Protein AF-A0A957SHZ7-F1 (afdb_monomer_lite)

pLDDT: mean 79.09, std 16.96, range [27.5, 98.75]

Foldseek 3Di:
DPQDPPPDDLFKDWDFAPPVDPRGHGQFIEGQAQAAAPAEDDGGDHQDDFDFDAPDPDDDDPDRDDPVDPPDAGFGFRCLLCQLQGGWADWDQEPQNQWIWIQGRPQQKIKIFGCVPVVPAGRYYHGHSDRIYIYHQDCPQDDDQCADKRWHAWDDDPQKIKIKIWSQCQRHALQRTKIFIFIDHPVVRDDTHTQDIFRQRCVQAWAFQQFQDLVQADAPQDDSGTAGHDHSGLVNRVTFWDQDQQAIGEYRHFRWDQRYWEAFPQRKIKTKIAGSVLSSFAGQHDGSDCPVHPRTTYHYQIQIDMWIWDQDPVGTHTEPDDVNPAALCPDPVPDDDDSGDASQHGGRRRHGQLPDLFAPDADPVGHTRGHSFFRTAWYDDPPPQKIKTKGANNDPDAQWIWIFIARNPRSDSVVPDDDTDTPDDPPPVRTNRNGRPDHHDDDDDDFAWAKEWFFEWAPAPLQQWADPPTFTDWQWKKWKQFPVGIDIDTADDRRTDMDTDDAQGKIKIWTDDDPQKAWRDHPQVSCPPPPNRDLDQARDATGAVFDQDVNITMDIDGHHGGHPYGNRHYTYIYGDDPDDDPPDPPDPPPFDFDKDWDKDWPDDDDDDQPDDTDIDIDIDRPDPDDDDFDFDDDDDDPVRDDDDADADPVGGDPDDDDDDDDGD

Secondary structure (DSSP, 8-state):
---S-TT--TTEEEEEE-SSSTT-EEEEEEE-TT---SEESS-S------------TT---S-TT--SSTTS----HHHHHHTTTSSEEEEEE-TTSSEEEEEETTTTEEEEEE-S-GGGS-SSSBPPGGGEEEEE---TTSPPPSS-EEEEEEEEETTEEEEEEEE--TTS-GGG-EEEEEEEETTTTEEEEEEEEEE--TTTEE---SBSSTTTEE-SSS-SSS--PPPSSHHHH----BS-TTT-EEE----EEEEEEEE-TTS-EEEEEEETHHHH--TTEEPSSSTT-TT-EEEE----EEEEEEEETTEEEETTSTT---------TT----TT--TT-EETTS--SS---S-S-B-TTSSBSB-S-EEEEEEEETTTTEEEEEEES-SSSSS-EEEEEEETTT-----SSS---EEE-TTSSTTSSSSS-S------PPPPPEEEEEEEEE-SSSSSS--TTPPB-TT-EEEEEETTEEEEEE-BTTTEEEEEE-TT-EEEEEE---TT-EE----TTGGGGTT-----TTT-SSS---EEETTEEEEEEE--STT--B----EEEEPPPTT---------------EEEEEEE-SPSPPPTT----EEEEEEE-SSS--S---------TTT------EETTEE------SS----

Structure (mmCIF, N/CA/C/O backbone):
data_AF-A0A957SHZ7-F1
#
_entry.id   AF-A0A957SHZ7-F1
#
loop_
_atom_site.group_PDB
_atom_site.id
_atom_site.type_symbol
_atom_site.label_atom_id
_atom_site.label_alt_id
_atom_site.label_comp_id
_atom_site.label_asym_id
_atom_site.label_entity_id
_atom_site.label_seq_id
_atom_site.pdbx_PDB_ins_code
_atom_site.Cartn_x
_atom_site.Cartn_y
_atom_site.Cartn_z
_atom_site.occupancy
_atom_site.B_iso_or_equiv
_atom_site.auth_seq_id
_atom_site.auth_comp_id
_atom_site.auth_asym_id
_atom_site.auth_atom_id
_atom_site.pdbx_PDB_model_num
ATOM 1 N N . VAL A 1 1 ? 2.928 24.098 -7.055 1.00 28.77 1 VAL A N 1
ATOM 2 C CA . VAL A 1 1 ? 2.769 23.156 -5.927 1.00 28.77 1 VAL A CA 1
ATOM 3 C C . VAL A 1 1 ? 4.167 22.842 -5.417 1.00 28.77 1 VAL A C 1
ATOM 5 O O . VAL A 1 1 ? 4.934 22.209 -6.124 1.00 28.77 1 VAL A O 1
ATOM 8 N N . GLY A 1 2 ? 4.574 23.460 -4.306 1.00 27.50 2 GLY A N 1
ATOM 9 C CA . GLY A 1 2 ? 5.943 23.405 -3.763 1.00 27.50 2 GLY A CA 1
ATOM 10 C C . GLY A 1 2 ? 6.029 22.608 -2.462 1.00 27.50 2 GLY A C 1
ATOM 11 O O . GLY A 1 2 ? 6.800 22.972 -1.586 1.00 27.50 2 GLY A O 1
ATOM 12 N N . ALA A 1 3 ? 5.198 21.577 -2.326 1.00 29.92 3 ALA A N 1
ATOM 13 C CA . ALA A 1 3 ? 5.022 20.790 -1.106 1.00 29.92 3 ALA A CA 1
ATOM 14 C C . ALA A 1 3 ? 5.880 19.516 -1.077 1.00 29.92 3 ALA A C 1
ATOM 16 O O . ALA A 1 3 ? 5.491 18.505 -0.507 1.00 29.92 3 ALA A O 1
ATOM 17 N N . GLY A 1 4 ? 7.051 19.550 -1.713 1.00 35.06 4 GLY A N 1
ATOM 18 C CA . GLY A 1 4 ? 8.060 18.523 -1.485 1.00 35.06 4 GLY A CA 1
ATOM 19 C C . GLY A 1 4 ? 8.776 18.843 -0.181 1.00 35.06 4 GLY A C 1
ATOM 20 O O . GLY A 1 4 ? 9.297 19.950 -0.028 1.00 35.06 4 GLY A O 1
ATOM 21 N N . VAL A 1 5 ? 8.797 17.906 0.762 1.00 38.06 5 VAL A N 1
ATOM 22 C CA . VAL A 1 5 ? 9.560 18.057 2.002 1.00 38.06 5 VAL A CA 1
ATOM 23 C C . VAL A 1 5 ? 11.043 18.210 1.629 1.00 38.06 5 VAL A C 1
ATOM 25 O O . VAL A 1 5 ? 11.691 17.269 1.182 1.00 38.06 5 VAL A O 1
ATOM 28 N N . GLN A 1 6 ? 11.586 19.426 1.729 1.00 38.31 6 GLN A N 1
ATOM 29 C CA . GLN A 1 6 ? 12.999 19.691 1.448 1.00 38.31 6 GLN A CA 1
ATOM 30 C C . GLN A 1 6 ? 13.827 19.507 2.725 1.00 38.31 6 GLN A C 1
ATOM 32 O O . GLN A 1 6 ? 13.458 20.019 3.780 1.00 38.31 6 GLN A O 1
ATOM 37 N N . ASN A 1 7 ? 14.996 18.866 2.612 1.00 42.69 7 ASN A N 1
ATOM 38 C CA . ASN A 1 7 ? 15.957 18.621 3.706 1.00 42.69 7 ASN A CA 1
ATOM 39 C C . ASN A 1 7 ? 15.531 17.589 4.766 1.00 42.69 7 ASN A C 1
ATOM 41 O O . ASN A 1 7 ? 15.992 17.664 5.907 1.00 42.69 7 ASN A O 1
ATOM 45 N N . VAL A 1 8 ? 14.692 16.621 4.402 1.00 45.62 8 VAL A N 1
ATOM 46 C CA . VAL A 1 8 ? 14.396 15.466 5.256 1.00 45.62 8 VAL A CA 1
ATOM 47 C C . VAL A 1 8 ? 15.308 14.277 4.934 1.00 45.62 8 VAL A C 1
ATOM 49 O O . VAL A 1 8 ? 15.644 14.068 3.767 1.00 45.62 8 VAL A O 1
ATOM 52 N N . PRO A 1 9 ? 15.745 13.519 5.955 1.00 52.62 9 PRO A N 1
ATOM 53 C CA . PRO A 1 9 ? 16.415 12.237 5.766 1.00 52.62 9 PRO A CA 1
ATOM 54 C C . PRO A 1 9 ? 15.600 11.277 4.873 1.00 52.62 9 PRO A C 1
ATOM 56 O O . PRO A 1 9 ? 14.376 11.268 4.916 1.00 52.62 9 PRO A O 1
ATOM 59 N N . ALA A 1 10 ? 16.268 10.470 4.045 1.00 53.28 10 ALA A N 1
ATOM 60 C CA . ALA A 1 10 ? 15.619 9.556 3.090 1.00 53.28 10 ALA A CA 1
ATOM 61 C C . ALA A 1 10 ? 14.976 8.309 3.744 1.00 53.28 10 ALA A C 1
ATOM 63 O O . ALA A 1 10 ? 14.508 7.413 3.052 1.00 53.28 10 ALA A O 1
ATOM 64 N N . ASP A 1 11 ? 14.997 8.238 5.071 1.00 70.25 11 ASP A N 1
ATOM 65 C CA . ASP A 1 11 ? 14.616 7.104 5.913 1.00 70.25 11 ASP A CA 1
ATOM 66 C C . ASP A 1 11 ? 13.483 7.436 6.898 1.00 70.25 11 ASP A C 1
ATOM 68 O O . ASP A 1 11 ? 13.304 6.744 7.908 1.00 70.25 11 ASP A O 1
ATOM 72 N N . GLY A 1 12 ? 12.754 8.525 6.644 1.00 76.62 12 GLY A N 1
ATOM 73 C CA . GLY A 1 12 ? 11.675 8.983 7.507 1.00 76.62 12 GLY A CA 1
ATOM 74 C C . GLY A 1 12 ? 10.274 8.753 6.958 1.00 76.62 12 GLY A C 1
ATOM 75 O O . GLY A 1 12 ? 10.031 8.866 5.759 1.00 76.62 12 GLY A O 1
ATOM 76 N N . ILE A 1 13 ? 9.355 8.483 7.880 1.00 83.50 13 ILE A N 1
ATOM 77 C CA . ILE A 1 13 ? 7.910 8.555 7.678 1.00 83.50 13 ILE A CA 1
ATOM 78 C C . ILE A 1 13 ? 7.467 9.937 8.142 1.00 83.50 13 ILE A C 1
ATOM 80 O O . ILE A 1 13 ? 7.762 10.352 9.267 1.00 83.50 13 ILE A O 1
ATOM 84 N N . TYR A 1 14 ? 6.777 10.661 7.267 1.00 79.81 14 TYR A N 1
ATOM 85 C CA . TYR A 1 14 ? 6.379 12.045 7.492 1.00 79.81 14 TYR A CA 1
ATOM 86 C C . TYR A 1 14 ? 4.868 12.182 7.398 1.00 79.81 14 TYR A C 1
ATOM 88 O O . TYR A 1 14 ? 4.242 11.656 6.486 1.00 79.81 14 TYR A O 1
ATOM 96 N N . MET A 1 15 ? 4.301 12.932 8.331 1.00 78.88 15 MET A N 1
ATOM 97 C CA . MET A 1 15 ? 2.884 13.241 8.394 1.00 78.88 15 MET A CA 1
ATOM 98 C C . MET A 1 15 ? 2.673 14.683 7.935 1.00 78.88 15 MET A C 1
ATOM 100 O O . MET A 1 15 ? 3.320 15.621 8.423 1.00 78.88 15 MET A O 1
ATOM 104 N N . ILE A 1 16 ? 1.760 14.855 6.985 1.00 73.75 16 ILE A N 1
ATOM 105 C CA . ILE A 1 16 ? 1.388 16.148 6.417 1.00 73.75 16 ILE A CA 1
ATOM 106 C C . ILE A 1 16 ? -0.128 16.264 6.522 1.00 73.75 16 ILE A C 1
ATOM 108 O O . ILE A 1 16 ? -0.851 15.438 5.974 1.00 73.75 16 ILE A O 1
ATOM 112 N N . ASP A 1 17 ? -0.595 17.285 7.231 1.00 71.19 17 ASP A N 1
ATOM 113 C CA . ASP A 1 17 ? -2.016 17.590 7.359 1.00 71.19 17 ASP A CA 1
ATOM 114 C C . ASP A 1 17 ? -2.466 18.467 6.188 1.00 71.19 17 ASP A C 1
ATOM 116 O O . ASP A 1 17 ? -1.894 19.529 5.929 1.00 71.19 17 ASP A O 1
ATOM 120 N N . TYR A 1 18 ? -3.488 18.017 5.469 1.00 63.66 18 TYR A N 1
ATOM 121 C CA . TYR A 1 18 ? -4.089 18.744 4.361 1.00 63.66 18 TYR A CA 1
ATOM 122 C C . TYR A 1 18 ? -5.427 19.343 4.808 1.00 63.66 18 TYR A C 1
ATOM 124 O O . TYR A 1 18 ? -6.498 18.826 4.505 1.00 63.66 18 TYR A O 1
ATOM 132 N N . ASP A 1 19 ? -5.371 20.508 5.453 1.00 59.94 19 ASP A N 1
ATOM 133 C CA . ASP A 1 19 ? -6.532 21.299 5.897 1.00 59.94 19 ASP A CA 1
ATOM 134 C C . ASP A 1 19 ? -7.320 21.983 4.749 1.00 59.94 19 ASP A C 1
ATOM 136 O O . ASP A 1 19 ? -8.063 22.946 4.956 1.00 59.94 19 ASP A O 1
ATOM 140 N N . GLY A 1 20 ? -7.144 21.516 3.509 1.00 55.66 20 GLY A N 1
ATOM 141 C CA . GLY A 1 20 ? -7.674 22.141 2.296 1.00 55.66 20 GLY A CA 1
ATOM 142 C C . GLY A 1 20 ? -6.824 23.294 1.745 1.00 55.66 20 GLY A C 1
ATOM 143 O O . GLY A 1 20 ? -7.181 23.867 0.711 1.00 55.66 20 GLY A O 1
ATOM 144 N N . SER A 1 21 ? -5.693 23.640 2.372 1.00 49.03 21 SER A N 1
ATOM 145 C CA . SER A 1 21 ? -4.711 24.558 1.787 1.00 49.03 21 SER A CA 1
ATOM 146 C C . SER A 1 21 ? -3.767 23.850 0.802 1.00 49.03 21 SER A C 1
ATOM 148 O O . SER A 1 21 ? -3.365 22.698 0.976 1.00 49.03 21 SER A O 1
ATOM 150 N N . VAL A 1 22 ? -3.400 24.545 -0.282 1.00 51.91 22 VAL A N 1
ATOM 151 C CA . VAL A 1 22 ? -2.452 24.019 -1.276 1.00 51.91 22 VAL A CA 1
ATOM 152 C C . VAL A 1 22 ? -1.077 23.860 -0.628 1.00 51.91 22 VAL A C 1
ATOM 154 O O . VAL A 1 22 ? -0.359 24.841 -0.438 1.00 51.91 22 VAL A O 1
ATOM 157 N N . GLY A 1 23 ? -0.702 22.610 -0.366 1.00 55.12 23 GLY A N 1
ATOM 158 C CA . GLY A 1 23 ? 0.637 22.198 0.042 1.00 55.12 23 GLY A CA 1
ATOM 159 C C . GLY A 1 23 ? 0.755 21.560 1.425 1.00 55.12 23 GLY A C 1
ATOM 160 O O . GLY A 1 23 ? 1.840 21.077 1.734 1.00 55.12 23 GLY A O 1
ATOM 161 N N . GLY A 1 24 ? -0.332 21.521 2.201 1.00 64.56 24 GLY A N 1
ATOM 162 C CA . GLY A 1 24 ? -0.375 20.878 3.515 1.00 64.56 24 GLY A CA 1
ATOM 163 C C . GLY A 1 24 ? 0.560 21.504 4.562 1.00 64.56 24 GLY A C 1
ATOM 164 O O . GLY A 1 24 ? 1.474 22.277 4.262 1.00 64.56 24 GLY A O 1
ATOM 165 N N . ALA A 1 25 ? 0.330 21.180 5.829 1.00 70.69 25 ALA A N 1
ATOM 166 C CA . ALA A 1 25 ? 1.197 21.533 6.942 1.00 70.69 25 ALA A CA 1
ATOM 167 C C . ALA A 1 25 ? 1.957 20.288 7.404 1.00 70.69 25 ALA A C 1
ATOM 169 O O . ALA A 1 25 ? 1.357 19.278 7.754 1.00 70.69 25 ALA A O 1
ATOM 170 N N . TYR A 1 26 ? 3.290 20.353 7.437 1.00 75.44 26 TYR A N 1
ATOM 171 C CA . TYR A 1 26 ? 4.080 19.316 8.098 1.00 75.44 26 TYR A CA 1
ATOM 172 C C . TYR A 1 26 ? 3.722 19.281 9.588 1.00 75.44 26 TYR A C 1
ATOM 174 O O . TYR A 1 26 ? 3.962 20.261 10.299 1.00 75.44 26 TYR A O 1
ATOM 182 N N . VAL A 1 27 ? 3.162 18.163 10.052 1.00 74.62 27 VAL A N 1
ATOM 183 C CA . VAL A 1 27 ? 2.731 17.995 11.451 1.00 74.62 27 VAL A CA 1
ATOM 184 C C . VAL A 1 27 ? 3.721 17.179 12.279 1.00 74.62 27 VAL A C 1
ATOM 186 O O . VAL A 1 27 ? 3.744 17.295 13.503 1.00 74.62 27 VAL A O 1
ATOM 189 N N . GLY A 1 28 ? 4.597 16.413 11.630 1.00 79.56 28 GLY A N 1
ATOM 190 C CA . GLY A 1 28 ? 5.641 15.650 12.300 1.00 79.56 28 GLY A CA 1
ATOM 191 C C . GLY A 1 28 ? 6.152 14.494 11.455 1.00 79.56 28 GLY A C 1
ATOM 192 O O . GLY A 1 28 ? 5.719 14.283 10.327 1.00 79.56 28 GLY A O 1
ATOM 193 N N . GLY A 1 29 ? 7.093 13.742 12.006 1.00 84.69 29 GLY A N 1
ATOM 194 C CA . GLY A 1 29 ? 7.634 12.556 11.364 1.00 84.69 29 GLY A CA 1
ATOM 195 C C . GLY A 1 29 ? 8.795 11.968 12.141 1.00 84.69 29 GLY A C 1
ATOM 196 O O . GLY A 1 29 ? 9.381 12.616 13.012 1.00 84.69 29 GLY A O 1
ATOM 197 N N . PHE A 1 30 ? 9.140 10.735 11.812 1.00 87.38 30 PHE A N 1
ATOM 198 C CA . PHE A 1 30 ? 10.167 9.977 12.508 1.00 87.38 30 PHE A CA 1
ATOM 199 C C . PHE A 1 30 ? 10.969 9.116 11.542 1.00 87.38 30 PHE A C 1
ATOM 201 O O . PHE A 1 30 ? 10.505 8.784 10.457 1.00 87.38 30 PHE A O 1
ATOM 208 N N . THR A 1 31 ? 12.193 8.770 11.931 1.00 89.50 31 THR A N 1
ATOM 209 C CA . THR A 1 31 ? 13.098 7.939 11.131 1.00 89.50 31 THR A CA 1
ATOM 210 C C . THR A 1 31 ? 13.188 6.521 11.672 1.00 89.50 31 THR A C 1
ATOM 212 O O . THR A 1 31 ? 13.091 6.302 12.884 1.00 89.50 31 THR A O 1
ATOM 215 N N . LEU A 1 32 ? 13.413 5.565 10.770 1.00 91.69 32 LEU A N 1
ATOM 216 C CA . LEU A 1 32 ? 13.521 4.144 11.115 1.00 91.69 32 LEU A CA 1
ATOM 217 C C . LEU A 1 32 ? 14.945 3.594 10.990 1.00 91.69 32 LEU A C 1
ATOM 219 O O . LEU A 1 32 ? 15.292 2.642 11.688 1.00 91.69 32 LEU A O 1
ATOM 223 N N . ASN A 1 33 ? 15.793 4.175 10.138 1.00 91.25 33 ASN A N 1
ATOM 224 C CA . ASN A 1 33 ? 17.123 3.627 9.882 1.00 91.25 33 ASN A CA 1
ATOM 225 C C . ASN A 1 33 ? 18.003 3.639 11.143 1.00 91.25 33 ASN A C 1
ATOM 227 O O . ASN A 1 33 ? 18.093 4.627 11.873 1.00 91.25 33 ASN A O 1
ATOM 231 N N . GLY A 1 34 ? 18.671 2.518 11.402 1.00 92.25 34 GLY A N 1
ATOM 232 C CA . GLY A 1 34 ? 19.497 2.289 12.584 1.00 92.25 34 GLY A CA 1
ATOM 233 C C . GLY A 1 34 ? 18.718 2.021 13.876 1.00 92.25 34 GLY A C 1
ATOM 234 O O . GLY A 1 34 ? 19.339 1.657 14.879 1.00 92.25 34 GLY A O 1
ATOM 235 N N . VAL A 1 35 ? 17.387 2.154 13.886 1.00 93.69 35 VAL A N 1
ATOM 236 C CA . VAL A 1 35 ? 16.573 1.779 15.048 1.00 93.69 35 VAL A CA 1
ATOM 237 C C . VAL A 1 35 ? 16.596 0.262 15.186 1.00 93.69 35 VAL A C 1
ATOM 239 O O . VAL A 1 35 ? 16.450 -0.463 14.205 1.00 93.69 35 VAL A O 1
ATOM 242 N N . THR A 1 36 ? 16.823 -0.226 16.406 1.00 95.75 36 THR A N 1
ATOM 243 C CA . THR A 1 36 ? 16.753 -1.658 16.724 1.00 95.75 36 THR A CA 1
ATOM 244 C C . THR A 1 36 ? 15.357 -1.978 17.254 1.00 95.75 36 THR A C 1
ATOM 246 O O . THR A 1 36 ? 15.033 -1.503 18.343 1.00 95.75 36 THR A O 1
ATOM 249 N N . PRO A 1 37 ? 14.542 -2.743 16.512 1.00 95.25 37 PRO A N 1
ATOM 250 C CA . PRO A 1 37 ? 13.211 -3.163 16.942 1.00 95.25 37 PRO A CA 1
ATOM 251 C C . PRO A 1 37 ? 13.267 -4.037 18.199 1.00 95.25 37 PRO A C 1
ATOM 253 O O . PRO A 1 37 ? 14.245 -4.756 18.418 1.00 95.25 37 PRO A O 1
ATOM 256 N N . ALA A 1 38 ? 12.229 -3.977 19.031 1.00 92.88 38 ALA A N 1
ATOM 257 C CA . ALA A 1 38 ? 12.133 -4.794 20.241 1.00 92.88 38 ALA A CA 1
ATOM 258 C C . ALA A 1 38 ? 11.698 -6.235 19.946 1.00 92.88 38 ALA A C 1
ATOM 260 O O . ALA A 1 38 ? 12.007 -7.139 20.724 1.00 92.88 38 ALA A O 1
ATOM 261 N N . ALA A 1 39 ? 11.009 -6.446 18.824 1.00 90.62 39 ALA A N 1
ATOM 262 C CA . ALA A 1 39 ? 10.551 -7.749 18.363 1.00 90.62 39 ALA A CA 1
ATOM 263 C C . ALA A 1 39 ? 10.893 -7.984 16.881 1.00 90.62 39 ALA A C 1
ATOM 265 O O . ALA A 1 39 ? 11.311 -7.081 16.156 1.00 90.62 39 ALA A O 1
ATOM 266 N N . GLY A 1 40 ? 10.720 -9.226 16.432 1.00 85.94 40 GLY A N 1
ATOM 267 C CA . GLY A 1 40 ? 11.071 -9.663 15.083 1.00 85.94 40 GLY A CA 1
ATOM 268 C C . GLY A 1 40 ? 12.324 -10.536 15.033 1.00 85.94 40 GLY A C 1
ATOM 269 O O . GLY A 1 40 ? 12.948 -10.845 16.049 1.00 85.94 40 GLY A O 1
ATOM 270 N N . ASN A 1 41 ? 12.660 -10.993 13.829 1.00 83.44 41 ASN A N 1
ATOM 271 C CA . ASN A 1 41 ? 13.789 -11.896 13.579 1.00 83.44 41 ASN A CA 1
ATOM 272 C C . ASN A 1 41 ? 14.961 -11.209 12.865 1.00 83.44 41 ASN A C 1
ATOM 274 O O . ASN A 1 41 ? 15.976 -11.852 12.587 1.00 83.44 41 ASN A O 1
ATOM 278 N N . LEU A 1 42 ? 14.836 -9.909 12.599 1.00 86.31 42 LEU A N 1
ATOM 279 C CA . LEU A 1 42 ? 15.873 -9.078 12.013 1.00 86.31 42 LEU A CA 1
ATOM 280 C C . LEU A 1 42 ? 16.348 -8.031 13.024 1.00 86.31 42 LEU A C 1
ATOM 282 O O . LEU A 1 42 ? 15.591 -7.567 13.870 1.00 86.31 42 LEU A O 1
ATOM 286 N N . GLY A 1 43 ? 17.639 -7.693 12.960 1.00 92.75 43 GLY A N 1
ATOM 287 C CA . GLY A 1 43 ? 18.249 -6.689 13.831 1.00 92.75 43 GLY A CA 1
ATOM 288 C C . GLY A 1 43 ? 17.842 -5.261 13.458 1.00 92.75 43 GLY A C 1
ATOM 289 O O . GLY A 1 43 ? 16.726 -5.005 13.009 1.00 92.75 43 GLY A O 1
ATOM 290 N N . ALA A 1 44 ? 18.780 -4.325 13.625 1.00 95.56 44 ALA A N 1
ATOM 291 C CA . ALA A 1 44 ? 18.556 -2.928 13.275 1.00 95.56 44 ALA A CA 1
ATOM 292 C C . ALA A 1 44 ? 18.041 -2.766 11.836 1.00 95.56 44 ALA A C 1
ATOM 294 O O . ALA A 1 44 ? 18.510 -3.435 10.906 1.00 95.56 44 ALA A O 1
ATOM 295 N N . ILE A 1 45 ? 17.077 -1.862 11.683 1.00 95.88 45 ILE A N 1
ATOM 296 C CA . ILE A 1 45 ? 16.527 -1.489 10.386 1.00 95.88 45 ILE A CA 1
ATOM 297 C C . ILE A 1 45 ? 17.630 -0.799 9.585 1.00 95.88 45 ILE A C 1
ATOM 299 O O . ILE A 1 45 ? 18.277 0.127 10.067 1.00 95.88 45 ILE A O 1
ATOM 303 N N . ASP A 1 46 ? 17.843 -1.269 8.365 1.00 93.38 46 ASP A N 1
ATOM 304 C CA . ASP A 1 46 ? 18.736 -0.687 7.374 1.00 93.38 46 ASP A CA 1
ATOM 305 C C . ASP A 1 46 ? 17.933 -0.430 6.104 1.00 93.38 46 ASP A C 1
ATOM 307 O O . ASP A 1 46 ? 17.612 -1.356 5.354 1.00 93.38 46 ASP A O 1
ATOM 311 N N . THR A 1 47 ? 17.611 0.835 5.865 1.00 91.12 47 THR A N 1
ATOM 312 C CA . THR A 1 47 ? 16.890 1.269 4.663 1.00 91.12 47 THR A CA 1
ATOM 313 C C . THR A 1 47 ? 17.812 1.377 3.450 1.00 91.12 47 THR A C 1
ATOM 315 O O . THR A 1 47 ? 17.354 1.716 2.364 1.00 91.12 47 THR A O 1
ATOM 318 N N . GLY A 1 48 ? 19.107 1.101 3.600 1.00 87.81 48 GLY A N 1
ATOM 319 C CA . GLY A 1 48 ? 20.114 1.276 2.566 1.00 87.81 48 GLY A CA 1
ATOM 320 C C . GLY A 1 48 ? 20.607 2.719 2.454 1.00 87.81 48 GLY A C 1
ATOM 321 O O . GLY A 1 48 ? 20.042 3.664 3.005 1.00 87.81 48 GLY A O 1
ATOM 322 N N . VAL A 1 49 ? 21.713 2.888 1.726 1.00 81.56 49 VAL A N 1
ATOM 323 C CA . VAL A 1 49 ? 22.385 4.181 1.538 1.00 81.56 49 VAL A CA 1
ATOM 324 C C . VAL A 1 49 ? 22.711 4.383 0.065 1.00 81.56 49 VAL A C 1
ATOM 326 O O . VAL A 1 49 ? 23.336 3.522 -0.561 1.00 81.56 49 VAL A O 1
ATOM 329 N N . VAL A 1 50 ? 22.353 5.551 -0.468 1.00 75.69 50 VAL A N 1
ATOM 330 C CA . VAL A 1 50 ? 22.855 6.049 -1.756 1.00 75.69 50 VAL A CA 1
ATOM 331 C C . VAL A 1 50 ? 24.163 6.802 -1.532 1.00 75.69 50 VAL A C 1
ATOM 333 O O . VAL A 1 50 ? 24.246 7.709 -0.702 1.00 75.69 50 VAL A O 1
ATOM 336 N N . GLN A 1 51 ? 25.191 6.442 -2.288 1.00 71.00 51 GLN A N 1
ATOM 337 C CA . GLN A 1 51 ? 26.442 7.173 -2.391 1.00 71.00 51 GLN A CA 1
ATOM 338 C C . GLN A 1 51 ? 26.374 8.094 -3.607 1.00 71.00 51 GLN A C 1
ATOM 340 O O . GLN A 1 51 ? 26.546 7.649 -4.735 1.00 71.00 51 GLN A O 1
ATOM 345 N N . ARG A 1 52 ? 26.165 9.396 -3.386 1.00 61.00 52 ARG A N 1
ATOM 346 C CA . ARG A 1 52 ? 26.250 10.370 -4.481 1.00 61.00 52 ARG A CA 1
ATOM 347 C C . ARG A 1 52 ? 27.698 10.524 -4.936 1.00 61.00 52 ARG A C 1
ATOM 349 O O . ARG A 1 52 ? 28.505 11.161 -4.254 1.00 61.00 52 ARG A O 1
ATOM 356 N N . GLU A 1 53 ? 28.027 9.977 -6.098 1.00 52.75 53 GLU A N 1
ATOM 357 C CA . GLU A 1 53 ? 29.312 10.221 -6.748 1.00 52.75 53 GLU A CA 1
ATOM 358 C C . GLU A 1 53 ? 29.276 11.573 -7.471 1.00 52.75 53 GLU A C 1
ATOM 360 O O . GLU A 1 53 ? 28.727 11.703 -8.560 1.00 52.75 53 GLU A O 1
ATOM 365 N N . THR A 1 54 ? 29.875 12.619 -6.892 1.00 47.84 54 THR A N 1
ATOM 366 C CA . THR A 1 54 ? 30.046 13.881 -7.626 1.00 47.84 54 THR A CA 1
ATOM 367 C C . THR A 1 54 ? 31.151 13.702 -8.666 1.00 47.84 54 THR A C 1
ATOM 369 O O . THR A 1 54 ? 32.333 13.882 -8.369 1.00 47.84 54 THR A O 1
ATOM 372 N N . ILE A 1 55 ? 30.795 13.377 -9.911 1.00 50.31 55 ILE A N 1
ATOM 373 C CA . ILE A 1 55 ? 31.733 13.500 -11.034 1.00 50.31 55 ILE A CA 1
ATOM 374 C C . ILE A 1 55 ? 31.763 14.971 -11.458 1.00 50.31 55 ILE A C 1
ATOM 376 O O . ILE A 1 55 ? 31.271 15.358 -12.510 1.00 50.31 55 ILE A O 1
ATOM 380 N N . ASN A 1 56 ? 32.341 15.819 -10.607 1.00 47.25 56 ASN A N 1
ATOM 381 C CA . ASN A 1 56 ? 32.788 17.135 -11.029 1.00 47.25 56 ASN A CA 1
ATOM 382 C C . ASN A 1 56 ? 34.199 17.358 -10.486 1.00 47.25 56 ASN A C 1
ATOM 384 O O . ASN A 1 56 ? 34.433 17.364 -9.279 1.00 47.25 56 ASN A O 1
ATOM 388 N N . THR A 1 57 ? 35.167 17.525 -11.384 1.00 43.34 57 THR A N 1
ATOM 389 C CA . THR A 1 57 ? 36.604 17.674 -11.098 1.00 43.34 57 THR A CA 1
ATOM 390 C C . THR A 1 57 ? 36.976 18.951 -10.321 1.00 43.34 57 THR A C 1
ATOM 392 O O . THR A 1 57 ? 38.120 19.395 -10.391 1.00 43.34 57 THR A O 1
ATOM 395 N N . ALA A 1 58 ? 36.054 19.578 -9.584 1.00 40.91 58 ALA A N 1
ATOM 396 C CA . ALA A 1 58 ? 36.310 20.851 -8.917 1.00 40.91 58 ALA A CA 1
ATOM 397 C C . ALA A 1 58 ? 35.392 21.179 -7.719 1.00 40.91 58 ALA A C 1
ATOM 399 O O . ALA A 1 58 ? 34.961 22.319 -7.613 1.00 40.91 58 ALA A O 1
ATOM 400 N N . VAL A 1 59 ? 35.127 20.268 -6.771 1.00 38.75 59 VAL A N 1
ATOM 401 C CA . VAL A 1 59 ? 34.636 20.697 -5.439 1.00 38.75 59 VAL A CA 1
ATOM 402 C C . VAL A 1 59 ? 35.290 19.897 -4.311 1.00 38.75 59 VAL A C 1
ATOM 404 O O . VAL A 1 59 ? 34.856 18.820 -3.923 1.00 38.75 59 VAL A O 1
ATOM 407 N N . THR A 1 60 ? 36.351 20.464 -3.736 1.00 39.97 60 THR A N 1
ATOM 408 C CA . THR A 1 60 ? 36.880 20.084 -2.421 1.00 39.97 60 THR A CA 1
ATOM 409 C C . THR A 1 60 ? 36.106 20.835 -1.334 1.00 39.97 60 THR A C 1
ATOM 411 O O . THR A 1 60 ? 36.545 21.899 -0.899 1.00 39.97 60 THR A O 1
ATOM 414 N N . ALA A 1 61 ? 34.955 20.328 -0.887 1.00 33.53 61 ALA A N 1
ATOM 415 C CA . ALA A 1 61 ? 34.326 20.812 0.344 1.00 33.53 61 ALA A CA 1
ATOM 416 C C . ALA A 1 61 ? 33.437 19.747 1.000 1.00 33.53 61 ALA A C 1
ATOM 418 O O . ALA A 1 61 ? 32.669 19.046 0.352 1.00 33.53 61 ALA A O 1
ATOM 419 N N . ALA A 1 62 ? 33.550 19.655 2.323 1.00 35.31 62 ALA A N 1
ATOM 420 C CA . ALA A 1 62 ? 32.885 18.682 3.174 1.00 35.31 62 ALA A CA 1
ATOM 421 C C . ALA A 1 62 ? 31.391 19.002 3.384 1.00 35.31 62 ALA A C 1
ATOM 423 O O . ALA A 1 62 ? 31.043 19.450 4.470 1.00 35.31 62 ALA A O 1
ATOM 424 N N . ARG A 1 63 ? 30.535 18.793 2.366 1.00 38.47 63 ARG A N 1
ATOM 425 C CA . ARG A 1 63 ? 29.072 18.535 2.459 1.00 38.47 63 ARG A CA 1
ATOM 426 C C . ARG A 1 63 ? 28.575 17.881 1.144 1.00 38.47 63 ARG A C 1
ATOM 428 O O . ARG A 1 63 ? 28.455 18.596 0.157 1.00 38.47 63 ARG A O 1
ATOM 435 N N . PRO A 1 64 ? 28.262 16.573 1.096 1.00 39.84 64 PRO A N 1
ATOM 436 C CA . PRO A 1 64 ? 28.042 15.833 -0.160 1.00 39.84 64 PRO A CA 1
ATOM 437 C C . PRO A 1 64 ? 26.634 15.966 -0.792 1.00 39.84 64 PRO A C 1
ATOM 439 O O . PRO A 1 64 ? 26.225 15.093 -1.548 1.00 39.84 64 PRO A O 1
ATOM 442 N N . PHE A 1 65 ? 25.876 17.037 -0.510 1.00 48.50 65 PHE A N 1
ATOM 443 C CA . PHE A 1 65 ? 24.444 17.115 -0.874 1.00 48.50 65 PHE A CA 1
ATOM 444 C C . PHE A 1 65 ? 23.976 18.433 -1.506 1.00 48.50 65 PHE A C 1
ATOM 446 O O . PHE A 1 65 ? 22.794 18.571 -1.802 1.00 48.50 65 PHE A O 1
ATOM 453 N N . ALA A 1 66 ? 24.853 19.418 -1.699 1.00 46.25 66 ALA A N 1
ATOM 454 C CA . ALA A 1 66 ? 24.447 20.718 -2.224 1.00 46.25 66 ALA A CA 1
ATOM 455 C C . ALA A 1 66 ? 24.962 20.892 -3.652 1.00 46.25 66 ALA A C 1
ATOM 457 O O . ALA A 1 66 ? 26.139 21.195 -3.843 1.00 46.25 66 ALA A O 1
ATOM 458 N N . LEU A 1 67 ? 24.068 20.763 -4.637 1.00 52.06 67 LEU A N 1
ATOM 459 C CA . LEU A 1 67 ? 24.222 21.562 -5.851 1.00 52.06 67 LEU A CA 1
ATOM 460 C C . LEU A 1 67 ? 24.310 23.021 -5.393 1.00 52.06 67 LEU A C 1
ATOM 462 O O . LEU A 1 67 ? 23.496 23.472 -4.582 1.00 52.06 67 LEU A O 1
ATOM 466 N N . SER A 1 68 ? 25.331 23.749 -5.835 1.00 51.75 68 SER A N 1
ATOM 467 C CA . SER A 1 68 ? 25.533 25.138 -5.420 1.00 51.75 68 SER A CA 1
ATOM 468 C C . SER A 1 68 ? 24.407 26.041 -5.939 1.00 51.75 68 SER A C 1
ATOM 470 O O . SER A 1 68 ? 24.105 27.075 -5.339 1.00 51.75 68 SER A O 1
ATOM 472 N N . THR A 1 69 ? 23.744 25.609 -7.018 1.00 54.69 69 THR A N 1
ATOM 473 C CA . THR A 1 69 ? 22.543 26.208 -7.604 1.00 54.69 69 THR A CA 1
ATOM 474 C C . THR A 1 69 ? 21.671 25.123 -8.248 1.00 54.69 69 THR A C 1
ATOM 476 O O . THR A 1 69 ? 22.173 24.070 -8.626 1.00 54.69 69 THR A O 1
ATOM 479 N N . THR A 1 70 ? 20.378 25.388 -8.456 1.00 57.81 70 THR A N 1
ATOM 480 C CA . THR A 1 70 ? 19.454 24.477 -9.169 1.00 57.81 70 THR A CA 1
ATOM 481 C C . THR A 1 70 ? 19.767 24.309 -10.663 1.00 57.81 70 THR A C 1
ATOM 483 O O . THR A 1 70 ? 19.063 23.581 -11.348 1.00 57.81 70 THR A O 1
ATOM 486 N N . SER A 1 71 ? 20.778 25.012 -11.183 1.00 59.53 71 SER A N 1
ATOM 487 C CA . SER A 1 71 ? 21.226 24.956 -12.581 1.00 59.53 71 SER A CA 1
ATOM 488 C C . SER A 1 71 ? 22.501 24.133 -12.787 1.00 59.53 71 SER A C 1
ATOM 490 O O . SER A 1 71 ? 23.062 24.164 -13.878 1.00 59.53 71 SER A O 1
ATOM 492 N N . GLU A 1 72 ? 23.013 23.474 -11.744 1.00 65.44 72 GLU A N 1
ATOM 493 C CA . GLU A 1 72 ? 24.166 22.583 -11.872 1.00 65.44 72 GLU A CA 1
ATOM 494 C C . GLU A 1 72 ? 23.743 21.173 -12.275 1.00 65.44 72 GLU A C 1
ATOM 496 O O . GLU A 1 72 ? 22.828 20.593 -11.691 1.00 65.44 72 GLU A O 1
ATOM 501 N N . ASP A 1 73 ? 24.476 20.613 -13.233 1.00 71.69 73 ASP A N 1
ATOM 502 C CA . ASP A 1 73 ? 24.319 19.231 -13.661 1.00 71.69 73 ASP A CA 1
ATOM 503 C C . ASP A 1 73 ? 24.748 18.269 -12.542 1.00 71.69 73 ASP A C 1
ATOM 505 O O . ASP A 1 73 ? 25.788 18.452 -11.899 1.00 71.69 73 ASP A O 1
ATOM 509 N N . SER A 1 74 ? 23.966 17.208 -12.347 1.00 71.44 74 SER A N 1
ATOM 510 C CA . SER A 1 74 ? 24.267 16.112 -11.427 1.00 71.44 74 SER A CA 1
ATOM 511 C C . SER A 1 74 ? 24.156 14.784 -12.159 1.00 71.44 74 SER A C 1
ATOM 513 O O . SER A 1 74 ? 23.197 14.560 -12.890 1.00 71.44 74 SER A O 1
ATOM 515 N N . PHE A 1 75 ? 25.102 13.891 -11.888 1.00 75.69 75 PHE A N 1
ATOM 516 C CA . PHE A 1 75 ? 25.102 12.503 -12.342 1.00 75.69 75 PHE A CA 1
ATOM 517 C C . PHE A 1 75 ? 25.081 11.618 -11.100 1.00 75.69 75 PHE A C 1
ATOM 519 O O . PHE A 1 75 ? 25.808 11.903 -10.149 1.00 75.69 75 PHE A O 1
ATOM 526 N N . ASP A 1 76 ? 24.237 10.589 -11.076 1.00 75.56 76 ASP A N 1
ATOM 527 C CA . ASP A 1 76 ? 24.087 9.724 -9.905 1.00 75.56 76 ASP A CA 1
ATOM 528 C C . ASP A 1 76 ? 23.856 8.265 -10.322 1.00 75.56 76 ASP A C 1
ATOM 530 O O . ASP A 1 76 ? 22.735 7.753 -10.368 1.00 75.56 76 ASP A O 1
ATOM 534 N N . VAL A 1 77 ? 24.959 7.599 -10.674 1.00 82.12 77 VAL A N 1
ATOM 535 C CA . VAL A 1 77 ? 24.964 6.200 -11.128 1.00 82.12 77 VAL A CA 1
ATOM 536 C C . VAL A 1 77 ? 24.502 5.255 -10.016 1.00 82.12 77 VAL A C 1
ATOM 538 O O . VAL A 1 77 ? 23.807 4.272 -10.285 1.00 82.12 77 VAL A O 1
ATOM 541 N N . ASP A 1 78 ? 24.871 5.546 -8.766 1.00 79.12 78 ASP A N 1
ATOM 542 C CA . ASP A 1 78 ? 24.495 4.716 -7.623 1.00 79.12 78 ASP A CA 1
ATOM 543 C C . ASP A 1 78 ? 23.001 4.849 -7.311 1.00 79.12 78 ASP A C 1
ATOM 545 O O . ASP A 1 78 ? 22.333 3.824 -7.158 1.00 79.12 78 ASP A O 1
ATOM 549 N N . ALA A 1 79 ? 22.454 6.075 -7.299 1.00 82.31 79 ALA A N 1
ATOM 550 C CA . ALA A 1 79 ? 21.015 6.292 -7.146 1.00 82.31 79 ALA A CA 1
ATOM 551 C C . ALA A 1 79 ? 20.230 5.572 -8.242 1.00 82.31 79 ALA A C 1
ATOM 553 O O . ALA A 1 79 ? 19.336 4.792 -7.926 1.00 82.31 79 ALA A O 1
ATOM 554 N N . PHE A 1 80 ? 20.618 5.751 -9.509 1.00 86.50 80 PHE A N 1
ATOM 555 C CA . PHE A 1 80 ? 19.960 5.104 -10.644 1.00 86.50 80 PHE A CA 1
ATOM 556 C C . PHE A 1 80 ? 19.864 3.583 -10.469 1.00 86.50 80 PHE A C 1
ATOM 558 O O . PHE A 1 80 ? 18.804 2.987 -10.666 1.00 86.50 80 PHE A O 1
ATOM 565 N N . ASN A 1 81 ? 20.965 2.932 -10.081 1.00 88.38 81 ASN A N 1
ATOM 566 C CA . ASN A 1 81 ? 20.981 1.485 -9.877 1.00 88.38 81 ASN A CA 1
ATOM 567 C C . ASN A 1 81 ? 20.103 1.060 -8.687 1.00 88.38 81 ASN A C 1
ATOM 569 O O . ASN A 1 81 ? 19.470 0.002 -8.735 1.00 88.38 81 ASN A O 1
ATOM 573 N N . LYS A 1 82 ? 20.078 1.865 -7.621 1.00 90.00 82 LYS A N 1
ATOM 574 C CA . LYS A 1 82 ? 19.402 1.560 -6.353 1.00 90.00 82 LYS A CA 1
ATOM 575 C C . LYS A 1 82 ? 17.930 1.958 -6.303 1.00 90.00 82 LYS A C 1
ATOM 577 O O . LYS A 1 82 ? 17.241 1.497 -5.396 1.00 90.00 82 LYS A O 1
ATOM 582 N N . THR A 1 83 ? 17.428 2.728 -7.266 1.00 91.38 83 THR A N 1
ATOM 583 C CA . THR A 1 83 ? 15.995 3.016 -7.407 1.00 91.38 83 THR A CA 1
ATOM 584 C C . THR A 1 83 ? 15.185 1.720 -7.354 1.00 91.38 83 THR A C 1
ATOM 586 O O . THR A 1 83 ? 15.452 0.792 -8.121 1.00 91.38 83 THR A O 1
ATOM 589 N N . GLY A 1 84 ? 14.242 1.631 -6.416 1.00 92.31 84 GLY A N 1
ATOM 590 C CA . GLY A 1 84 ? 13.419 0.445 -6.156 1.00 92.31 84 GLY A CA 1
ATOM 591 C C . GLY A 1 84 ? 14.131 -0.773 -5.557 1.00 92.31 84 GLY A C 1
ATOM 592 O O . GLY A 1 84 ? 13.572 -1.865 -5.543 1.00 92.31 84 GLY A O 1
ATOM 593 N N . LYS A 1 85 ? 15.366 -0.613 -5.066 1.00 94.75 85 LYS A N 1
ATOM 594 C CA . LYS A 1 85 ? 16.118 -1.656 -4.340 1.00 94.75 85 LYS A CA 1
ATOM 595 C C . LYS A 1 85 ? 16.362 -1.317 -2.874 1.00 94.75 85 LYS A C 1
ATOM 597 O O . LYS A 1 85 ? 16.708 -2.210 -2.112 1.00 94.75 85 LYS A O 1
ATOM 602 N N . ILE A 1 86 ? 16.242 -0.049 -2.495 1.00 92.81 86 ILE A N 1
ATOM 603 C CA . ILE A 1 86 ? 16.464 0.449 -1.135 1.00 92.81 86 ILE A CA 1
ATOM 604 C C . ILE A 1 86 ? 15.398 1.490 -0.787 1.00 92.81 86 ILE A C 1
ATOM 606 O O . ILE A 1 86 ? 14.716 1.984 -1.682 1.00 92.81 86 ILE A O 1
ATOM 610 N N . GLY A 1 87 ? 15.309 1.865 0.485 1.00 91.44 87 GLY A N 1
ATOM 611 C CA . GLY A 1 87 ? 14.256 2.723 1.015 1.00 91.44 87 GLY A CA 1
ATOM 612 C C . GLY A 1 87 ? 13.020 1.912 1.388 1.00 91.44 87 GLY A C 1
ATOM 613 O O . GLY A 1 87 ? 13.123 0.733 1.748 1.00 91.44 87 GLY A O 1
ATOM 614 N N . PHE A 1 88 ? 11.865 2.560 1.291 1.00 92.81 88 PHE A N 1
ATOM 615 C CA . PHE A 1 88 ? 10.568 1.948 1.543 1.00 92.81 88 PHE A CA 1
ATOM 616 C C . PHE A 1 88 ? 9.830 1.683 0.234 1.00 92.81 88 PHE A C 1
ATOM 618 O O . PHE A 1 88 ? 9.970 2.447 -0.723 1.00 92.81 88 PHE A O 1
ATOM 625 N N . GLY A 1 89 ? 9.107 0.568 0.204 1.00 94.31 89 GLY A N 1
ATOM 626 C CA . GLY A 1 89 ? 8.094 0.290 -0.800 1.00 94.31 89 GLY A CA 1
ATOM 627 C C . GLY A 1 89 ? 6.772 0.858 -0.322 1.00 94.31 89 GLY A C 1
ATOM 628 O O . GLY A 1 89 ? 6.692 2.031 0.038 1.00 94.31 89 GLY A O 1
ATOM 629 N N . ASP A 1 90 ? 5.768 -0.003 -0.280 1.00 94.25 90 ASP A N 1
ATOM 630 C CA . ASP A 1 90 ? 4.439 0.356 0.176 1.00 94.25 90 ASP A CA 1
ATOM 631 C C . ASP A 1 90 ? 4.338 0.476 1.706 1.00 94.25 90 ASP A C 1
ATOM 633 O O . ASP A 1 90 ? 5.162 -0.073 2.458 1.00 94.25 90 ASP A O 1
ATOM 637 N N . VAL A 1 91 ? 3.328 1.217 2.154 1.00 92.69 91 VAL A N 1
ATOM 638 C CA . VAL A 1 91 ? 2.993 1.446 3.557 1.00 92.69 91 VAL A CA 1
ATOM 639 C C . VAL A 1 91 ? 1.503 1.247 3.756 1.00 92.69 91 VAL A C 1
ATOM 641 O O . VAL A 1 91 ? 0.710 1.877 3.077 1.00 92.69 91 VAL A O 1
ATOM 644 N N . GLU A 1 92 ? 1.132 0.424 4.733 1.00 92.19 92 GLU A N 1
ATOM 645 C CA . GLU A 1 92 ? -0.269 0.095 4.955 1.00 92.19 92 GLU A CA 1
ATOM 646 C C . GLU A 1 92 ? -0.684 0.049 6.408 1.00 92.19 92 GLU A C 1
ATOM 648 O O . GLU A 1 92 ? 0.080 -0.366 7.285 1.00 92.19 92 GLU A O 1
ATOM 653 N N . ILE A 1 93 ? -1.932 0.430 6.658 1.00 88.12 93 ILE A N 1
ATOM 654 C CA . ILE A 1 93 ? -2.538 0.237 7.969 1.00 88.12 93 ILE A CA 1
ATOM 655 C C . ILE A 1 93 ? -3.003 -1.218 8.114 1.00 88.12 93 ILE A C 1
ATOM 657 O O . ILE A 1 93 ? -3.576 -1.823 7.210 1.00 88.12 93 ILE A O 1
ATOM 661 N N . GLY A 1 94 ? -2.706 -1.818 9.262 1.00 84.38 94 GLY A N 1
ATOM 662 C CA . GLY A 1 94 ? -3.195 -3.142 9.611 1.00 84.38 94 GLY A CA 1
ATOM 663 C C . GLY A 1 94 ? -4.713 -3.138 9.784 1.00 84.38 94 GLY A C 1
ATOM 664 O O . GLY A 1 94 ? -5.323 -2.113 10.078 1.00 84.38 94 GLY A O 1
ATOM 665 N N . VAL A 1 95 ? -5.325 -4.320 9.673 1.00 75.88 95 VAL A N 1
ATOM 666 C CA . VAL A 1 95 ? -6.779 -4.509 9.871 1.00 75.88 95 VAL A CA 1
ATOM 667 C C . VAL A 1 95 ? -7.281 -4.095 11.257 1.00 75.88 95 VAL A C 1
ATOM 669 O O . VAL A 1 95 ? -8.480 -3.931 11.446 1.00 75.88 95 VAL A O 1
ATOM 672 N N . ASP A 1 96 ? -6.374 -3.983 12.226 1.00 74.62 96 ASP A N 1
ATOM 673 C CA . ASP A 1 96 ? -6.645 -3.569 13.599 1.00 74.62 96 ASP A CA 1
ATOM 674 C C . ASP A 1 96 ? -6.649 -2.041 13.777 1.00 74.62 96 ASP A C 1
ATOM 676 O O . ASP A 1 96 ? -6.914 -1.571 14.879 1.00 74.62 96 ASP A O 1
ATOM 680 N N . GLU A 1 97 ? -6.303 -1.275 12.734 1.00 79.12 97 GLU A N 1
ATOM 681 C CA . GLU A 1 97 ? -6.121 0.186 12.742 1.00 79.12 97 GLU A CA 1
ATOM 682 C C . GLU A 1 97 ? -5.127 0.709 13.800 1.00 79.12 97 GLU A C 1
ATOM 684 O O . GLU A 1 97 ? -5.008 1.911 14.038 1.00 79.12 97 GLU A O 1
ATOM 689 N N . THR A 1 98 ? -4.370 -0.188 14.429 1.00 84.31 98 THR A N 1
ATOM 690 C CA . THR A 1 98 ? -3.408 0.126 15.496 1.00 84.31 98 THR A CA 1
ATOM 691 C C . THR A 1 98 ? -1.975 -0.155 15.070 1.00 84.31 98 THR A C 1
ATOM 693 O O . THR A 1 98 ? -1.031 0.147 15.800 1.00 84.31 98 THR A O 1
ATOM 696 N N . SER A 1 99 ? -1.805 -0.679 13.861 1.00 88.75 99 SER A N 1
ATOM 697 C CA . SER A 1 99 ? -0.538 -1.102 13.296 1.00 88.75 99 SER A CA 1
ATOM 698 C C . SER A 1 99 ? -0.285 -0.407 11.962 1.00 88.75 99 SER A C 1
ATOM 700 O O . SER A 1 99 ? -1.126 -0.462 11.075 1.00 88.75 99 SER A O 1
ATOM 702 N N . LEU A 1 100 ? 0.888 0.193 11.778 1.00 92.38 100 LEU A N 1
ATOM 703 C CA . LEU A 1 100 ? 1.374 0.650 10.476 1.00 92.38 100 LEU A CA 1
ATOM 704 C C . LEU A 1 100 ? 2.471 -0.303 9.999 1.00 92.38 100 LEU A C 1
ATOM 706 O O . LEU A 1 100 ? 3.422 -0.586 10.727 1.00 92.38 100 LEU A O 1
ATOM 710 N N . TRP A 1 101 ? 2.353 -0.797 8.778 1.00 95.50 101 TRP A N 1
ATOM 711 C CA . TRP A 1 101 ? 3.275 -1.747 8.177 1.00 95.50 101 TRP A CA 1
ATOM 712 C C . TRP A 1 101 ? 3.993 -1.113 6.998 1.00 95.50 101 TRP A C 1
ATOM 714 O O . TRP A 1 101 ? 3.390 -0.391 6.219 1.00 95.50 101 TRP A O 1
ATOM 724 N N . VAL A 1 102 ? 5.286 -1.381 6.856 1.00 95.62 102 VAL A N 1
ATOM 725 C CA . VAL A 1 102 ? 6.123 -0.770 5.820 1.00 95.62 102 VAL A CA 1
ATOM 726 C C . VAL A 1 102 ? 7.009 -1.826 5.187 1.00 95.62 102 VAL A C 1
ATOM 728 O O . VAL A 1 102 ? 7.684 -2.586 5.889 1.00 95.62 102 VAL A O 1
ATOM 731 N N . VAL A 1 103 ? 7.069 -1.848 3.859 1.00 97.69 103 VAL A N 1
ATOM 732 C CA . VAL A 1 103 ? 8.009 -2.707 3.137 1.00 97.69 103 VAL A CA 1
ATOM 733 C C . VAL A 1 103 ? 9.391 -2.058 3.124 1.00 97.69 103 VAL A C 1
ATOM 735 O O . VAL A 1 103 ? 9.580 -0.975 2.577 1.00 97.69 103 VAL A O 1
ATOM 738 N N . ASN A 1 104 ? 10.395 -2.729 3.687 1.00 97.06 104 ASN A N 1
ATOM 739 C CA . ASN A 1 104 ? 11.797 -2.336 3.563 1.00 97.06 104 ASN A CA 1
ATOM 740 C C . ASN A 1 104 ? 12.426 -3.031 2.350 1.00 97.06 104 ASN A C 1
ATOM 742 O O . ASN A 1 104 ? 12.632 -4.249 2.340 1.00 97.06 104 ASN A O 1
ATOM 746 N N . LEU A 1 105 ? 12.779 -2.237 1.339 1.00 97.38 105 LEU A N 1
ATOM 747 C CA . LEU A 1 105 ? 13.286 -2.733 0.060 1.00 97.38 105 LEU A CA 1
ATOM 748 C C . LEU A 1 105 ? 14.706 -3.304 0.168 1.00 97.38 105 LEU A C 1
ATOM 750 O O . LEU A 1 105 ? 15.018 -4.316 -0.463 1.00 97.38 105 LEU A O 1
ATOM 754 N N . ASN A 1 106 ? 15.557 -2.684 0.993 1.00 95.50 106 ASN A N 1
ATOM 755 C CA . ASN A 1 106 ? 16.971 -3.048 1.125 1.00 95.50 106 ASN A CA 1
ATOM 756 C C . ASN A 1 106 ? 17.141 -4.392 1.843 1.00 95.50 106 ASN A C 1
ATOM 758 O O . ASN A 1 106 ? 17.915 -5.247 1.411 1.00 95.50 106 ASN A O 1
ATOM 762 N N . GLN A 1 107 ? 16.391 -4.590 2.928 1.00 96.69 107 GLN A N 1
ATOM 763 C CA . GLN A 1 107 ? 16.432 -5.824 3.718 1.00 96.69 107 GLN A CA 1
ATOM 764 C C . GLN A 1 107 ? 15.393 -6.865 3.282 1.00 96.69 107 GLN A C 1
ATOM 766 O O . GLN A 1 107 ? 15.461 -8.001 3.752 1.00 96.69 107 GLN A O 1
ATOM 771 N N . LYS A 1 108 ? 14.492 -6.515 2.350 1.00 97.56 108 LYS A N 1
ATOM 772 C CA . LYS A 1 108 ? 13.410 -7.374 1.838 1.00 97.56 108 LYS A CA 1
ATOM 773 C C . LYS A 1 108 ? 12.559 -7.922 2.978 1.00 97.56 108 LYS A C 1
ATOM 775 O O . LYS A 1 108 ? 12.424 -9.130 3.179 1.00 97.56 108 LYS A O 1
ATOM 780 N N . SER A 1 109 ? 12.044 -6.994 3.762 1.00 97.50 109 SER A N 1
ATOM 781 C CA . SER A 1 109 ? 11.411 -7.262 5.044 1.00 97.50 109 SER A CA 1
ATOM 782 C C . SER A 1 109 ? 10.188 -6.382 5.251 1.00 97.50 109 SER A C 1
ATOM 784 O O . SER A 1 109 ? 9.990 -5.392 4.549 1.00 97.50 109 SER A O 1
ATOM 786 N N . LEU A 1 110 ? 9.372 -6.756 6.230 1.00 97.81 110 LEU A N 1
ATOM 787 C CA . LEU A 1 110 ? 8.266 -5.960 6.737 1.00 97.81 110 LEU A CA 1
ATOM 788 C C . LEU A 1 110 ? 8.672 -5.336 8.069 1.00 97.81 110 LEU A C 1
ATOM 790 O O . LEU A 1 110 ? 9.194 -6.022 8.954 1.00 97.81 110 LEU A O 1
ATOM 794 N N . ILE A 1 111 ? 8.433 -4.038 8.206 1.00 96.56 111 ILE A N 1
ATOM 795 C CA . ILE A 1 111 ? 8.529 -3.311 9.468 1.00 96.56 111 ILE A CA 1
ATOM 796 C C . ILE A 1 111 ? 7.105 -3.084 9.955 1.00 96.56 111 ILE A C 1
ATOM 798 O O . ILE A 1 111 ? 6.291 -2.528 9.231 1.00 96.56 111 ILE A O 1
ATOM 802 N N . HIS A 1 112 ? 6.822 -3.516 11.173 1.00 94.50 112 HIS A N 1
ATOM 803 C CA . HIS A 1 112 ? 5.574 -3.271 11.882 1.00 94.50 112 HIS A CA 1
ATOM 804 C C . HIS A 1 112 ? 5.805 -2.174 12.918 1.00 94.50 112 HIS A C 1
ATOM 806 O O . HIS A 1 112 ? 6.824 -2.186 13.611 1.00 94.50 112 HIS A O 1
ATOM 812 N N . ILE A 1 113 ? 4.890 -1.214 12.980 1.00 93.44 113 ILE A N 1
ATOM 813 C CA . ILE A 1 113 ? 4.947 -0.038 13.840 1.00 93.44 113 ILE A CA 1
ATOM 814 C C . ILE A 1 113 ? 3.641 0.023 14.629 1.00 93.44 113 ILE A C 1
ATOM 816 O O . ILE A 1 113 ? 2.571 0.142 14.040 1.00 93.44 113 ILE A O 1
ATOM 820 N N . ASP A 1 114 ? 3.725 -0.017 15.954 1.00 90.88 114 ASP A N 1
ATOM 821 C CA . ASP A 1 114 ? 2.583 0.226 16.834 1.00 90.88 114 ASP A CA 1
ATOM 822 C C . ASP A 1 114 ? 2.210 1.716 16.794 1.00 90.88 114 ASP A C 1
ATOM 824 O O . ASP A 1 114 ? 2.976 2.589 17.220 1.00 90.88 114 ASP A O 1
ATOM 828 N N . VAL A 1 115 ? 1.026 1.992 16.252 1.00 87.50 115 VAL A N 1
ATOM 829 C CA . VAL A 1 115 ? 0.420 3.321 16.131 1.00 87.50 115 VAL A CA 1
ATOM 830 C C . VAL A 1 115 ? -0.874 3.444 16.943 1.00 87.50 115 VAL A C 1
ATOM 832 O O . VAL A 1 115 ? -1.586 4.434 16.798 1.00 87.50 115 VAL A O 1
ATOM 835 N N . SER A 1 116 ? -1.148 2.504 17.859 1.00 83.81 116 SER A N 1
ATOM 836 C CA . SER A 1 116 ? -2.331 2.501 18.742 1.00 83.81 116 SER A CA 1
ATOM 837 C C . SER A 1 116 ? -2.492 3.781 19.569 1.00 83.81 116 SER A C 1
ATOM 839 O O . SER A 1 116 ? -3.600 4.168 19.939 1.00 83.81 116 SER A O 1
ATOM 841 N N . ASN A 1 117 ? -1.384 4.472 19.848 1.00 81.06 117 ASN A N 1
ATOM 842 C CA . ASN A 1 117 ? -1.367 5.782 20.483 1.00 81.06 117 ASN A CA 1
ATOM 843 C C . ASN A 1 117 ? -0.645 6.802 19.587 1.00 81.06 117 ASN A C 1
ATOM 845 O O . ASN A 1 117 ? 0.540 7.082 19.808 1.00 81.06 117 ASN A O 1
ATOM 849 N N . PRO A 1 118 ? -1.347 7.418 18.617 1.00 71.88 118 PRO A N 1
ATOM 850 C CA . PRO A 1 118 ? -0.743 8.371 17.688 1.00 71.88 118 PRO A CA 1
ATOM 851 C C . PRO A 1 118 ? -0.100 9.574 18.390 1.00 71.88 118 PRO A C 1
ATOM 853 O O . PRO A 1 118 ? 0.935 10.072 17.954 1.00 71.88 118 PRO A O 1
ATOM 856 N N . ALA A 1 119 ? -0.655 10.013 19.527 1.00 70.69 119 ALA A N 1
ATOM 857 C CA . ALA A 1 119 ? -0.093 11.103 20.331 1.00 70.69 119 ALA A CA 1
ATOM 858 C C . ALA A 1 119 ? 1.248 10.737 20.998 1.00 70.69 119 ALA A C 1
ATOM 860 O O . ALA A 1 119 ? 1.997 11.624 21.414 1.00 70.69 119 ALA A O 1
ATOM 861 N N . GLY A 1 120 ? 1.542 9.440 21.120 1.00 70.50 120 GLY A N 1
ATOM 862 C CA . GLY A 1 120 ? 2.801 8.906 21.630 1.00 70.50 120 GLY A CA 1
ATOM 863 C C . GLY A 1 120 ? 3.895 8.753 20.569 1.00 70.50 120 GLY A C 1
ATOM 864 O O . GLY A 1 120 ? 5.054 8.546 20.939 1.00 70.50 120 GLY A O 1
ATOM 865 N N . LEU A 1 121 ? 3.568 8.873 19.276 1.00 82.69 121 LEU A N 1
ATOM 866 C CA . LEU A 1 121 ? 4.562 8.803 18.208 1.00 82.69 121 LEU A CA 1
ATOM 867 C C . LEU A 1 121 ? 5.446 10.061 18.220 1.00 82.69 121 LEU A C 1
ATOM 869 O O . LEU A 1 121 ? 4.949 11.182 18.375 1.00 82.69 121 LEU A O 1
ATOM 873 N N . PRO A 1 122 ? 6.772 9.919 18.059 1.00 83.06 122 PRO A N 1
ATOM 874 C CA . PRO A 1 122 ? 7.647 11.075 18.023 1.00 83.06 122 PRO A CA 1
ATOM 875 C C . PRO A 1 122 ? 7.359 11.919 16.782 1.00 83.06 122 PRO A C 1
ATOM 877 O O . PRO A 1 122 ? 7.311 11.426 15.661 1.00 83.06 122 PRO A O 1
ATOM 880 N N . THR A 1 123 ? 7.240 13.228 16.982 1.00 80.00 123 THR A N 1
ATOM 881 C CA . THR A 1 123 ? 7.055 14.195 15.891 1.00 80.00 123 THR A CA 1
ATOM 882 C C . THR A 1 123 ? 8.374 14.616 15.234 1.00 80.00 123 THR A C 1
ATOM 884 O O . THR A 1 123 ? 8.361 15.325 14.225 1.00 80.00 123 THR A O 1
ATOM 887 N N . SER A 1 124 ? 9.517 14.192 15.792 1.00 82.88 124 SER A N 1
ATOM 888 C CA . SER A 1 124 ? 10.849 14.362 15.203 1.00 82.88 124 SER A CA 1
ATOM 889 C C . SER A 1 124 ? 11.851 13.334 15.742 1.00 82.88 124 SER A C 1
ATOM 891 O O . SER A 1 124 ? 11.874 13.080 16.948 1.00 82.88 124 SER A O 1
ATOM 893 N N . GLY A 1 125 ? 12.757 12.854 14.886 1.00 83.88 125 GLY A N 1
ATOM 894 C CA . GLY A 1 125 ? 13.869 11.973 15.265 1.00 83.88 125 GLY A CA 1
ATOM 895 C C . GLY A 1 125 ? 13.552 10.483 15.122 1.00 83.88 125 GLY A C 1
ATOM 896 O O . GLY A 1 125 ? 12.588 10.110 14.465 1.00 83.88 125 GLY A O 1
ATOM 897 N N . ALA A 1 126 ? 14.387 9.627 15.708 1.00 86.94 126 ALA A N 1
ATOM 898 C CA . ALA A 1 126 ? 14.202 8.181 15.638 1.00 86.94 126 ALA A CA 1
ATOM 899 C C . ALA A 1 126 ? 13.065 7.712 16.559 1.00 86.94 126 ALA A C 1
ATOM 901 O O . ALA A 1 126 ? 12.967 8.161 17.705 1.00 86.94 126 ALA A O 1
ATOM 902 N N . ILE A 1 127 ? 12.242 6.782 16.073 1.00 88.75 127 ILE A N 1
ATOM 903 C CA . ILE A 1 127 ? 11.217 6.131 16.894 1.00 88.75 127 ILE A CA 1
ATOM 904 C C . ILE A 1 127 ? 11.837 5.182 17.931 1.00 88.75 127 ILE A C 1
ATOM 906 O O . ILE A 1 127 ? 12.946 4.670 17.760 1.00 88.75 127 ILE A O 1
ATOM 910 N N . ASN A 1 128 ? 11.126 4.956 19.038 1.00 89.25 128 ASN A N 1
ATOM 911 C CA . ASN A 1 128 ? 11.515 3.957 20.027 1.00 89.25 128 ASN A CA 1
ATOM 912 C C . ASN A 1 128 ? 11.366 2.548 19.432 1.00 89.25 128 ASN A C 1
ATOM 914 O O . ASN A 1 128 ? 10.293 2.193 18.955 1.00 89.25 128 ASN A O 1
ATOM 918 N N . GLY A 1 129 ? 12.413 1.728 19.533 1.00 88.69 129 GLY A N 1
ATOM 919 C CA . GLY A 1 129 ? 12.391 0.336 19.083 1.00 88.69 129 GLY A CA 1
ATOM 920 C C . GLY A 1 129 ? 11.297 -0.526 19.722 1.00 88.69 129 GLY A C 1
ATOM 921 O O . GLY A 1 129 ? 10.872 -1.492 19.106 1.00 88.69 129 GLY A O 1
ATOM 922 N N . ASN A 1 130 ? 10.789 -0.163 20.907 1.00 90.62 130 ASN A N 1
ATOM 923 C CA . ASN A 1 130 ? 9.662 -0.850 21.554 1.00 90.62 130 ASN A CA 1
ATOM 924 C C . ASN A 1 130 ? 8.346 -0.760 20.778 1.00 90.62 130 ASN A C 1
ATOM 926 O O . ASN A 1 130 ? 7.468 -1.579 21.015 1.00 90.62 130 ASN A O 1
ATOM 930 N N . LEU A 1 131 ? 8.215 0.224 19.888 1.00 90.81 131 LEU A N 1
ATOM 931 C CA . LEU A 1 131 ? 7.057 0.369 19.008 1.00 90.81 131 LEU A CA 1
ATOM 932 C C . LEU A 1 131 ? 7.259 -0.356 17.678 1.00 90.81 131 LEU A C 1
ATOM 934 O O . LEU A 1 131 ? 6.420 -0.234 16.800 1.00 90.81 131 LEU A O 1
ATOM 938 N N . LEU A 1 132 ? 8.390 -1.041 17.492 1.00 93.50 132 LEU A N 1
ATOM 939 C CA . LEU A 1 132 ? 8.757 -1.646 16.224 1.00 93.50 132 LEU A CA 1
ATOM 940 C C . LEU A 1 132 ? 8.926 -3.157 16.341 1.00 93.50 132 LEU A C 1
ATOM 942 O O . LEU A 1 132 ? 9.571 -3.661 17.269 1.00 93.50 132 LEU A O 1
ATOM 946 N N . ALA A 1 133 ? 8.486 -3.848 15.296 1.00 94.88 133 ALA A N 1
ATOM 947 C CA . ALA A 1 133 ? 8.907 -5.201 14.981 1.00 94.88 133 ALA A CA 1
ATOM 948 C C . ALA A 1 133 ? 9.390 -5.305 13.525 1.00 94.88 133 ALA A C 1
ATOM 950 O O . ALA A 1 133 ? 8.997 -4.518 12.667 1.00 94.88 133 ALA A O 1
ATOM 951 N N . HIS A 1 134 ? 10.306 -6.234 13.242 1.00 96.38 134 HIS A N 1
ATOM 952 C CA . HIS A 1 134 ? 10.958 -6.318 11.930 1.00 96.38 134 HIS A CA 1
ATOM 953 C C . HIS A 1 134 ? 11.187 -7.763 11.481 1.00 96.38 134 HIS A C 1
ATOM 955 O O . HIS A 1 134 ? 11.893 -8.541 12.133 1.00 96.38 134 HIS A O 1
ATOM 961 N N . TYR A 1 135 ? 10.584 -8.111 10.345 1.00 96.94 135 TYR A N 1
ATOM 962 C CA . TYR A 1 135 ? 10.406 -9.488 9.897 1.00 96.94 135 TYR A CA 1
ATOM 963 C C . TYR A 1 135 ? 10.907 -9.690 8.472 1.00 96.94 135 TYR A C 1
ATOM 965 O O . TYR A 1 135 ? 10.524 -8.960 7.563 1.00 96.94 135 TYR A O 1
ATOM 973 N N . ALA A 1 136 ? 11.733 -10.710 8.249 1.00 96.88 136 ALA A N 1
ATOM 974 C CA . ALA A 1 136 ? 12.119 -11.102 6.894 1.00 96.88 136 ALA A CA 1
ATOM 975 C C . ALA A 1 136 ? 10.912 -11.619 6.093 1.00 96.88 136 ALA A C 1
ATOM 977 O O . ALA A 1 136 ? 10.131 -12.418 6.612 1.00 96.88 136 ALA A O 1
ATOM 978 N N . ILE A 1 137 ? 10.809 -11.232 4.819 1.00 97.94 137 ILE A N 1
ATOM 979 C CA . ILE A 1 137 ? 9.872 -11.864 3.885 1.00 97.94 137 ILE A CA 1
ATOM 980 C C . ILE A 1 137 ? 10.496 -13.180 3.409 1.00 97.94 137 ILE A C 1
ATOM 982 O O . ILE A 1 137 ? 11.624 -13.202 2.909 1.00 97.94 137 ILE A O 1
ATOM 986 N N . ASP A 1 138 ? 9.771 -14.287 3.571 1.00 96.75 138 ASP A N 1
ATOM 987 C CA . ASP A 1 138 ? 10.238 -15.601 3.130 1.00 96.75 138 ASP A CA 1
ATOM 988 C C . ASP A 1 138 ? 9.850 -15.873 1.669 1.00 96.75 138 ASP A C 1
ATOM 990 O O . ASP A 1 138 ? 8.682 -16.064 1.335 1.00 96.75 138 ASP A O 1
ATOM 994 N N . PHE A 1 139 ? 10.853 -15.939 0.794 1.00 97.12 139 PHE A N 1
ATOM 995 C CA . PHE A 1 139 ? 10.685 -16.261 -0.626 1.00 97.12 139 PHE A CA 1
ATOM 996 C C . PHE A 1 139 ? 10.819 -17.762 -0.929 1.00 97.12 139 PHE A C 1
ATOM 998 O O . PHE A 1 139 ? 10.850 -18.147 -2.094 1.00 97.12 139 PHE A O 1
ATOM 1005 N N . SER A 1 140 ? 10.931 -18.630 0.083 1.00 94.50 140 SER A N 1
ATOM 1006 C CA . SER A 1 140 ? 11.202 -20.064 -0.104 1.00 94.50 140 SER A CA 1
ATOM 1007 C C . SER A 1 140 ? 10.105 -20.826 -0.856 1.00 94.50 140 SER A C 1
ATOM 1009 O O . SER A 1 140 ? 10.382 -21.880 -1.431 1.00 94.50 140 SER A O 1
ATOM 1011 N N . SER A 1 141 ? 8.877 -20.297 -0.881 1.00 92.38 141 SER A N 1
ATOM 1012 C CA . SER A 1 141 ? 7.764 -20.851 -1.660 1.00 92.38 141 SER A CA 1
ATOM 1013 C C . SER A 1 141 ? 7.823 -20.500 -3.151 1.00 92.38 141 SER A C 1
ATOM 1015 O O . SER A 1 141 ? 7.096 -21.102 -3.942 1.00 92.38 141 SER A O 1
ATOM 1017 N N . LEU A 1 142 ? 8.683 -19.556 -3.545 1.00 96.00 142 LEU A N 1
ATOM 1018 C CA . LEU A 1 142 ? 8.809 -19.092 -4.920 1.00 96.00 142 LEU A CA 1
ATOM 1019 C C . LEU A 1 142 ? 9.829 -19.915 -5.726 1.00 96.00 142 LEU A C 1
ATOM 1021 O O . LEU A 1 142 ? 10.741 -20.528 -5.158 1.00 96.00 142 LEU A O 1
ATOM 1025 N N . PRO A 1 143 ? 9.715 -19.927 -7.068 1.00 94.94 143 PRO A N 1
ATOM 1026 C CA . PRO A 1 143 ? 10.752 -20.464 -7.943 1.00 94.94 143 PRO A CA 1
ATOM 1027 C C . PRO A 1 143 ? 12.127 -19.800 -7.736 1.00 94.94 143 PRO A C 1
ATOM 1029 O O . PRO A 1 143 ? 12.301 -18.820 -7.021 1.00 94.94 143 PRO A O 1
ATOM 1032 N N . THR A 1 144 ? 13.163 -20.330 -8.386 1.00 93.44 144 THR A N 1
ATOM 1033 C CA . THR A 1 144 ? 14.462 -19.640 -8.390 1.00 93.44 144 THR A CA 1
ATOM 1034 C C . THR A 1 144 ? 14.398 -18.412 -9.295 1.00 93.44 144 THR A C 1
ATOM 1036 O O . THR A 1 144 ? 14.183 -18.551 -10.496 1.00 93.44 144 THR A O 1
ATOM 1039 N N . CYS A 1 145 ? 14.663 -17.232 -8.738 1.00 94.75 145 CYS A N 1
ATOM 1040 C CA . CYS A 1 145 ? 14.801 -16.001 -9.509 1.00 94.75 145 CYS A CA 1
ATOM 1041 C C . CYS A 1 145 ? 16.225 -15.851 -10.074 1.00 94.75 145 CYS A C 1
ATOM 1043 O O . CYS A 1 145 ? 17.205 -15.879 -9.327 1.00 94.75 145 CYS A O 1
ATOM 1045 N N . THR A 1 146 ? 16.364 -15.665 -11.390 1.00 93.81 146 THR A N 1
ATOM 1046 C CA . THR A 1 146 ? 17.649 -15.319 -12.032 1.00 93.81 146 THR A CA 1
ATOM 1047 C C . THR A 1 146 ? 17.862 -13.809 -11.996 1.00 93.81 146 THR A C 1
ATOM 1049 O O . THR A 1 146 ? 17.670 -13.087 -12.975 1.00 93.81 146 THR A O 1
ATOM 1052 N N . GLY A 1 147 ? 18.232 -13.330 -10.821 1.00 94.38 147 GLY A N 1
ATOM 1053 C CA . GLY A 1 147 ? 18.134 -11.935 -10.431 1.00 94.38 147 GLY A CA 1
ATOM 1054 C C . GLY A 1 147 ? 17.850 -11.900 -8.941 1.00 94.38 147 GLY A C 1
ATOM 1055 O O . GLY A 1 147 ? 18.376 -12.725 -8.191 1.00 94.38 147 GLY A O 1
ATOM 1056 N N . GLU A 1 148 ? 16.983 -10.997 -8.516 1.00 96.94 148 GLU A N 1
ATOM 1057 C CA . GLU A 1 148 ? 16.497 -10.976 -7.146 1.00 96.94 148 GLU A CA 1
ATOM 1058 C C . GLU A 1 148 ? 14.993 -10.732 -7.064 1.00 96.94 148 GLU A C 1
ATOM 1060 O O . GLU A 1 148 ? 14.419 -10.004 -7.870 1.00 96.94 148 GLU A O 1
ATOM 1065 N N . TYR A 1 149 ? 14.377 -11.294 -6.024 1.00 98.12 149 TYR A N 1
ATOM 1066 C CA . TYR A 1 149 ? 13.039 -10.897 -5.610 1.00 98.12 149 TYR A CA 1
ATOM 1067 C C . TYR A 1 149 ? 13.057 -9.489 -5.002 1.00 98.12 149 TYR A C 1
ATOM 1069 O O . TYR A 1 149 ? 13.917 -9.172 -4.167 1.00 98.12 149 TYR A O 1
ATOM 1077 N N . ARG A 1 150 ? 12.113 -8.663 -5.459 1.00 98.25 150 ARG A N 1
ATOM 1078 C CA . ARG A 1 150 ? 11.913 -7.251 -5.122 1.00 98.25 150 ARG A CA 1
ATOM 1079 C C . ARG A 1 150 ? 10.499 -7.084 -4.552 1.00 98.25 150 ARG A C 1
ATOM 1081 O O . ARG A 1 150 ? 9.556 -7.057 -5.342 1.00 98.25 150 ARG A O 1
ATOM 1088 N N . PRO A 1 151 ? 10.327 -7.066 -3.218 1.00 98.44 151 PRO A N 1
ATOM 1089 C CA . PRO A 1 151 ? 9.029 -6.773 -2.619 1.00 98.44 151 PRO A CA 1
ATOM 1090 C C . PRO A 1 151 ? 8.699 -5.286 -2.782 1.00 98.44 151 PRO A C 1
ATOM 1092 O O . PRO A 1 151 ? 9.620 -4.473 -2.769 1.00 98.44 151 PRO A O 1
ATOM 1095 N N . TRP A 1 152 ? 7.424 -4.932 -2.923 1.00 98.12 152 TRP A N 1
ATOM 1096 C CA . TRP A 1 152 ? 6.986 -3.535 -2.921 1.00 98.12 152 TRP A CA 1
ATOM 1097 C C . TRP A 1 152 ? 5.585 -3.369 -2.352 1.00 98.12 152 TRP A C 1
ATOM 1099 O O . TRP A 1 152 ? 5.487 -2.853 -1.247 1.00 98.12 152 TRP A O 1
ATOM 1109 N N . GLY A 1 153 ? 4.550 -3.780 -3.096 1.00 97.19 153 GLY A N 1
ATOM 1110 C CA . GLY A 1 153 ? 3.151 -3.601 -2.706 1.00 97.19 153 GLY A CA 1
ATOM 1111 C C . GLY A 1 153 ? 2.805 -4.354 -1.429 1.00 97.19 153 GLY A C 1
ATOM 1112 O O . GLY A 1 153 ? 3.352 -5.434 -1.174 1.00 97.19 153 GLY A O 1
ATOM 1113 N N . LEU A 1 154 ? 1.891 -3.805 -0.646 1.00 97.44 154 LEU A N 1
ATOM 1114 C CA . LEU A 1 154 ? 1.410 -4.369 0.603 1.00 97.44 154 LEU A CA 1
ATOM 1115 C C . LEU A 1 154 ? -0.095 -4.128 0.686 1.00 97.44 154 LEU A C 1
ATOM 1117 O O . LEU A 1 154 ? -0.576 -3.106 0.238 1.00 97.44 154 LEU A O 1
ATOM 1121 N N . ASN A 1 155 ? -0.854 -5.075 1.229 1.00 96.12 155 ASN A N 1
ATOM 1122 C CA . ASN A 1 155 ? -2.239 -4.822 1.624 1.00 96.12 155 ASN A CA 1
ATOM 1123 C C . ASN A 1 155 ? -2.700 -5.884 2.628 1.00 96.12 155 ASN A C 1
ATOM 1125 O O . ASN A 1 155 ? -2.124 -6.979 2.698 1.00 96.12 155 ASN A O 1
ATOM 1129 N N . PHE A 1 156 ? -3.756 -5.591 3.384 1.00 93.75 156 PHE A N 1
ATOM 1130 C CA . PHE A 1 156 ? -4.367 -6.537 4.310 1.00 93.75 156 PHE A CA 1
ATOM 1131 C C . PHE A 1 156 ? -5.839 -6.755 3.982 1.00 93.75 156 PHE A C 1
ATOM 1133 O O . PHE A 1 156 ? -6.628 -5.821 3.882 1.00 93.75 156 PHE A O 1
ATOM 1140 N N . HIS A 1 157 ? -6.238 -8.020 3.867 1.00 90.81 157 HIS A N 1
ATOM 1141 C CA . HIS A 1 157 ? -7.610 -8.371 3.529 1.00 90.81 157 HIS A CA 1
ATOM 1142 C C . HIS A 1 157 ? -8.016 -9.713 4.127 1.00 90.81 157 HIS A C 1
ATOM 1144 O O . HIS A 1 157 ? -7.245 -10.672 4.135 1.00 90.81 157 HIS A O 1
ATOM 1150 N N . ALA A 1 158 ? -9.255 -9.791 4.620 1.00 87.38 158 ALA A N 1
ATOM 1151 C CA . ALA A 1 158 ? -9.847 -11.013 5.168 1.00 87.38 158 ALA A CA 1
ATOM 1152 C C . ALA A 1 158 ? -8.953 -11.741 6.203 1.00 87.38 158 ALA A C 1
ATOM 1154 O O . ALA A 1 158 ? -8.890 -12.971 6.218 1.00 87.38 158 ALA A O 1
ATOM 1155 N N . GLY A 1 159 ? -8.258 -10.979 7.059 1.00 87.38 159 GLY A N 1
ATOM 1156 C CA . GLY A 1 159 ? -7.381 -11.504 8.114 1.00 87.38 159 GLY A CA 1
ATOM 1157 C C . GLY A 1 159 ? -5.995 -11.961 7.646 1.00 87.38 159 GLY A C 1
ATOM 1158 O O . GLY A 1 159 ? -5.253 -12.539 8.433 1.00 87.38 159 GLY A O 1
ATOM 1159 N N . PHE A 1 160 ? -5.629 -11.716 6.387 1.00 93.50 160 PHE A N 1
ATOM 1160 C CA . PHE A 1 160 ? -4.309 -12.033 5.846 1.00 93.50 160 PHE A CA 1
ATOM 1161 C C . PHE A 1 160 ? -3.573 -10.775 5.397 1.00 93.50 160 PHE A C 1
ATOM 1163 O O . PHE A 1 160 ? -4.196 -9.807 4.962 1.00 93.50 160 PHE A O 1
ATOM 1170 N N . GLY A 1 161 ? -2.243 -10.823 5.450 1.00 96.62 161 GLY A N 1
ATOM 1171 C CA . GLY A 1 161 ? -1.391 -9.858 4.768 1.00 96.62 161 GLY A CA 1
ATOM 1172 C C . GLY A 1 161 ? -0.971 -10.367 3.389 1.00 96.62 161 GLY A C 1
ATOM 1173 O O . GLY A 1 161 ? -0.814 -11.576 3.177 1.00 96.62 161 GLY A O 1
ATOM 1174 N N . TYR A 1 162 ? -0.772 -9.445 2.452 1.00 98.44 162 TYR A N 1
ATOM 1175 C CA . TYR A 1 162 ? -0.384 -9.719 1.071 1.00 98.44 162 TYR A CA 1
ATOM 1176 C C . TYR A 1 162 ? 0.785 -8.822 0.674 1.00 98.44 162 TYR A C 1
ATOM 1178 O O . TYR A 1 162 ? 0.692 -7.612 0.817 1.00 98.44 162 TYR A O 1
ATOM 1186 N N . VAL A 1 163 ? 1.877 -9.402 0.167 1.00 98.69 163 VAL A N 1
ATOM 1187 C CA . VAL A 1 163 ? 3.043 -8.654 -0.332 1.00 98.69 163 VAL A CA 1
ATOM 1188 C C . VAL A 1 163 ? 3.224 -8.911 -1.822 1.00 98.69 163 VAL A C 1
ATOM 1190 O O . VAL A 1 163 ? 3.335 -10.063 -2.250 1.00 98.69 163 VAL A O 1
ATOM 1193 N N . GLY A 1 164 ? 3.296 -7.840 -2.604 1.00 98.56 164 GLY A N 1
ATOM 1194 C CA . GLY A 1 164 ? 3.629 -7.865 -4.021 1.00 98.56 164 GLY A CA 1
ATOM 1195 C C . GLY A 1 164 ? 5.134 -7.992 -4.222 1.00 98.56 164 GLY A C 1
ATOM 1196 O O . GLY A 1 164 ? 5.915 -7.276 -3.597 1.00 98.56 164 GLY A O 1
ATOM 1197 N N . VAL A 1 165 ? 5.564 -8.921 -5.076 1.00 98.50 165 VAL A N 1
ATOM 1198 C CA . VAL A 1 165 ? 6.981 -9.232 -5.296 1.00 98.50 165 VAL A CA 1
ATOM 1199 C C . VAL A 1 165 ? 7.253 -9.465 -6.777 1.00 98.50 165 VAL A C 1
ATOM 1201 O O . VAL A 1 165 ? 6.561 -10.251 -7.413 1.00 98.50 165 VAL A O 1
ATOM 1204 N N . VAL A 1 166 ? 8.313 -8.866 -7.318 1.00 98.62 166 VAL A N 1
ATOM 1205 C CA . VAL A 1 166 ? 8.790 -9.135 -8.686 1.00 98.62 166 VAL A CA 1
ATOM 1206 C C . VAL A 1 166 ? 10.139 -9.852 -8.653 1.00 98.62 166 VAL A C 1
ATOM 1208 O O . VAL A 1 166 ? 11.038 -9.447 -7.919 1.00 98.62 166 VAL A O 1
ATOM 1211 N N . CYS A 1 167 ? 10.314 -10.910 -9.450 1.00 98.19 167 CYS A N 1
ATOM 1212 C CA . CYS A 1 167 ? 11.645 -11.394 -9.819 1.00 98.19 167 CYS A CA 1
ATOM 1213 C C . CYS A 1 167 ? 12.215 -10.481 -10.902 1.00 98.19 167 CYS A C 1
ATOM 1215 O O . CYS A 1 167 ? 11.732 -10.497 -12.027 1.00 98.19 167 CYS A O 1
ATOM 1217 N N . ASP A 1 168 ? 13.250 -9.708 -10.582 1.00 97.12 168 ASP A N 1
ATOM 1218 C CA . ASP A 1 168 ? 13.724 -8.616 -11.443 1.00 97.12 168 ASP A CA 1
ATOM 1219 C C . ASP A 1 168 ? 14.397 -9.055 -12.758 1.00 97.12 168 ASP A C 1
ATOM 1221 O O . ASP A 1 168 ? 14.635 -8.235 -13.648 1.00 97.12 168 ASP A O 1
ATOM 1225 N N . ALA A 1 169 ? 14.728 -10.343 -12.882 1.00 96.56 169 ALA A N 1
ATOM 1226 C CA . ALA A 1 169 ? 15.425 -10.940 -14.018 1.00 96.56 169 ALA A CA 1
ATOM 1227 C C . ALA A 1 169 ? 16.710 -10.196 -14.452 1.00 96.56 169 ALA A C 1
ATOM 1229 O O . ALA A 1 169 ? 17.174 -10.360 -15.583 1.00 96.56 169 ALA A O 1
ATOM 1230 N N . ALA A 1 170 ? 17.329 -9.390 -13.579 1.00 94.38 170 ALA A N 1
ATOM 1231 C CA . ALA A 1 170 ? 18.378 -8.442 -13.973 1.00 94.38 170 ALA A CA 1
ATOM 1232 C C . ALA A 1 170 ? 19.646 -9.126 -14.530 1.00 94.38 170 ALA A C 1
ATOM 1234 O O . ALA A 1 170 ? 20.440 -8.515 -15.249 1.00 94.38 170 ALA A O 1
ATOM 1235 N N . SER A 1 171 ? 19.822 -10.412 -14.211 1.00 91.75 171 SER A N 1
ATOM 1236 C CA . SER A 1 171 ? 20.918 -11.276 -14.677 1.00 91.75 171 SER A CA 1
ATOM 1237 C C . SER A 1 171 ? 20.460 -12.431 -15.581 1.00 91.75 171 SER A C 1
ATOM 1239 O O . SER A 1 171 ? 21.276 -13.277 -15.949 1.00 91.75 171 SER A O 1
ATOM 1241 N N . GLY A 1 172 ? 19.171 -12.474 -15.927 1.00 90.50 172 GLY A N 1
ATOM 1242 C CA . GLY A 1 172 ? 18.540 -13.519 -16.732 1.00 90.50 172 GLY A CA 1
ATOM 1243 C C . GLY A 1 172 ? 17.982 -13.004 -18.061 1.00 90.50 172 GLY A C 1
ATOM 1244 O O . GLY A 1 172 ? 18.419 -11.979 -18.591 1.00 90.50 172 GLY A O 1
ATOM 1245 N N . SER A 1 173 ? 17.017 -13.744 -18.603 1.00 90.69 173 SER A N 1
ATOM 1246 C CA . SER A 1 173 ? 16.226 -13.373 -19.784 1.00 90.69 173 SER A CA 1
ATOM 1247 C C . SER A 1 173 ? 14.796 -12.993 -19.394 1.00 90.69 173 SER A C 1
ATOM 1249 O O . SER A 1 173 ? 14.374 -13.234 -18.266 1.00 90.69 173 SER A O 1
ATOM 1251 N N . HIS A 1 174 ? 14.029 -12.407 -20.321 1.00 90.62 174 HIS A N 1
ATOM 1252 C CA . HIS A 1 174 ? 12.652 -11.976 -20.045 1.00 90.62 174 HIS A CA 1
ATOM 1253 C C . HIS A 1 174 ? 11.724 -13.089 -19.553 1.00 90.62 174 HIS A C 1
ATOM 1255 O O . HIS A 1 174 ? 10.875 -12.824 -18.718 1.00 90.62 174 HIS A O 1
ATOM 1261 N N . ASN A 1 175 ? 11.936 -14.339 -19.967 1.00 91.31 175 ASN A N 1
ATOM 1262 C CA . ASN A 1 175 ? 11.175 -15.492 -19.467 1.00 91.31 175 ASN A CA 1
ATOM 1263 C C . ASN A 1 175 ? 11.394 -15.814 -17.976 1.00 91.31 175 ASN A C 1
ATOM 1265 O O . ASN A 1 175 ? 10.813 -16.763 -17.458 1.00 91.31 175 ASN A O 1
ATOM 1269 N N . ASN A 1 176 ? 12.295 -15.098 -17.303 1.00 92.62 176 ASN A N 1
ATOM 1270 C CA . ASN A 1 176 ? 12.493 -15.187 -15.863 1.00 92.62 176 ASN A CA 1
ATOM 1271 C C . ASN A 1 176 ? 11.771 -14.066 -15.102 1.00 92.62 176 ASN A C 1
ATOM 1273 O O . ASN A 1 176 ? 11.784 -14.078 -13.874 1.00 92.62 176 ASN A O 1
ATOM 1277 N N . LEU A 1 177 ? 11.183 -13.098 -15.810 1.00 95.94 177 LEU A N 1
ATOM 1278 C CA . LEU A 1 177 ? 10.467 -11.967 -15.236 1.00 95.94 177 LEU A CA 1
ATOM 1279 C C . LEU A 1 177 ? 9.079 -12.438 -14.799 1.00 95.94 177 LEU A C 1
ATOM 1281 O O . LEU A 1 177 ? 8.252 -12.822 -15.623 1.00 95.94 177 LEU A O 1
ATOM 1285 N N . HIS A 1 178 ? 8.842 -12.433 -13.494 1.00 97.25 178 HIS A N 1
ATOM 1286 C CA . HIS A 1 178 ? 7.590 -12.886 -12.896 1.00 97.25 178 HIS A CA 1
ATOM 1287 C C . HIS A 1 178 ? 7.179 -11.951 -11.766 1.00 97.25 178 HIS A C 1
ATOM 1289 O O . HIS A 1 178 ? 8.038 -11.470 -11.021 1.00 97.25 178 HIS A O 1
ATOM 1295 N N . ALA A 1 179 ? 5.875 -11.747 -11.609 1.00 98.31 179 ALA A N 1
ATOM 1296 C CA . ALA A 1 179 ? 5.297 -11.143 -10.417 1.00 98.31 179 ALA A CA 1
ATOM 1297 C C . ALA A 1 179 ? 4.553 -12.188 -9.592 1.00 98.31 179 ALA A C 1
ATOM 1299 O O . ALA A 1 179 ? 3.891 -13.073 -10.127 1.00 98.31 179 ALA A O 1
ATOM 1300 N N . HIS A 1 180 ? 4.637 -12.046 -8.277 1.00 98.56 180 HIS A N 1
ATOM 1301 C CA . HIS A 1 180 ? 3.940 -12.879 -7.319 1.00 98.56 180 HIS A CA 1
ATOM 1302 C C . HIS A 1 180 ? 3.249 -12.015 -6.274 1.00 98.56 180 HIS A C 1
ATOM 1304 O O . HIS A 1 180 ? 3.789 -10.997 -5.846 1.00 98.56 180 HIS A O 1
ATOM 1310 N N . VAL A 1 181 ? 2.106 -12.491 -5.788 1.00 98.75 181 VAL A N 1
ATOM 1311 C CA . VAL A 1 181 ? 1.527 -12.017 -4.528 1.00 98.75 181 VAL A CA 1
ATOM 1312 C C . VAL A 1 181 ? 1.734 -13.102 -3.486 1.00 98.75 181 VAL A C 1
ATOM 1314 O O . VAL A 1 181 ? 1.253 -14.228 -3.651 1.00 98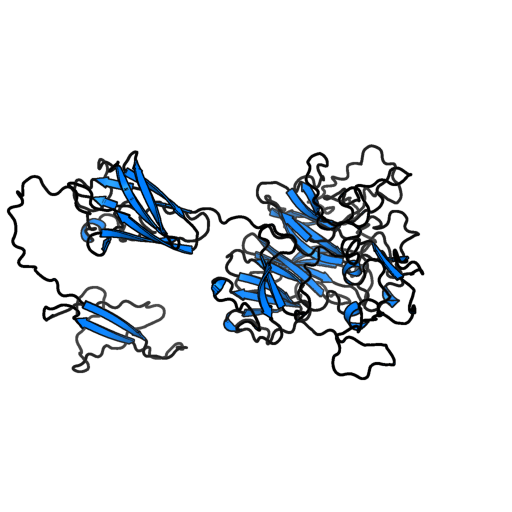.75 181 VAL A O 1
ATOM 1317 N N . LEU A 1 182 ? 2.471 -12.775 -2.428 1.00 98.75 182 LEU A N 1
ATOM 1318 C CA . LEU A 1 182 ? 2.683 -13.645 -1.278 1.00 98.75 182 LEU A CA 1
ATOM 1319 C C . LEU A 1 182 ? 1.636 -13.347 -0.209 1.00 98.75 182 LEU A C 1
ATOM 1321 O O . LEU A 1 182 ? 1.599 -12.240 0.313 1.00 98.75 182 LEU A O 1
ATOM 1325 N N . ARG A 1 183 ? 0.833 -14.343 0.163 1.00 98.00 183 ARG A N 1
ATOM 1326 C CA . ARG A 1 183 ? -0.050 -14.276 1.333 1.00 98.00 183 ARG A CA 1
ATOM 1327 C C . ARG A 1 183 ? 0.700 -14.741 2.578 1.00 98.00 183 ARG A C 1
ATOM 1329 O O . ARG A 1 183 ? 1.377 -15.769 2.513 1.00 98.00 183 ARG A O 1
ATOM 1336 N N . PHE A 1 184 ? 0.523 -14.053 3.701 1.00 97.00 184 PHE A N 1
ATOM 1337 C CA . PHE A 1 184 ? 1.083 -14.421 5.002 1.00 97.00 184 PHE A CA 1
ATOM 1338 C C . PHE A 1 184 ? 0.073 -14.216 6.138 1.00 97.00 184 PHE A C 1
ATOM 1340 O O . PHE A 1 184 ? -0.939 -13.531 5.977 1.00 97.00 184 PHE A O 1
ATOM 1347 N N . ASP A 1 185 ? 0.344 -14.848 7.276 1.00 95.00 185 ASP A N 1
ATOM 1348 C CA . ASP A 1 185 ? -0.383 -14.618 8.525 1.00 95.00 185 ASP A CA 1
ATOM 1349 C C . ASP A 1 185 ? 0.196 -13.373 9.222 1.00 95.00 185 ASP A C 1
ATOM 1351 O O . ASP A 1 185 ? 1.368 -13.413 9.608 1.00 95.00 185 ASP A O 1
ATOM 1355 N N . PRO A 1 186 ? -0.569 -12.277 9.374 1.00 92.50 186 PRO A N 1
ATOM 1356 C CA . PRO A 1 186 ? -0.067 -11.033 9.944 1.00 92.50 186 PRO A CA 1
ATOM 1357 C C . PRO A 1 186 ? 0.187 -11.101 11.456 1.00 92.50 186 PRO A C 1
ATOM 1359 O O . PRO A 1 186 ? 0.990 -10.315 11.950 1.00 92.50 186 PRO A O 1
ATOM 1362 N N . GLU A 1 187 ? -0.417 -12.045 12.186 1.00 88.94 187 GLU A N 1
ATOM 1363 C CA . GLU A 1 187 ? -0.199 -12.185 13.634 1.00 88.94 187 GLU A CA 1
ATOM 1364 C C . GLU A 1 187 ? 1.168 -12.808 13.933 1.00 88.94 187 GLU A C 1
ATOM 1366 O O . GLU A 1 187 ? 1.891 -12.388 14.838 1.00 88.94 187 GLU A O 1
ATOM 1371 N N . THR A 1 188 ? 1.537 -13.834 13.162 1.00 91.19 188 THR A N 1
ATOM 1372 C CA . THR A 1 188 ? 2.807 -14.552 13.347 1.00 91.19 188 THR A CA 1
ATOM 1373 C C . THR A 1 188 ? 3.911 -14.080 12.403 1.00 91.19 188 THR A C 1
ATOM 1375 O O . THR A 1 188 ? 5.085 -14.365 12.644 1.00 91.19 188 THR A O 1
ATOM 1378 N N . VAL A 1 189 ? 3.549 -13.367 11.334 1.00 93.06 189 VAL A N 1
ATOM 1379 C CA . VAL A 1 189 ? 4.407 -12.963 10.208 1.00 93.06 189 VAL A CA 1
ATOM 1380 C C . VAL A 1 189 ? 5.141 -14.160 9.601 1.00 93.06 189 VAL A C 1
ATOM 1382 O O . VAL A 1 189 ? 6.349 -14.153 9.354 1.00 93.06 189 VAL A O 1
ATOM 1385 N N . THR A 1 190 ? 4.391 -15.243 9.389 1.00 93.19 190 THR A N 1
ATOM 1386 C CA . THR A 1 190 ? 4.884 -16.489 8.790 1.00 93.19 190 THR A CA 1
ATOM 1387 C C . THR A 1 190 ? 3.954 -16.997 7.688 1.00 93.19 190 THR A C 1
ATOM 1389 O O . THR A 1 190 ? 2.907 -16.419 7.402 1.00 93.19 190 THR A O 1
ATOM 1392 N N . GLY A 1 191 ? 4.344 -18.093 7.029 1.00 93.25 191 GLY A N 1
ATOM 1393 C CA . GLY A 1 191 ? 3.480 -18.768 6.057 1.00 93.25 191 GLY A CA 1
ATOM 1394 C C . GLY A 1 191 ? 3.393 -18.085 4.691 1.00 93.25 191 GLY A C 1
ATOM 1395 O O . GLY A 1 191 ? 2.406 -18.294 3.987 1.00 93.25 191 GLY A O 1
ATOM 1396 N N . PHE A 1 192 ? 4.414 -17.309 4.306 1.00 97.94 192 PHE A N 1
ATOM 1397 C CA . PHE A 1 192 ? 4.506 -16.658 2.996 1.00 97.94 192 PHE A CA 1
ATOM 1398 C C . PHE A 1 192 ? 4.345 -17.669 1.851 1.00 97.94 192 PHE A C 1
ATOM 1400 O O . PHE A 1 192 ? 5.212 -18.507 1.583 1.00 97.94 192 PHE A O 1
ATOM 1407 N N . THR A 1 193 ? 3.214 -17.586 1.158 1.00 97.44 193 THR A N 1
ATOM 1408 C CA . THR A 1 193 ? 2.842 -18.495 0.069 1.00 97.44 193 THR A CA 1
ATOM 1409 C C . THR A 1 193 ? 2.386 -17.702 -1.142 1.00 97.44 193 THR A C 1
ATOM 1411 O O . THR A 1 193 ? 1.543 -16.818 -1.017 1.00 97.44 193 THR A O 1
ATOM 1414 N N . SER A 1 194 ? 2.926 -18.015 -2.322 1.00 97.56 194 SER A N 1
ATOM 1415 C CA . SER A 1 194 ? 2.430 -17.420 -3.565 1.00 97.56 194 SER A CA 1
ATOM 1416 C C . SER A 1 194 ? 0.994 -17.864 -3.815 1.00 97.56 194 SER A C 1
ATOM 1418 O O . SER A 1 194 ? 0.702 -19.059 -3.897 1.00 97.56 194 SER A O 1
ATOM 1420 N N . VAL A 1 195 ? 0.102 -16.881 -3.893 1.00 97.62 195 VAL A N 1
ATOM 1421 C CA . VAL A 1 195 ? -1.311 -17.064 -4.242 1.00 97.62 195 VAL A CA 1
ATOM 1422 C C . VAL A 1 195 ? -1.629 -16.542 -5.641 1.00 97.62 195 VAL A C 1
ATOM 1424 O O . VAL A 1 195 ? -2.631 -16.946 -6.217 1.00 97.62 195 VAL A O 1
ATOM 1427 N N . VAL A 1 196 ? -0.753 -15.700 -6.191 1.00 97.88 196 VAL A N 1
ATOM 1428 C CA . VAL A 1 196 ? -0.772 -15.224 -7.578 1.00 97.88 196 VAL A CA 1
ATOM 1429 C C . VAL A 1 196 ? 0.632 -15.379 -8.160 1.00 97.88 196 VAL A C 1
ATOM 1431 O O . VAL A 1 196 ? 1.617 -15.116 -7.462 1.00 97.88 196 VAL A O 1
ATOM 1434 N N . ASP A 1 197 ? 0.708 -15.803 -9.421 1.00 95.88 197 ASP A N 1
ATOM 1435 C CA . ASP A 1 197 ? 1.914 -15.863 -10.251 1.00 95.88 197 ASP A CA 1
ATOM 1436 C C . ASP A 1 197 ? 1.572 -15.346 -11.653 1.00 95.88 197 ASP A C 1
ATOM 1438 O O . ASP A 1 197 ? 0.643 -15.846 -12.291 1.00 95.88 197 ASP A O 1
ATOM 1442 N N . ILE A 1 198 ? 2.309 -14.338 -12.111 1.00 96.12 198 ILE A N 1
ATOM 1443 C CA . ILE A 1 198 ? 2.130 -13.702 -13.415 1.00 96.12 198 ILE A CA 1
ATOM 1444 C C . ILE A 1 198 ? 3.449 -13.803 -14.166 1.00 96.12 198 ILE A C 1
ATOM 1446 O O . ILE A 1 198 ? 4.457 -13.243 -13.734 1.00 96.12 198 ILE A O 1
ATOM 1450 N N . ASN A 1 199 ? 3.434 -14.492 -15.306 1.00 95.31 199 ASN A N 1
ATOM 1451 C CA . ASN A 1 199 ? 4.555 -14.479 -16.237 1.00 95.31 199 ASN A CA 1
ATOM 1452 C C . ASN A 1 199 ? 4.553 -13.153 -17.007 1.00 95.31 199 ASN A C 1
ATOM 1454 O O . ASN A 1 199 ? 3.627 -12.889 -17.773 1.00 95.31 199 ASN A O 1
ATOM 1458 N N . LEU A 1 200 ? 5.593 -12.345 -16.810 1.00 95.44 200 LEU A N 1
ATOM 1459 C CA . LEU A 1 200 ? 5.739 -11.017 -17.410 1.00 95.44 200 LEU A CA 1
ATOM 1460 C C . LEU A 1 200 ? 6.618 -11.042 -18.672 1.00 95.44 200 LEU A C 1
ATOM 1462 O O . LEU A 1 200 ? 7.062 -9.997 -19.142 1.00 95.44 200 LEU A O 1
ATOM 1466 N N . ASP A 1 201 ? 6.909 -12.223 -19.221 1.00 93.56 201 ASP A N 1
ATOM 1467 C CA . ASP A 1 201 ? 7.603 -12.347 -20.500 1.00 93.56 201 ASP A CA 1
ATOM 1468 C C . ASP A 1 201 ? 6.764 -11.699 -21.621 1.00 93.56 201 ASP A C 1
ATOM 1470 O O . ASP A 1 201 ? 5.630 -12.137 -21.847 1.00 93.56 201 ASP A O 1
ATOM 1474 N N . PRO A 1 202 ? 7.305 -10.729 -22.387 1.00 89.62 202 PRO A N 1
ATOM 1475 C CA . PRO A 1 202 ? 6.612 -10.118 -23.519 1.00 89.62 202 PRO A CA 1
ATOM 1476 C C . PRO A 1 202 ? 6.220 -11.121 -24.615 1.00 89.62 202 PRO A C 1
ATOM 1478 O O . PRO A 1 202 ? 5.409 -10.806 -25.480 1.00 89.62 202 PRO A O 1
ATOM 1481 N N . ALA A 1 203 ? 6.770 -12.342 -24.610 1.00 89.25 203 ALA A N 1
ATOM 1482 C CA . ALA A 1 203 ? 6.323 -13.414 -25.497 1.00 89.25 203 ALA A CA 1
ATOM 1483 C C . ALA A 1 203 ? 4.946 -13.999 -25.120 1.00 89.25 203 ALA A C 1
ATOM 1485 O O . ALA A 1 203 ? 4.301 -14.616 -25.969 1.00 89.25 203 ALA A O 1
ATOM 1486 N N . THR A 1 204 ? 4.516 -13.854 -23.864 1.00 86.81 204 THR A N 1
ATOM 1487 C CA . THR A 1 204 ? 3.236 -14.372 -23.342 1.00 86.81 204 THR A CA 1
ATOM 1488 C C . THR A 1 204 ? 2.321 -13.294 -22.780 1.00 86.81 204 THR A C 1
ATOM 1490 O O . THR A 1 204 ? 1.131 -13.544 -22.627 1.00 86.81 204 THR A O 1
ATOM 1493 N N . TYR A 1 205 ? 2.870 -12.127 -22.471 1.00 89.69 205 TYR A N 1
ATOM 1494 C CA . TYR A 1 205 ? 2.169 -10.957 -21.972 1.00 89.69 205 TYR A CA 1
ATOM 1495 C C . TYR A 1 205 ? 2.551 -9.786 -22.869 1.00 89.69 205 TYR A C 1
ATOM 1497 O O . TYR A 1 205 ? 3.505 -9.051 -22.613 1.00 89.69 205 TYR A O 1
ATOM 1505 N N . VAL A 1 206 ? 1.832 -9.680 -23.981 1.00 84.62 206 VAL A N 1
ATOM 1506 C CA . VAL A 1 206 ? 1.997 -8.567 -24.914 1.00 84.62 206 VAL A CA 1
ATOM 1507 C C . VAL A 1 206 ? 1.323 -7.353 -24.296 1.00 84.62 206 VAL A C 1
ATOM 1509 O O . VAL A 1 206 ? 0.269 -7.496 -23.696 1.00 84.62 206 VAL A O 1
ATOM 1512 N N . ARG A 1 207 ? 1.938 -6.184 -24.429 1.00 85.38 207 ARG A N 1
ATOM 1513 C CA . ARG A 1 207 ? 1.375 -4.912 -23.973 1.00 85.38 207 ARG A CA 1
ATOM 1514 C C . ARG A 1 207 ? 1.354 -3.915 -25.106 1.00 85.38 207 ARG A C 1
ATOM 1516 O O . ARG A 1 207 ? 2.049 -4.096 -26.117 1.00 85.38 207 ARG A O 1
ATOM 1523 N N . GLU A 1 208 ? 0.593 -2.856 -24.941 1.00 81.25 208 GLU A N 1
ATOM 1524 C CA . GLU A 1 208 ? 0.625 -1.743 -25.868 1.00 81.25 208 GLU A CA 1
ATOM 1525 C C . GLU A 1 208 ? 1.931 -0.949 -25.686 1.00 81.25 208 GLU A C 1
ATOM 1527 O O . GLU A 1 208 ? 2.676 -1.102 -24.715 1.00 81.25 208 GLU A O 1
ATOM 1532 N N . ALA A 1 209 ? 2.316 -0.164 -26.694 1.00 79.31 209 ALA A N 1
ATOM 1533 C CA . ALA A 1 209 ? 3.527 0.645 -26.579 1.00 79.31 209 ALA A CA 1
ATOM 1534 C C . ALA A 1 209 ? 3.180 1.927 -25.828 1.00 79.31 209 ALA A C 1
ATOM 1536 O O . ALA A 1 209 ? 2.427 2.721 -26.381 1.00 79.31 209 ALA A O 1
ATOM 1537 N N . ALA A 1 210 ? 3.806 2.186 -24.674 1.00 80.25 210 ALA A N 1
ATOM 1538 C CA . ALA A 1 210 ? 3.586 3.418 -23.897 1.00 80.25 210 ALA A CA 1
ATOM 1539 C C . ALA A 1 210 ? 3.619 4.709 -24.752 1.00 80.25 210 ALA A C 1
ATOM 1541 O O . ALA A 1 210 ? 2.909 5.679 -24.475 1.00 80.25 210 ALA A O 1
ATOM 1542 N N . GLN A 1 211 ? 4.400 4.687 -25.844 1.00 77.44 211 GLN A N 1
ATOM 1543 C CA . GLN A 1 211 ? 4.417 5.718 -26.877 1.00 77.44 211 GLN A CA 1
ATOM 1544 C C . GLN A 1 211 ? 3.760 5.260 -28.198 1.00 77.44 211 GLN A C 1
ATOM 1546 O O . GLN A 1 211 ? 4.197 4.286 -28.818 1.00 77.44 211 GLN A O 1
ATOM 1551 N N . TYR A 1 212 ? 2.767 6.021 -28.692 1.00 69.75 212 TYR A N 1
ATOM 1552 C CA . TYR A 1 212 ? 1.954 5.690 -29.887 1.00 69.75 212 TYR A CA 1
ATOM 1553 C C . TYR A 1 212 ? 2.736 5.571 -31.205 1.00 69.75 212 TYR A C 1
ATOM 1555 O O . TYR A 1 212 ? 2.250 4.998 -32.188 1.00 69.75 212 TYR A O 1
ATOM 1563 N N . GLU A 1 213 ? 3.939 6.137 -31.245 1.00 69.56 213 GLU A N 1
ATOM 1564 C CA . GLU A 1 213 ? 4.865 6.097 -32.372 1.00 69.56 213 GLU A CA 1
ATOM 1565 C C . GLU A 1 213 ? 6.193 5.509 -31.872 1.00 69.56 213 GLU A C 1
ATOM 1567 O O . GLU A 1 213 ? 7.084 6.250 -31.447 1.00 69.56 213 GLU A O 1
ATOM 1572 N N . PRO A 1 214 ? 6.362 4.174 -31.947 1.00 61.41 214 PRO A N 1
ATOM 1573 C CA . PRO A 1 214 ? 7.489 3.452 -31.341 1.00 61.41 214 PRO A CA 1
ATOM 1574 C C . PRO A 1 214 ? 8.879 3.878 -31.836 1.00 61.41 214 PRO A C 1
ATOM 1576 O O . PRO A 1 214 ? 9.903 3.457 -31.306 1.00 61.41 214 PRO A O 1
ATOM 1579 N N . ALA A 1 215 ? 8.934 4.682 -32.901 1.00 66.00 215 ALA A N 1
ATOM 1580 C CA . ALA A 1 215 ? 10.162 5.263 -33.423 1.00 66.00 215 ALA A CA 1
ATOM 1581 C C . ALA A 1 215 ? 10.662 6.481 -32.622 1.00 66.00 215 ALA A C 1
ATOM 1583 O O . ALA A 1 215 ? 11.812 6.877 -32.827 1.00 66.00 215 ALA A O 1
ATOM 1584 N N . PHE A 1 216 ? 9.829 7.101 -31.774 1.00 72.81 216 PHE A N 1
ATOM 1585 C CA . PHE A 1 216 ? 10.226 8.271 -30.981 1.00 72.81 216 PHE A CA 1
ATOM 1586 C C . PHE A 1 216 ? 10.857 7.901 -29.642 1.00 72.81 216 PHE A C 1
ATOM 1588 O O . PHE A 1 216 ? 11.846 8.530 -29.261 1.00 72.81 216 PHE A O 1
ATOM 1595 N N . ALA A 1 217 ? 10.377 6.835 -29.002 1.00 82.06 217 ALA A N 1
ATOM 1596 C CA . ALA A 1 217 ? 11.004 6.284 -27.814 1.00 82.06 217 ALA A CA 1
ATOM 1597 C C . ALA A 1 217 ? 12.061 5.232 -28.178 1.00 82.06 217 ALA A C 1
ATOM 1599 O O . ALA A 1 217 ? 12.025 4.610 -29.243 1.00 82.06 217 ALA A O 1
ATOM 1600 N N . THR A 1 218 ? 13.006 4.977 -27.277 1.00 85.00 218 THR A N 1
ATOM 1601 C CA . THR A 1 218 ? 14.022 3.926 -27.454 1.00 85.00 218 THR A CA 1
ATOM 1602 C C . THR A 1 218 ? 14.098 3.014 -26.239 1.00 85.00 218 THR A C 1
ATOM 1604 O O . THR A 1 218 ? 13.855 3.453 -25.120 1.00 85.00 218 THR A O 1
ATOM 1607 N N . CYS A 1 219 ? 14.421 1.738 -26.466 1.00 88.31 219 CYS A N 1
ATOM 1608 C CA . CYS A 1 219 ? 14.744 0.792 -25.404 1.00 88.31 219 CYS A CA 1
ATOM 1609 C C . CYS A 1 219 ? 15.659 -0.324 -25.914 1.00 88.31 219 CYS A C 1
ATOM 1611 O O . CYS A 1 219 ? 15.299 -1.044 -26.844 1.00 88.31 219 CYS A O 1
ATOM 1613 N N . ALA A 1 220 ? 16.835 -0.494 -25.310 1.00 86.62 220 ALA A N 1
ATOM 1614 C CA . ALA A 1 220 ? 17.774 -1.559 -25.672 1.00 86.62 220 ALA A CA 1
ATOM 1615 C C . ALA A 1 220 ? 17.583 -2.845 -24.854 1.00 86.62 220 ALA A C 1
ATOM 1617 O O . ALA A 1 220 ? 18.146 -3.883 -25.209 1.00 86.62 220 ALA A O 1
ATOM 1618 N N . LEU A 1 221 ? 16.797 -2.795 -23.773 1.00 83.44 221 LEU A N 1
ATOM 1619 C CA . LEU A 1 221 ? 16.512 -3.966 -22.944 1.00 83.44 221 LEU A CA 1
ATOM 1620 C C . LEU A 1 221 ? 15.625 -4.993 -23.642 1.00 83.44 221 LEU A C 1
ATOM 1622 O O . LEU A 1 221 ? 15.700 -6.167 -23.285 1.00 83.44 221 LEU A O 1
ATOM 1626 N N . GLY A 1 222 ? 14.822 -4.578 -24.618 1.00 82.00 222 GLY A N 1
ATOM 1627 C CA . GLY A 1 222 ? 13.888 -5.459 -25.301 1.00 82.00 222 GLY A CA 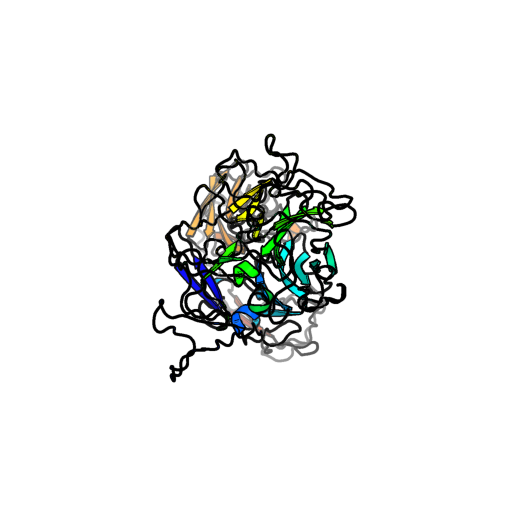1
ATOM 1628 C C . GLY A 1 222 ? 12.875 -4.680 -26.120 1.00 82.00 222 GLY A C 1
ATOM 1629 O O . GLY A 1 222 ? 13.167 -4.276 -27.243 1.00 82.00 222 GLY A O 1
ATOM 1630 N N . THR A 1 223 ? 11.678 -4.516 -25.569 1.00 83.19 223 THR A N 1
ATOM 1631 C CA . THR A 1 223 ? 10.516 -3.978 -26.281 1.00 83.19 223 THR A CA 1
ATOM 1632 C C . THR A 1 223 ? 9.861 -2.846 -25.498 1.00 83.19 223 THR A C 1
ATOM 1634 O O . THR A 1 223 ? 9.956 -2.798 -24.277 1.00 83.19 223 THR A O 1
ATOM 1637 N N . GLN A 1 224 ? 9.188 -1.948 -26.214 1.00 82.19 224 GLN A N 1
ATOM 1638 C CA . GLN A 1 224 ? 8.263 -0.968 -25.632 1.00 82.19 224 GLN A CA 1
ATOM 1639 C C . GLN A 1 224 ? 6.873 -1.567 -25.386 1.00 82.19 224 GLN A C 1
ATOM 1641 O O . GLN A 1 224 ? 6.107 -1.010 -24.619 1.00 82.19 224 GLN A O 1
ATOM 1646 N N . GLN A 1 225 ? 6.568 -2.692 -26.042 1.00 84.44 225 GLN A N 1
ATOM 1647 C CA . GLN A 1 225 ? 5.279 -3.399 -26.038 1.00 84.44 225 GLN A CA 1
ATOM 1648 C C . GLN A 1 225 ? 5.288 -4.574 -25.053 1.00 84.44 225 GLN A C 1
ATOM 1650 O O . GLN A 1 225 ? 4.969 -5.713 -25.403 1.00 84.44 225 GLN A O 1
ATOM 1655 N N . GLY A 1 226 ? 5.809 -4.340 -23.852 1.00 89.00 226 GLY A N 1
ATOM 1656 C CA . GLY A 1 226 ? 5.939 -5.378 -22.841 1.00 89.00 226 GLY A CA 1
ATOM 1657 C C . GLY A 1 226 ? 6.900 -5.016 -21.723 1.00 89.00 226 GLY A C 1
ATOM 1658 O O . GLY A 1 226 ? 7.659 -4.047 -21.794 1.00 89.00 226 GLY A O 1
ATOM 1659 N N . TRP A 1 227 ? 6.882 -5.848 -20.690 1.00 94.31 227 TRP A N 1
ATOM 1660 C CA . TRP A 1 227 ? 7.768 -5.709 -19.547 1.00 94.31 227 TRP A CA 1
ATOM 1661 C C . TRP A 1 227 ? 9.203 -6.114 -19.884 1.00 94.31 227 TRP A C 1
ATOM 1663 O O . TRP A 1 227 ? 9.465 -7.049 -20.641 1.00 94.31 227 TRP A O 1
ATOM 1673 N N . ASN A 1 228 ? 10.157 -5.414 -19.283 1.00 95.25 228 ASN A N 1
ATOM 1674 C CA . ASN A 1 228 ? 11.582 -5.643 -19.431 1.00 95.25 228 ASN A CA 1
ATOM 1675 C C . ASN A 1 228 ? 12.212 -6.009 -18.088 1.00 95.25 228 ASN A C 1
ATOM 1677 O O . ASN A 1 228 ? 11.820 -5.531 -17.024 1.00 95.25 228 ASN A O 1
ATOM 1681 N N . ARG A 1 229 ? 13.254 -6.840 -18.158 1.00 95.75 229 ARG A N 1
ATOM 1682 C CA . ARG A 1 229 ? 14.142 -7.120 -17.023 1.00 95.75 229 ARG A CA 1
ATOM 1683 C C . ARG A 1 229 ? 14.717 -5.830 -16.435 1.00 95.75 229 ARG A C 1
ATOM 1685 O O . ARG A 1 229 ? 14.924 -4.856 -17.158 1.00 95.75 229 ARG A O 1
ATOM 1692 N N . TRP A 1 230 ? 15.066 -5.847 -15.154 1.00 96.62 230 TRP A N 1
ATOM 1693 C CA . TRP A 1 230 ? 15.595 -4.656 -14.503 1.00 96.62 230 TRP A CA 1
ATOM 1694 C C . TRP A 1 230 ? 17.009 -4.301 -14.985 1.00 96.62 230 TRP A C 1
ATOM 1696 O O . TRP A 1 230 ? 17.927 -5.125 -14.951 1.00 96.62 230 TRP A O 1
ATOM 1706 N N . ALA A 1 231 ? 17.200 -3.042 -15.382 1.00 94.50 231 ALA A N 1
ATOM 1707 C CA . ALA A 1 231 ? 18.505 -2.452 -15.656 1.00 94.50 231 ALA A CA 1
ATOM 1708 C C . ALA A 1 231 ? 19.276 -2.190 -14.355 1.00 94.50 231 ALA A C 1
ATOM 1710 O O . ALA A 1 231 ? 18.722 -1.704 -13.360 1.00 94.50 231 ALA A O 1
ATOM 1711 N N . ASN A 1 232 ? 20.583 -2.459 -14.381 1.00 91.56 232 ASN A N 1
ATOM 1712 C CA . ASN A 1 232 ? 21.500 -2.145 -13.281 1.00 91.56 232 ASN A CA 1
ATOM 1713 C C . ASN A 1 232 ? 22.353 -0.904 -13.573 1.00 91.56 232 ASN A C 1
ATOM 1715 O O . ASN A 1 232 ? 22.975 -0.354 -12.667 1.00 91.56 232 ASN A O 1
ATOM 1719 N N . SER A 1 233 ? 22.397 -0.462 -14.827 1.00 89.56 233 SER A N 1
ATOM 1720 C CA . SER A 1 233 ? 23.160 0.697 -15.271 1.00 89.56 233 SER A CA 1
ATOM 1721 C C . SER A 1 233 ? 22.417 1.475 -16.350 1.00 89.56 233 SER A C 1
ATOM 1723 O O . SER A 1 233 ? 21.558 0.934 -17.046 1.00 89.56 233 SER A O 1
ATOM 1725 N N . TRP A 1 234 ? 22.780 2.746 -16.518 1.00 87.69 234 TRP A N 1
ATOM 1726 C CA . TRP A 1 234 ? 22.244 3.595 -17.581 1.00 87.69 234 TRP A CA 1
ATOM 1727 C C . TRP A 1 234 ? 22.429 2.973 -18.974 1.00 87.69 234 TRP A C 1
ATOM 1729 O O . TRP A 1 234 ? 21.524 2.979 -19.808 1.00 87.69 234 TRP A O 1
ATOM 1739 N N . ALA A 1 235 ? 23.597 2.370 -19.203 1.00 88.00 235 ALA A N 1
ATOM 1740 C CA . ALA A 1 235 ? 23.925 1.697 -20.451 1.00 88.00 235 ALA A CA 1
ATOM 1741 C C . ALA A 1 235 ? 23.002 0.504 -20.759 1.00 88.00 235 ALA A C 1
ATOM 1743 O O . ALA A 1 235 ? 22.785 0.217 -21.934 1.00 88.00 235 ALA A O 1
ATOM 1744 N N . ASP A 1 236 ? 22.443 -0.160 -19.738 1.00 90.12 236 ASP A N 1
ATOM 1745 C CA . ASP A 1 236 ? 21.515 -1.278 -19.940 1.00 90.12 236 ASP A CA 1
ATOM 1746 C C . ASP A 1 236 ? 20.198 -0.814 -20.577 1.00 90.12 236 ASP A C 1
ATOM 1748 O O . ASP A 1 236 ? 19.673 -1.521 -21.435 1.00 90.12 236 ASP A O 1
ATOM 1752 N N . LEU A 1 237 ? 19.687 0.373 -20.206 1.00 89.75 237 LEU A N 1
ATOM 1753 C CA . LEU A 1 237 ? 18.490 0.956 -20.832 1.00 89.75 237 LEU A CA 1
ATOM 1754 C C . LEU A 1 237 ? 18.720 1.237 -22.321 1.00 89.75 237 LEU A C 1
ATOM 1756 O O . LEU A 1 237 ? 17.823 1.032 -23.136 1.00 89.75 237 LEU A O 1
ATOM 1760 N N . GLY A 1 238 ? 19.924 1.709 -22.670 1.00 85.81 238 GLY A N 1
ATOM 1761 C CA . GLY A 1 238 ? 20.339 2.013 -24.044 1.00 85.81 238 GLY A CA 1
ATOM 1762 C C . GLY A 1 238 ? 19.412 2.990 -24.773 1.00 85.81 238 GLY A C 1
ATOM 1763 O O . GLY A 1 238 ? 19.156 2.840 -25.968 1.00 85.81 238 GLY A O 1
ATOM 1764 N N . VAL A 1 239 ? 18.907 3.979 -24.036 1.00 88.12 239 VAL A N 1
ATOM 1765 C CA . VAL A 1 239 ? 18.026 5.040 -24.535 1.00 88.12 239 VAL A CA 1
ATOM 1766 C C . VAL A 1 239 ? 18.820 6.131 -25.262 1.00 88.12 239 VAL A C 1
ATOM 1768 O O . VAL A 1 239 ? 19.992 6.376 -24.966 1.00 88.12 239 VAL A O 1
ATOM 1771 N N . THR A 1 240 ? 18.186 6.803 -26.221 1.00 88.38 240 THR A N 1
ATOM 1772 C CA . THR A 1 240 ? 18.791 7.864 -27.037 1.00 88.38 240 THR A CA 1
ATOM 1773 C C . THR A 1 240 ? 18.201 9.220 -26.676 1.00 88.38 240 THR A C 1
ATOM 1775 O O . THR A 1 240 ? 17.014 9.461 -26.863 1.00 88.38 240 THR A O 1
ATOM 1778 N N . GLY A 1 241 ? 19.047 10.123 -26.187 1.00 89.31 241 GLY A N 1
ATOM 1779 C CA . GLY A 1 241 ? 18.647 11.480 -25.827 1.00 89.31 241 GLY A CA 1
ATOM 1780 C C . GLY A 1 241 ? 18.770 12.456 -26.993 1.00 89.31 241 GLY A C 1
ATOM 1781 O O . GLY A 1 241 ? 19.240 12.116 -28.082 1.00 89.31 241 GLY A O 1
ATOM 1782 N N . ASN A 1 242 ? 18.386 13.708 -26.760 1.00 89.88 242 ASN A N 1
ATOM 1783 C CA . ASN A 1 242 ? 18.581 14.794 -27.720 1.00 89.88 242 ASN A CA 1
ATOM 1784 C C . ASN A 1 242 ? 18.988 16.098 -27.018 1.00 89.88 242 ASN A C 1
ATOM 1786 O O . ASN A 1 242 ? 19.106 16.158 -25.800 1.00 89.88 242 ASN A O 1
ATOM 1790 N N . THR A 1 243 ? 19.219 17.160 -27.786 1.00 90.75 243 THR A N 1
ATOM 1791 C CA . THR A 1 243 ? 19.697 18.444 -27.249 1.00 90.75 243 THR A CA 1
ATOM 1792 C C . THR A 1 243 ? 18.573 19.403 -26.843 1.00 90.75 243 THR A C 1
ATOM 1794 O O . THR A 1 243 ? 18.830 20.597 -26.695 1.00 90.75 243 THR A O 1
ATOM 1797 N N . ASN A 1 244 ? 17.318 18.947 -26.747 1.00 87.75 244 ASN A N 1
ATOM 1798 C CA . ASN A 1 244 ? 16.188 19.786 -26.351 1.00 87.75 244 ASN A CA 1
ATOM 1799 C C . ASN A 1 244 ? 16.025 19.761 -24.818 1.00 87.75 244 ASN A C 1
ATOM 1801 O O . ASN A 1 244 ? 15.531 18.768 -24.291 1.00 87.75 244 ASN A O 1
ATOM 1805 N N . PRO A 1 245 ? 16.353 20.849 -24.098 1.00 80.12 245 PRO A N 1
ATOM 1806 C CA . PRO A 1 245 ? 16.290 20.896 -22.634 1.00 80.12 245 PRO A CA 1
ATOM 1807 C C . PRO A 1 245 ? 14.864 20.946 -22.070 1.00 80.12 245 PRO A C 1
ATOM 1809 O O . PRO A 1 245 ? 14.690 20.992 -20.860 1.00 80.12 245 PRO A O 1
ATOM 1812 N N . THR A 1 246 ? 13.837 21.010 -22.919 1.00 79.44 246 THR A N 1
ATOM 1813 C CA . THR A 1 246 ? 12.427 21.057 -22.495 1.00 79.44 246 THR A CA 1
ATOM 1814 C C . THR A 1 246 ? 11.731 19.705 -22.637 1.00 79.44 246 THR A C 1
ATOM 1816 O O . THR A 1 246 ? 10.700 19.475 -22.007 1.00 79.44 246 THR A O 1
ATOM 1819 N N . PHE A 1 247 ? 12.272 18.827 -23.482 1.00 76.69 247 PHE A N 1
ATOM 1820 C CA . PHE A 1 247 ? 11.607 17.584 -23.864 1.00 76.69 247 PHE A CA 1
ATOM 1821 C C . PHE A 1 247 ? 12.532 16.372 -23.824 1.00 76.69 247 PHE A C 1
ATOM 1823 O O . PHE A 1 247 ? 12.060 15.283 -23.561 1.00 76.69 247 PHE A O 1
ATOM 1830 N N . GLY A 1 248 ? 13.837 16.519 -24.058 1.00 86.56 248 GLY A N 1
ATOM 1831 C CA . GLY A 1 248 ? 14.741 15.375 -24.167 1.00 86.56 248 GLY A CA 1
ATOM 1832 C C . GLY A 1 248 ? 14.364 14.385 -25.273 1.00 86.56 248 GLY A C 1
ATOM 1833 O O . GLY A 1 248 ? 13.419 14.599 -26.035 1.00 86.56 248 GLY A O 1
ATOM 1834 N N . GLY A 1 249 ? 15.172 13.338 -25.430 1.00 89.19 249 GLY A N 1
ATOM 1835 C CA . GLY A 1 249 ? 14.802 12.158 -26.214 1.00 89.19 249 GLY A CA 1
ATOM 1836 C C . GLY A 1 249 ? 13.954 11.212 -25.368 1.00 89.19 249 GLY A C 1
ATOM 1837 O O . GLY A 1 249 ? 14.204 11.085 -24.171 1.00 89.19 249 GLY A O 1
ATOM 1838 N N . GLU A 1 250 ? 12.956 10.581 -25.974 1.00 87.44 250 GLU A N 1
ATOM 1839 C CA . GLU A 1 250 ? 11.997 9.742 -25.257 1.00 87.44 250 GLU A CA 1
ATOM 1840 C C . GLU A 1 250 ? 12.563 8.344 -24.954 1.00 87.44 250 GLU A C 1
ATOM 1842 O O . GLU A 1 250 ? 13.280 7.717 -25.750 1.00 87.44 250 GLU A O 1
ATOM 1847 N N . ALA A 1 251 ? 12.221 7.847 -23.773 1.00 89.00 251 ALA A N 1
ATOM 1848 C CA . ALA A 1 251 ? 12.589 6.550 -23.244 1.00 89.00 251 ALA A CA 1
ATOM 1849 C C . ALA A 1 251 ? 11.328 5.832 -22.760 1.00 89.00 251 ALA A C 1
ATOM 1851 O O . ALA A 1 251 ? 10.640 6.320 -21.872 1.00 89.00 251 ALA A O 1
ATOM 1852 N N . ALA A 1 252 ? 11.076 4.645 -23.302 1.00 89.31 252 ALA A N 1
ATOM 1853 C CA . ALA A 1 252 ? 9.990 3.772 -22.870 1.00 89.31 252 ALA A CA 1
ATOM 1854 C C . ALA A 1 252 ? 10.580 2.375 -22.670 1.00 89.31 252 ALA A C 1
ATOM 1856 O O . ALA A 1 252 ? 10.748 1.611 -23.619 1.00 89.31 252 ALA A O 1
ATOM 1857 N N . CYS A 1 253 ? 10.975 2.064 -21.436 1.00 91.88 253 CYS A N 1
ATOM 1858 C CA . CYS A 1 253 ? 11.541 0.766 -21.067 1.00 91.88 253 CYS A CA 1
ATOM 1859 C C . CYS A 1 253 ? 10.792 0.182 -19.863 1.00 91.88 253 CYS A C 1
ATOM 1861 O O . CYS A 1 253 ? 11.392 0.094 -18.793 1.00 91.88 253 CYS A O 1
ATOM 1863 N N . PRO A 1 254 ? 9.521 -0.235 -19.996 1.00 93.75 254 PRO A N 1
ATOM 1864 C CA . PRO A 1 254 ? 8.733 -0.672 -18.851 1.00 93.75 254 PRO A CA 1
ATOM 1865 C C . PRO A 1 254 ? 9.435 -1.758 -18.040 1.00 93.75 254 PRO A C 1
ATOM 1867 O O . PRO A 1 254 ? 9.720 -2.832 -18.563 1.00 93.75 254 PRO A O 1
ATOM 1870 N N . GLN A 1 255 ? 9.749 -1.481 -16.779 1.00 96.38 255 GLN A N 1
ATOM 1871 C CA . GLN A 1 255 ? 10.390 -2.409 -15.844 1.00 96.38 255 GLN A CA 1
ATOM 1872 C C . GLN A 1 255 ? 9.427 -2.642 -14.669 1.00 96.38 255 GLN A C 1
ATOM 1874 O O . GLN A 1 255 ? 9.203 -1.708 -13.902 1.00 96.38 255 GLN A O 1
ATOM 1879 N N . PRO A 1 256 ? 8.866 -3.847 -14.488 1.00 96.88 256 PRO A N 1
ATOM 1880 C CA . PRO A 1 256 ? 7.730 -4.037 -13.596 1.00 96.88 256 PRO A CA 1
ATOM 1881 C C . PRO A 1 256 ? 8.135 -3.923 -12.129 1.00 96.88 256 PRO A C 1
ATOM 1883 O O . PRO A 1 256 ? 9.098 -4.554 -11.682 1.00 96.88 256 PRO A O 1
ATOM 1886 N N . ILE A 1 257 ? 7.339 -3.180 -11.374 1.00 98.12 257 ILE A N 1
ATOM 1887 C CA . ILE A 1 257 ? 7.226 -3.264 -9.921 1.00 98.12 257 ILE A CA 1
ATOM 1888 C C . ILE A 1 257 ? 5.744 -3.501 -9.632 1.00 98.12 257 ILE A C 1
ATOM 1890 O O . ILE A 1 257 ? 4.903 -2.736 -10.093 1.00 98.12 257 ILE A O 1
ATOM 1894 N N . LEU A 1 258 ? 5.429 -4.546 -8.867 1.00 98.38 258 LEU A N 1
ATOM 1895 C CA . LEU A 1 258 ? 4.081 -4.755 -8.345 1.00 98.38 258 LEU A CA 1
ATOM 1896 C C . LEU A 1 258 ? 3.896 -3.854 -7.122 1.00 98.38 258 LEU A C 1
ATOM 1898 O O . LEU A 1 258 ? 4.311 -4.220 -6.019 1.00 98.38 258 LEU A O 1
ATOM 1902 N N . SER A 1 259 ? 3.375 -2.654 -7.357 1.00 96.31 259 SER A N 1
ATOM 1903 C CA . SER A 1 259 ? 3.405 -1.542 -6.409 1.00 96.31 259 SER A CA 1
ATOM 1904 C C . SER A 1 259 ? 2.164 -1.412 -5.549 1.00 96.31 259 SER A C 1
ATOM 1906 O O . SER A 1 259 ? 2.308 -0.945 -4.430 1.00 96.31 259 SER A O 1
ATOM 1908 N N . GLY A 1 260 ? 0.997 -1.830 -6.040 1.00 96.19 260 GLY A N 1
ATOM 1909 C CA . GLY A 1 260 ? -0.264 -1.711 -5.310 1.00 96.19 260 GLY A CA 1
ATOM 1910 C C . GLY A 1 260 ? -1.068 -3.006 -5.331 1.00 96.19 260 GLY A C 1
ATOM 1911 O O . GLY A 1 260 ? -1.036 -3.759 -6.310 1.00 96.19 260 GLY A O 1
ATOM 1912 N N . ILE A 1 261 ? -1.790 -3.265 -4.245 1.00 97.94 261 ILE A N 1
ATOM 1913 C CA . ILE A 1 261 ? -2.718 -4.389 -4.111 1.00 97.94 261 ILE A CA 1
ATOM 1914 C C . ILE A 1 261 ? -3.998 -3.843 -3.492 1.00 97.94 261 ILE A C 1
ATOM 1916 O O . ILE A 1 261 ? -3.963 -3.266 -2.419 1.00 97.94 261 ILE A O 1
ATOM 1920 N N . ALA A 1 262 ? -5.137 -4.075 -4.130 1.00 96.25 262 ALA A N 1
ATOM 1921 C CA . ALA A 1 262 ? -6.442 -3.755 -3.569 1.00 96.25 262 ALA A CA 1
ATOM 1922 C C . ALA A 1 262 ? -7.404 -4.931 -3.748 1.00 96.25 262 ALA A C 1
ATOM 1924 O O . ALA A 1 262 ? -7.155 -5.852 -4.531 1.00 96.25 262 ALA A O 1
ATOM 1925 N N . PHE A 1 263 ? -8.527 -4.896 -3.035 1.00 95.12 263 PHE A N 1
ATOM 1926 C CA . PHE A 1 263 ? -9.556 -5.926 -3.121 1.00 95.12 263 PHE A CA 1
ATOM 1927 C C . PHE A 1 263 ? -10.915 -5.317 -3.451 1.00 95.12 263 PHE A C 1
ATOM 1929 O O . PHE A 1 263 ? -11.372 -4.372 -2.808 1.00 95.12 263 PHE A O 1
ATOM 1936 N N . ALA A 1 264 ? -11.582 -5.878 -4.455 1.00 93.06 264 ALA A N 1
ATOM 1937 C CA . ALA A 1 264 ? -12.960 -5.551 -4.782 1.00 93.06 264 ALA A CA 1
ATOM 1938 C C . ALA A 1 264 ? -13.937 -6.166 -3.760 1.00 93.06 264 ALA A C 1
ATOM 1940 O O . ALA A 1 264 ? -13.616 -7.106 -3.036 1.00 93.06 264 ALA A O 1
ATOM 1941 N N . GLU A 1 265 ? -15.180 -5.675 -3.732 1.00 88.31 265 GLU A N 1
ATOM 1942 C CA . GLU A 1 265 ? -16.221 -6.127 -2.787 1.00 88.31 265 GLU A CA 1
ATOM 1943 C C . GLU A 1 265 ? -16.547 -7.628 -2.872 1.00 88.31 265 GLU A C 1
ATOM 1945 O O . GLU A 1 265 ? -17.012 -8.226 -1.904 1.00 88.31 265 GLU A O 1
ATOM 1950 N N . ASN A 1 266 ? -16.338 -8.247 -4.034 1.00 86.75 266 ASN A N 1
ATOM 1951 C CA . ASN A 1 266 ? -16.524 -9.684 -4.242 1.00 86.75 266 ASN A CA 1
ATOM 1952 C C . ASN A 1 266 ? -15.293 -10.518 -3.838 1.00 86.75 266 ASN A C 1
ATOM 1954 O O . ASN A 1 266 ? -15.323 -11.741 -3.970 1.00 86.75 266 ASN A O 1
ATOM 1958 N N . GLY A 1 267 ? -14.241 -9.871 -3.333 1.00 91.25 267 GLY A N 1
ATOM 1959 C CA . GLY A 1 267 ? -12.983 -10.487 -2.934 1.00 91.25 267 GLY A CA 1
ATOM 1960 C C . GLY A 1 267 ? -11.999 -10.709 -4.081 1.00 91.25 267 GLY A C 1
ATOM 1961 O O . GLY A 1 267 ? -10.974 -11.341 -3.833 1.00 91.25 267 GLY A O 1
ATOM 1962 N N . ASP A 1 268 ? -12.290 -10.241 -5.301 1.00 94.88 268 ASP A N 1
ATOM 1963 C CA . ASP A 1 268 ? -11.303 -10.207 -6.386 1.00 94.88 268 ASP A CA 1
ATOM 1964 C C . ASP A 1 268 ? -10.156 -9.268 -6.009 1.00 94.88 268 ASP A C 1
ATOM 1966 O O . ASP A 1 268 ? -10.353 -8.273 -5.311 1.00 94.88 268 ASP A O 1
ATOM 1970 N N . MET A 1 269 ? -8.957 -9.587 -6.473 1.00 97.62 269 MET A N 1
ATOM 1971 C CA . MET A 1 269 ? -7.758 -8.800 -6.224 1.00 97.62 269 MET A CA 1
ATOM 1972 C C . MET A 1 269 ? -7.456 -7.928 -7.446 1.00 97.62 269 MET A C 1
ATOM 1974 O O . MET A 1 269 ? -7.625 -8.354 -8.587 1.00 97.62 269 MET A O 1
ATOM 1978 N N . ILE A 1 270 ? -7.025 -6.697 -7.194 1.00 97.56 270 ILE A N 1
ATOM 1979 C CA . ILE A 1 270 ? -6.644 -5.709 -8.202 1.00 97.56 270 ILE A CA 1
ATOM 1980 C C . ILE A 1 270 ? -5.193 -5.338 -7.940 1.00 97.56 270 ILE A C 1
ATOM 1982 O O . ILE A 1 270 ? -4.834 -4.998 -6.814 1.00 97.56 270 ILE A O 1
ATOM 1986 N N . LEU A 1 271 ? -4.358 -5.439 -8.964 1.00 98.12 271 LEU A N 1
ATOM 1987 C CA . LEU A 1 271 ? -2.916 -5.277 -8.861 1.00 98.12 271 LEU A CA 1
ATOM 1988 C C . LEU A 1 271 ? -2.469 -4.068 -9.671 1.00 98.12 271 LEU A C 1
ATOM 1990 O O . LEU A 1 271 ? -2.735 -3.998 -10.865 1.00 98.12 271 LEU A O 1
ATOM 1994 N N . GLY A 1 272 ? -1.766 -3.141 -9.032 1.00 97.00 272 GLY A N 1
ATOM 1995 C CA . GLY A 1 272 ? -1.147 -2.002 -9.698 1.00 97.00 272 GLY A CA 1
ATOM 1996 C C . GLY A 1 272 ? 0.313 -2.286 -10.026 1.00 97.00 272 GLY A C 1
ATOM 1997 O O . GLY A 1 272 ? 1.103 -2.602 -9.134 1.00 97.00 272 GLY A O 1
ATOM 1998 N N . PHE A 1 273 ? 0.683 -2.145 -11.295 1.00 96.62 273 PHE A N 1
ATOM 1999 C CA . PHE A 1 273 ? 2.061 -2.221 -11.760 1.00 96.62 273 PHE A CA 1
ATOM 2000 C C . PHE A 1 273 ? 2.579 -0.842 -12.139 1.00 96.62 273 PHE A C 1
ATOM 2002 O O . PHE A 1 273 ? 2.014 -0.159 -12.991 1.00 96.62 273 PHE A O 1
ATOM 2009 N N . MET A 1 274 ? 3.706 -0.457 -11.553 1.00 94.38 274 MET A N 1
ATOM 2010 C CA . MET A 1 274 ? 4.436 0.739 -11.957 1.00 94.38 274 MET A CA 1
ATOM 2011 C C . MET A 1 274 ? 5.634 0.387 -12.846 1.00 94.38 274 MET A C 1
ATOM 2013 O O . MET A 1 274 ? 6.219 -0.698 -12.747 1.00 94.38 274 MET A O 1
ATOM 2017 N N . ASP A 1 275 ? 6.046 1.351 -13.670 1.00 94.44 275 ASP A N 1
ATOM 2018 C CA . ASP A 1 275 ? 7.297 1.296 -14.423 1.00 94.44 275 ASP A CA 1
ATOM 2019 C C . ASP A 1 275 ? 8.457 1.871 -13.596 1.00 94.44 275 ASP A C 1
ATOM 2021 O O . ASP A 1 275 ? 8.531 3.068 -13.313 1.00 94.44 275 ASP A O 1
ATOM 2025 N N . ARG A 1 276 ? 9.431 1.028 -13.249 1.00 94.88 276 ARG A N 1
ATOM 2026 C CA . ARG A 1 276 ? 10.653 1.450 -12.554 1.00 94.88 276 ARG A CA 1
ATOM 2027 C C . ARG A 1 276 ? 11.470 2.469 -13.351 1.00 94.88 276 ARG A C 1
ATOM 2029 O O . ARG A 1 276 ? 12.142 3.292 -12.730 1.00 94.88 276 ARG A O 1
ATOM 2036 N N . THR A 1 277 ? 11.432 2.457 -14.685 1.00 93.12 277 THR A N 1
ATOM 2037 C CA . THR A 1 277 ? 12.123 3.472 -15.501 1.00 93.12 277 THR A CA 1
ATOM 2038 C C . THR A 1 277 ? 11.624 4.868 -15.159 1.00 93.12 277 THR A C 1
ATOM 2040 O O . THR A 1 277 ? 12.431 5.786 -15.062 1.00 93.12 277 THR A O 1
ATOM 2043 N N . SER A 1 278 ? 10.340 5.008 -14.841 1.00 89.38 278 SER A N 1
ATOM 2044 C CA . SER A 1 278 ? 9.702 6.260 -14.428 1.00 89.38 278 SER A CA 1
ATOM 2045 C C . SER A 1 278 ? 10.064 6.719 -13.012 1.00 89.38 278 SER A C 1
ATOM 2047 O O . SER A 1 278 ? 9.781 7.856 -12.646 1.00 89.38 278 SER A O 1
ATOM 2049 N N . LEU A 1 279 ? 10.707 5.863 -12.210 1.00 89.25 279 LEU A N 1
ATOM 2050 C CA . LEU A 1 279 ? 11.392 6.259 -10.971 1.00 89.25 279 LEU A CA 1
ATOM 2051 C C . LEU A 1 279 ? 12.871 6.606 -11.203 1.00 89.25 279 LEU A C 1
ATOM 2053 O O . LEU A 1 279 ? 13.505 7.252 -10.369 1.00 89.25 279 LEU A O 1
ATOM 2057 N N . GLN A 1 280 ? 13.462 6.101 -12.286 1.00 89.56 280 GLN A N 1
ATOM 2058 C CA . GLN A 1 280 ? 14.864 6.329 -12.645 1.00 89.56 280 GLN A CA 1
ATOM 2059 C C . GLN A 1 280 ? 15.041 7.577 -13.519 1.00 89.56 280 GLN A C 1
ATOM 2061 O O . GLN A 1 280 ? 16.132 8.150 -13.567 1.00 89.56 280 GLN A O 1
ATOM 2066 N N . LEU A 1 281 ? 13.982 7.973 -14.220 1.00 85.00 281 LEU A N 1
ATOM 2067 C CA . LEU A 1 281 ? 13.938 9.024 -15.218 1.00 85.00 281 LEU A CA 1
ATOM 2068 C C . LEU A 1 281 ? 12.637 9.808 -15.118 1.00 85.00 281 LEU A C 1
ATOM 2070 O O . LEU A 1 281 ? 11.600 9.257 -14.779 1.00 85.00 281 LEU A O 1
ATOM 2074 N N . ASP A 1 282 ? 12.708 11.086 -15.472 1.00 84.25 282 ASP A N 1
ATOM 2075 C CA . ASP A 1 282 ? 11.546 11.944 -15.682 1.00 84.25 282 ASP A CA 1
ATOM 2076 C C . ASP A 1 282 ? 11.858 12.937 -16.809 1.00 84.25 282 ASP A C 1
ATOM 2078 O O . ASP A 1 282 ? 12.839 12.777 -17.543 1.00 84.25 282 ASP A O 1
ATOM 2082 N N . ARG A 1 283 ? 11.013 13.952 -16.969 1.00 82.88 283 ARG A N 1
ATOM 2083 C CA . ARG A 1 283 ? 11.052 14.912 -18.059 1.00 82.88 283 ARG A CA 1
ATOM 2084 C C . ARG A 1 283 ? 12.339 15.733 -18.082 1.00 82.88 283 ARG A C 1
ATOM 2086 O O . ARG A 1 283 ? 12.672 16.439 -17.135 1.00 82.88 283 ARG A O 1
ATOM 2093 N N . ALA A 1 284 ? 12.972 15.747 -19.252 1.00 82.38 284 ALA A N 1
ATOM 2094 C CA . ALA A 1 284 ? 14.153 16.543 -19.568 1.00 82.38 284 ALA A CA 1
ATOM 2095 C C . ALA A 1 284 ? 15.310 16.361 -18.565 1.00 82.38 284 ALA A C 1
ATOM 2097 O O . ALA A 1 284 ? 16.063 17.297 -18.286 1.00 82.38 284 ALA A O 1
ATOM 2098 N N . ASN A 1 285 ? 15.481 15.139 -18.062 1.00 82.56 285 ASN A N 1
ATOM 2099 C CA . ASN A 1 285 ? 16.582 14.764 -17.188 1.00 82.56 285 ASN A CA 1
ATOM 2100 C C . ASN A 1 285 ? 17.892 14.589 -17.964 1.00 82.56 285 ASN A C 1
ATOM 2102 O O . ASN A 1 285 ? 17.908 14.297 -19.161 1.00 82.56 285 ASN A O 1
ATOM 2106 N N . LEU A 1 286 ? 19.015 14.733 -17.261 1.00 83.50 286 LEU A N 1
ATOM 2107 C CA . LEU A 1 286 ? 20.318 14.287 -17.751 1.00 83.50 286 LEU A CA 1
ATOM 2108 C C . LEU A 1 286 ? 20.447 12.767 -17.602 1.00 83.50 286 LEU A C 1
ATOM 2110 O O . LEU A 1 286 ? 19.723 12.138 -16.829 1.00 83.50 286 LEU A O 1
ATOM 2114 N N . ALA A 1 287 ? 21.409 12.184 -18.317 1.00 84.75 287 ALA A N 1
ATOM 2115 C CA . ALA A 1 287 ? 21.799 10.801 -18.077 1.00 84.75 287 ALA A CA 1
ATOM 2116 C C . ALA A 1 287 ? 22.267 10.597 -16.629 1.00 84.75 287 ALA A C 1
ATOM 2118 O O . ALA A 1 287 ? 22.810 11.509 -16.007 1.00 84.75 287 ALA A O 1
ATOM 2119 N N . ALA A 1 288 ? 22.117 9.380 -16.104 1.00 81.88 288 ALA A N 1
ATOM 2120 C CA . ALA A 1 288 ? 22.652 9.044 -14.783 1.00 81.88 288 ALA A CA 1
ATOM 2121 C C . ALA A 1 288 ? 24.191 8.958 -14.767 1.00 81.88 288 ALA A C 1
ATOM 2123 O O . ALA A 1 288 ? 24.799 9.043 -13.701 1.00 81.88 288 ALA A O 1
ATOM 2124 N N . ASP A 1 289 ? 24.820 8.802 -15.937 1.00 80.12 289 ASP A N 1
ATOM 2125 C CA . ASP A 1 289 ? 26.269 8.754 -16.119 1.00 80.12 289 ASP A CA 1
ATOM 2126 C C . ASP A 1 289 ? 26.799 9.902 -16.996 1.00 80.12 289 ASP A C 1
ATOM 2128 O O . ASP A 1 289 ? 26.057 10.633 -17.648 1.00 80.12 289 ASP A O 1
ATOM 2132 N N . THR A 1 290 ? 28.125 10.052 -17.031 1.00 75.88 290 THR A N 1
ATOM 2133 C CA . THR A 1 290 ? 28.793 11.108 -17.813 1.00 75.88 290 THR A CA 1
ATOM 2134 C C . THR A 1 290 ? 29.053 10.731 -19.272 1.00 75.88 290 THR A C 1
ATOM 2136 O O . THR A 1 290 ? 29.551 11.563 -20.035 1.00 75.88 290 THR A O 1
ATOM 2139 N N . ALA A 1 291 ? 28.739 9.503 -19.696 1.00 77.75 291 ALA A N 1
ATOM 2140 C CA . ALA A 1 291 ? 29.103 9.004 -21.021 1.00 77.75 291 ALA A CA 1
ATOM 2141 C C . ALA A 1 291 ? 28.339 9.721 -22.146 1.00 77.75 291 ALA A C 1
ATOM 2143 O O . ALA A 1 291 ? 28.863 9.854 -23.252 1.00 77.75 291 ALA A O 1
ATOM 2144 N N . GLN A 1 292 ? 27.137 10.226 -21.853 1.00 76.69 292 GLN A N 1
ATOM 2145 C CA . GLN A 1 292 ? 26.299 10.989 -22.790 1.00 76.69 292 GLN A CA 1
ATOM 2146 C C . GLN A 1 292 ? 26.582 12.506 -22.785 1.00 76.69 292 GLN A C 1
ATOM 2148 O O . GLN A 1 292 ? 26.008 13.247 -23.588 1.00 76.69 292 GLN A O 1
ATOM 2153 N N . GLY A 1 293 ? 27.503 12.962 -21.926 1.00 73.25 293 GLY A N 1
ATOM 2154 C CA . GLY A 1 293 ? 27.898 14.364 -21.792 1.00 73.25 293 GLY A CA 1
ATOM 2155 C C . GLY A 1 293 ? 26.834 15.267 -21.156 1.00 73.25 293 GLY A C 1
ATOM 2156 O O . GLY A 1 293 ? 25.724 14.846 -20.841 1.00 73.25 293 GLY A O 1
ATOM 2157 N N . THR A 1 294 ? 27.193 16.537 -20.964 1.00 74.81 294 THR A N 1
ATOM 2158 C CA . THR A 1 294 ? 26.274 17.581 -20.495 1.00 74.81 294 THR A CA 1
ATOM 2159 C C . THR A 1 294 ? 25.556 18.209 -21.700 1.00 74.81 294 THR A C 1
ATOM 2161 O O . THR A 1 294 ? 26.188 18.515 -22.712 1.00 74.81 294 THR A O 1
ATOM 2164 N N . GLY A 1 295 ? 24.229 18.367 -21.644 1.00 80.94 295 GLY A N 1
ATOM 2165 C CA . GLY A 1 295 ? 23.426 18.918 -22.753 1.00 80.94 295 GLY A CA 1
ATOM 2166 C C . GLY A 1 295 ? 22.715 17.893 -23.648 1.00 80.94 295 GLY A C 1
ATOM 2167 O O . GLY A 1 295 ? 22.120 18.282 -24.656 1.00 80.94 295 GLY A O 1
ATOM 2168 N N . THR A 1 296 ? 22.752 16.614 -23.270 1.00 87.88 296 THR A N 1
ATOM 2169 C CA . THR A 1 296 ? 21.856 15.576 -23.792 1.00 87.88 296 THR A CA 1
ATOM 2170 C C . THR A 1 296 ? 20.782 15.300 -22.744 1.00 87.88 296 THR A C 1
ATOM 2172 O O . THR A 1 296 ? 21.109 14.966 -21.607 1.00 87.88 296 THR A O 1
ATOM 2175 N N . PHE A 1 297 ? 19.518 15.442 -23.128 1.00 88.56 297 PHE A N 1
ATOM 2176 C CA . PHE A 1 297 ? 18.360 15.327 -22.250 1.00 88.56 297 PHE A CA 1
ATOM 2177 C C . PHE A 1 297 ? 17.496 14.127 -22.634 1.00 88.56 297 PHE A C 1
ATOM 2179 O O . PHE A 1 297 ? 17.447 13.738 -23.807 1.00 88.56 297 PHE A O 1
ATOM 2186 N N . PHE A 1 298 ? 16.793 13.583 -21.647 1.00 89.31 298 PHE A N 1
ATOM 2187 C CA . PHE A 1 298 ? 15.957 12.391 -21.738 1.00 89.31 298 PHE A CA 1
ATOM 2188 C C . PHE A 1 298 ? 14.615 12.654 -21.054 1.00 89.31 298 PHE A C 1
ATOM 2190 O O . PHE A 1 298 ? 14.577 13.365 -20.056 1.00 89.31 298 PHE A O 1
ATOM 2197 N N . SER A 1 299 ? 13.538 12.081 -21.577 1.00 88.62 299 SER A N 1
ATOM 2198 C CA . SER A 1 299 ? 12.235 12.030 -20.911 1.00 88.62 299 SER A CA 1
ATOM 2199 C C . SER A 1 299 ? 11.704 10.616 -20.947 1.00 88.62 299 SER A C 1
ATOM 2201 O O . SER A 1 299 ? 11.956 9.893 -21.907 1.00 88.62 299 SER A O 1
ATOM 2203 N N . VAL A 1 300 ? 10.988 10.231 -19.901 1.00 88.75 300 VAL A N 1
ATOM 2204 C CA . VAL A 1 300 ? 10.327 8.931 -19.834 1.00 88.75 300 VAL A CA 1
ATOM 2205 C C . VAL A 1 300 ? 8.883 9.048 -20.304 1.00 88.75 300 VAL A C 1
ATOM 2207 O O . VAL A 1 300 ? 8.223 10.034 -19.981 1.00 88.75 300 VAL A O 1
ATOM 2210 N N . ASP A 1 301 ? 8.411 8.022 -21.000 1.00 87.62 301 ASP A N 1
ATOM 2211 C CA . ASP A 1 301 ? 6.991 7.716 -21.145 1.00 87.62 301 ASP A CA 1
ATOM 2212 C C . ASP A 1 301 ? 6.730 6.460 -20.315 1.00 87.62 301 ASP A C 1
ATOM 2214 O O . ASP A 1 301 ? 7.228 5.377 -20.640 1.00 87.62 301 ASP A O 1
ATOM 2218 N N . SER A 1 302 ? 6.044 6.630 -19.184 1.00 89.62 302 SER A N 1
ATOM 2219 C CA . SER A 1 302 ? 5.788 5.529 -18.256 1.00 89.62 302 SER A CA 1
ATOM 2220 C C . SER A 1 302 ? 4.887 4.478 -18.893 1.00 89.62 302 SER A C 1
ATOM 2222 O O . SER A 1 302 ? 3.876 4.829 -19.482 1.00 89.62 302 SER A O 1
ATOM 2224 N N . GLY A 1 303 ? 5.217 3.198 -18.728 1.00 90.25 303 GLY A N 1
ATOM 2225 C CA . GLY A 1 303 ? 4.341 2.092 -19.131 1.00 90.25 303 GLY A CA 1
ATOM 2226 C C . GLY A 1 303 ? 3.956 1.216 -17.945 1.00 90.25 303 GLY A C 1
ATOM 2227 O O . GLY A 1 303 ? 4.512 0.124 -17.796 1.00 90.25 303 GLY A O 1
ATOM 2228 N N . GLY A 1 304 ? 3.041 1.679 -17.092 1.00 92.25 304 GLY A N 1
ATOM 2229 C CA . GLY A 1 304 ? 2.470 0.888 -15.990 1.00 92.25 304 GLY A CA 1
ATOM 2230 C C . GLY A 1 304 ? 1.201 0.149 -16.416 1.00 92.25 304 GLY A C 1
ATOM 2231 O O . GLY A 1 304 ? 0.798 0.275 -17.559 1.00 92.25 304 GLY A O 1
ATOM 2232 N N . ASP A 1 305 ? 0.599 -0.643 -15.532 1.00 91.56 305 ASP A N 1
ATOM 2233 C CA . ASP A 1 305 ? -0.550 -1.498 -15.881 1.00 91.56 305 ASP A CA 1
ATOM 2234 C C . ASP A 1 305 ? -1.428 -1.764 -14.639 1.00 91.56 305 ASP A C 1
ATOM 2236 O O . ASP A 1 305 ? -0.954 -1.639 -13.504 1.00 91.56 305 ASP A O 1
ATOM 2240 N N . THR A 1 306 ? -2.697 -2.126 -14.830 1.00 93.69 306 THR A N 1
ATOM 2241 C CA . THR A 1 306 ? -3.618 -2.535 -13.762 1.00 93.69 306 THR A CA 1
ATOM 2242 C C . THR A 1 306 ? -4.226 -3.890 -14.077 1.00 93.69 306 THR A C 1
ATOM 2244 O O . THR A 1 306 ? -4.981 -4.029 -15.029 1.00 93.69 306 THR A O 1
ATOM 2247 N N . ILE A 1 307 ? -3.985 -4.868 -13.205 1.00 94.38 307 ILE A N 1
ATOM 2248 C CA . ILE A 1 307 ? -4.343 -6.261 -13.457 1.00 94.38 307 ILE A CA 1
ATOM 2249 C C . ILE A 1 307 ? -5.444 -6.763 -12.541 1.00 94.38 307 ILE A C 1
ATOM 2251 O O . ILE A 1 307 ? -5.402 -6.593 -11.320 1.00 94.38 307 ILE A O 1
ATOM 2255 N N . HIS A 1 308 ? -6.430 -7.422 -13.140 1.00 94.69 308 HIS A N 1
ATOM 2256 C CA . HIS A 1 308 ? -7.522 -8.073 -12.435 1.00 94.69 308 HIS A CA 1
ATOM 2257 C C . HIS A 1 308 ? -7.187 -9.531 -12.111 1.00 94.69 308 HIS A C 1
ATOM 2259 O O . HIS A 1 308 ? -6.666 -10.292 -12.930 1.00 94.69 308 HIS A O 1
ATOM 2265 N N . VAL A 1 309 ? -7.528 -9.956 -10.898 1.00 96.69 309 VAL A N 1
ATOM 2266 C CA . VAL A 1 309 ? -7.326 -11.323 -10.428 1.00 96.69 309 VAL A CA 1
ATOM 2267 C C . VAL A 1 309 ? -8.609 -11.820 -9.770 1.00 96.69 309 VAL A C 1
ATOM 2269 O O . VAL A 1 309 ? -8.942 -11.458 -8.641 1.00 96.69 309 VAL A O 1
ATOM 2272 N N . CYS A 1 310 ? -9.312 -12.713 -10.460 1.00 94.81 310 CYS A N 1
ATOM 2273 C CA . CYS A 1 310 ? -10.571 -13.269 -9.988 1.00 94.81 310 CYS A CA 1
ATOM 2274 C C . CYS A 1 310 ? -10.356 -14.180 -8.776 1.00 94.81 310 CYS A C 1
ATOM 2276 O O . CYS A 1 310 ? -9.536 -15.106 -8.803 1.00 94.81 310 CYS A O 1
ATOM 2278 N N . ASN A 1 311 ? -11.168 -13.999 -7.744 1.00 94.44 311 ASN A N 1
ATOM 2279 C CA . ASN A 1 311 ? -11.265 -14.902 -6.613 1.00 94.44 311 ASN A CA 1
ATOM 2280 C C . ASN A 1 311 ? -12.256 -16.026 -6.928 1.00 94.44 311 ASN A C 1
ATOM 2282 O O . ASN A 1 311 ? -13.478 -15.861 -6.927 1.00 94.44 311 ASN A O 1
ATOM 2286 N N . THR A 1 312 ? -11.719 -17.207 -7.220 1.00 93.12 312 THR A N 1
ATOM 2287 C CA . THR A 1 312 ? -12.515 -18.383 -7.572 1.00 93.12 312 THR A CA 1
ATOM 2288 C C . THR A 1 312 ? -12.537 -19.395 -6.429 1.00 93.12 312 THR A C 1
ATOM 2290 O O . THR A 1 312 ? -11.721 -19.366 -5.512 1.00 93.12 312 THR A O 1
ATOM 2293 N N . THR A 1 313 ? -13.412 -20.402 -6.517 1.00 88.38 313 THR A N 1
ATOM 2294 C CA . THR A 1 313 ? -13.395 -21.537 -5.573 1.00 88.38 313 THR A CA 1
ATOM 2295 C C . THR A 1 313 ? -12.049 -22.283 -5.557 1.00 88.38 313 THR A C 1
ATOM 2297 O O . THR A 1 313 ? -11.734 -22.950 -4.575 1.00 88.38 313 THR A O 1
ATOM 2300 N N . GLY A 1 314 ? -11.260 -22.191 -6.636 1.00 85.06 314 GLY A N 1
ATOM 2301 C CA . GLY A 1 314 ? -9.927 -22.788 -6.749 1.00 85.06 314 GLY A CA 1
ATOM 2302 C C . GLY A 1 314 ? -8.780 -21.892 -6.271 1.00 85.06 314 GLY A C 1
ATOM 2303 O O . GLY A 1 314 ? -7.635 -22.332 -6.329 1.00 85.06 314 GLY A O 1
ATOM 2304 N N . GLY A 1 315 ? -9.072 -20.674 -5.804 1.00 92.38 315 GLY A N 1
ATOM 2305 C CA . GLY A 1 315 ? -8.090 -19.644 -5.471 1.00 92.38 315 GLY A CA 1
ATOM 2306 C C . GLY A 1 315 ? -8.089 -18.488 -6.471 1.00 92.38 315 GLY A C 1
ATOM 2307 O O . GLY A 1 315 ? -8.997 -18.357 -7.298 1.00 92.38 315 GLY A O 1
ATOM 2308 N N . PHE A 1 316 ? -7.063 -17.649 -6.373 1.00 96.56 316 PHE A N 1
ATOM 2309 C CA . PHE A 1 316 ? -6.886 -16.488 -7.234 1.00 96.56 316 PHE A CA 1
ATOM 2310 C C . PHE A 1 316 ? -6.425 -16.899 -8.634 1.00 96.56 316 PHE A C 1
ATOM 2312 O O . PHE A 1 316 ? -5.504 -17.703 -8.789 1.00 96.56 316 PHE A O 1
ATOM 2319 N N . VAL A 1 317 ? -7.083 -16.355 -9.654 1.00 95.62 317 VAL A N 1
ATOM 2320 C CA . VAL A 1 317 ? -6.787 -16.615 -11.063 1.00 95.62 317 VAL A CA 1
ATOM 2321 C C . VAL A 1 317 ? -6.623 -15.282 -11.771 1.00 95.62 317 VAL A C 1
ATOM 2323 O O . VAL A 1 317 ? -7.546 -14.478 -11.785 1.00 95.62 317 VAL A O 1
ATOM 2326 N N . VAL A 1 318 ? -5.445 -15.058 -12.346 1.00 94.38 318 VAL A N 1
ATOM 2327 C CA . VAL A 1 318 ? -5.124 -13.853 -13.125 1.00 94.38 318 VAL A CA 1
ATOM 2328 C C . VAL A 1 318 ? -6.041 -13.779 -14.338 1.00 94.38 318 VAL A C 1
ATOM 2330 O O . VAL A 1 318 ? -6.364 -14.816 -14.928 1.00 94.38 318 VAL A O 1
ATOM 2333 N N . GLU A 1 319 ? -6.445 -12.574 -14.717 1.00 91.56 319 GLU A N 1
ATOM 2334 C CA . GLU A 1 319 ? -7.154 -12.344 -15.969 1.00 91.56 319 GLU A CA 1
ATOM 2335 C C . GLU A 1 319 ? -6.478 -13.010 -17.179 1.00 91.56 319 GLU A C 1
ATOM 2337 O O . GLU A 1 319 ? -5.282 -13.321 -17.194 1.00 91.56 319 GLU A O 1
ATOM 2342 N N . GLY A 1 320 ? -7.290 -13.353 -18.174 1.00 86.38 320 GLY A N 1
ATOM 2343 C CA . GLY A 1 320 ? -6.854 -14.118 -19.340 1.00 86.38 320 GLY A CA 1
ATOM 2344 C C . GLY A 1 320 ? -6.591 -15.607 -19.069 1.00 86.38 320 GLY A C 1
ATOM 2345 O O . GLY A 1 320 ? -6.579 -16.411 -20.003 1.00 86.38 320 GLY A O 1
ATOM 2346 N N . ALA A 1 321 ? -6.450 -16.045 -17.814 1.00 89.62 321 ALA A N 1
ATOM 2347 C CA . ALA A 1 321 ? -6.345 -17.464 -17.483 1.00 89.62 321 ALA A CA 1
ATOM 2348 C C . ALA A 1 321 ? -7.723 -18.134 -17.310 1.00 89.62 321 ALA A C 1
ATOM 2350 O O . ALA A 1 321 ? -8.744 -17.509 -17.017 1.00 89.62 321 ALA A O 1
ATOM 2351 N N . ALA A 1 322 ? -7.769 -19.461 -17.472 1.00 85.00 322 ALA A N 1
ATOM 2352 C CA . ALA A 1 322 ? -9.003 -20.237 -17.343 1.00 85.00 322 ALA A CA 1
ATOM 2353 C C . ALA A 1 322 ? -9.632 -20.081 -15.944 1.00 85.00 322 ALA A C 1
ATOM 2355 O O . ALA A 1 322 ? -9.038 -20.479 -14.947 1.00 85.00 322 ALA A O 1
ATOM 2356 N N . GLY A 1 323 ? -10.860 -19.558 -15.882 1.00 83.31 323 GLY A N 1
ATOM 2357 C CA . GLY A 1 323 ? -11.546 -19.217 -14.625 1.00 83.31 323 GLY A CA 1
ATOM 2358 C C . GLY A 1 323 ? -11.614 -17.713 -14.349 1.00 83.31 323 GLY A C 1
ATOM 2359 O O . GLY A 1 323 ? -12.478 -17.298 -13.586 1.00 83.31 323 GLY A O 1
ATOM 2360 N N . CYS A 1 324 ? -10.791 -16.921 -15.040 1.00 86.69 324 CYS A N 1
ATOM 2361 C CA . CYS A 1 324 ? -10.818 -15.459 -15.073 1.00 86.69 324 CYS A CA 1
ATOM 2362 C C . CYS A 1 324 ? -10.691 -14.960 -16.526 1.00 86.69 324 CYS A C 1
ATOM 2364 O O . CYS A 1 324 ? -9.931 -14.055 -16.848 1.00 86.69 324 CYS A O 1
ATOM 2366 N N . VAL A 1 325 ? -11.408 -15.612 -17.449 1.00 66.56 325 VAL A N 1
ATOM 2367 C CA . VAL A 1 325 ? -11.425 -15.228 -18.869 1.00 66.56 325 VAL A CA 1
ATOM 2368 C C . VAL A 1 325 ? -12.462 -14.128 -19.034 1.00 66.56 325 VAL A C 1
ATOM 2370 O O . VAL A 1 325 ? -13.600 -14.388 -19.432 1.00 66.56 325 VAL A O 1
ATOM 2373 N N . ILE A 1 326 ? -12.093 -12.925 -18.622 1.00 62.69 326 ILE A N 1
ATOM 2374 C CA . ILE A 1 326 ? -12.905 -11.735 -18.806 1.00 62.69 326 ILE A CA 1
ATOM 2375 C C . ILE A 1 326 ? -12.114 -10.810 -19.722 1.00 62.69 326 ILE A C 1
ATOM 2377 O O . ILE A 1 326 ? -11.189 -10.150 -19.280 1.00 62.69 326 ILE A O 1
ATOM 2381 N N . ASP A 1 327 ? -12.486 -10.809 -20.996 1.00 60.50 327 ASP A N 1
ATOM 2382 C CA . ASP A 1 327 ? -12.047 -9.813 -21.967 1.00 60.50 327 ASP A CA 1
ATOM 2383 C C . ASP A 1 327 ? -13.191 -8.805 -22.102 1.00 60.50 327 ASP A C 1
ATOM 2385 O O . ASP A 1 327 ? -14.258 -9.125 -22.647 1.00 60.50 327 ASP A O 1
ATOM 2389 N N . ASN A 1 328 ? -13.008 -7.625 -21.508 1.00 57.75 328 ASN A N 1
ATOM 2390 C CA . ASN A 1 328 ? -13.943 -6.518 -21.674 1.00 57.75 328 ASN A CA 1
ATOM 2391 C C . ASN A 1 328 ? -13.461 -5.507 -22.720 1.00 57.75 328 ASN A C 1
ATOM 2393 O O . ASN A 1 328 ? -14.238 -4.593 -23.026 1.00 57.75 328 ASN A O 1
ATOM 2397 N N . ASP A 1 329 ? -12.300 -5.725 -23.358 1.00 60.56 329 ASP A N 1
ATOM 2398 C CA . ASP A 1 329 ? -11.825 -4.976 -24.528 1.00 60.56 329 ASP A CA 1
ATOM 2399 C C . ASP A 1 329 ? -12.632 -5.352 -25.789 1.00 60.56 329 ASP A C 1
ATOM 2401 O O . ASP A 1 329 ? -12.187 -5.780 -26.858 1.00 60.56 329 ASP A O 1
ATOM 2405 N N . THR A 1 330 ? -13.941 -5.159 -25.673 1.00 49.69 330 THR A N 1
ATOM 2406 C CA . THR A 1 330 ? -14.915 -5.369 -26.730 1.00 49.69 330 THR A CA 1
ATOM 2407 C C . THR A 1 330 ? -14.953 -4.169 -27.669 1.00 49.69 330 THR A C 1
ATOM 2409 O O . THR A 1 330 ? -16.029 -3.685 -28.005 1.00 49.69 330 THR A O 1
ATOM 2412 N N . LYS A 1 331 ? -13.792 -3.743 -28.179 1.00 50.81 331 LYS A N 1
ATOM 2413 C CA . LYS A 1 331 ? -13.623 -2.691 -29.193 1.00 50.81 331 LYS A CA 1
ATOM 2414 C C . LYS A 1 331 ? -14.110 -1.312 -28.741 1.00 50.81 331 LYS A C 1
ATOM 2416 O O . LYS A 1 331 ? -15.310 -1.072 -28.588 1.00 50.81 331 LYS A O 1
ATOM 2421 N N . LEU A 1 332 ? -13.239 -0.312 -28.830 1.00 47.81 332 LEU A N 1
ATOM 2422 C CA . LEU A 1 332 ? -13.709 1.016 -29.220 1.00 47.81 332 LEU A CA 1
ATOM 2423 C C . LEU A 1 332 ? -14.338 0.889 -30.616 1.00 47.81 332 LEU A C 1
ATOM 2425 O O . LEU A 1 332 ? -13.672 0.650 -31.625 1.00 47.81 332 LEU A O 1
ATOM 2429 N N . THR A 1 333 ? -15.667 0.955 -30.692 1.00 36.81 333 THR A N 1
ATOM 2430 C CA . THR A 1 333 ? -16.404 0.874 -31.956 1.00 36.81 333 THR A CA 1
ATOM 2431 C C . THR A 1 333 ? -16.006 2.039 -32.865 1.00 36.81 333 THR A C 1
ATOM 2433 O O . THR A 1 333 ? -16.588 3.116 -32.778 1.00 36.81 333 THR A O 1
ATOM 2436 N N . GLY A 1 334 ? -15.028 1.829 -33.746 1.00 42.97 334 GLY A N 1
ATOM 2437 C CA . GLY A 1 334 ? -14.551 2.852 -34.679 1.00 42.97 334 GLY A CA 1
ATOM 2438 C C . GLY A 1 334 ? -13.063 2.766 -34.999 1.00 42.97 334 GLY A C 1
ATOM 2439 O O . GLY A 1 334 ? -12.687 3.141 -36.111 1.00 42.97 334 GLY A O 1
ATOM 2440 N N . ASP A 1 335 ? -12.250 2.211 -34.099 1.00 43.19 335 ASP A N 1
ATOM 2441 C CA . ASP A 1 335 ? -10.817 2.080 -34.337 1.00 43.19 335 ASP A CA 1
ATOM 2442 C C . ASP A 1 335 ? -10.508 0.855 -35.198 1.00 43.19 335 ASP A C 1
ATOM 2444 O O . ASP A 1 335 ? -10.981 -0.265 -34.990 1.00 43.19 335 ASP A O 1
ATOM 2448 N N . THR A 1 336 ? -9.739 1.092 -36.257 1.00 42.22 336 THR A N 1
ATOM 2449 C CA . THR A 1 336 ? -9.148 0.003 -37.040 1.00 42.22 336 THR A CA 1
ATOM 2450 C C . THR A 1 336 ? -7.997 -0.553 -36.202 1.00 42.22 336 THR A C 1
ATOM 2452 O O . THR A 1 336 ? -7.283 0.271 -35.641 1.00 42.22 336 THR A O 1
ATOM 2455 N N . PRO A 1 337 ? -7.758 -1.878 -36.121 1.00 45.41 337 PRO A N 1
ATOM 2456 C CA . PRO A 1 337 ? -6.554 -2.408 -35.487 1.00 45.41 337 PRO A CA 1
ATOM 2457 C C . PRO A 1 337 ? -5.330 -1.705 -36.075 1.00 45.41 337 PRO A C 1
ATOM 2459 O O . PRO A 1 337 ? -4.993 -1.883 -37.250 1.00 45.41 337 PRO A O 1
ATOM 2462 N N . THR A 1 338 ? -4.732 -0.828 -35.284 1.00 51.19 338 THR A N 1
ATOM 2463 C CA . THR A 1 338 ? -3.456 -0.192 -35.586 1.00 51.19 338 THR A CA 1
ATOM 2464 C C . THR A 1 338 ? -2.426 -0.807 -34.651 1.00 51.19 338 THR A C 1
ATOM 2466 O O . THR A 1 338 ? -2.766 -1.558 -33.747 1.00 51.19 338 THR A O 1
ATOM 2469 N N . THR A 1 339 ? -1.152 -0.490 -34.825 1.00 51.72 339 THR A N 1
ATOM 2470 C CA . THR A 1 339 ? -0.095 -0.880 -33.878 1.00 51.72 339 THR A CA 1
ATOM 2471 C C . THR A 1 339 ? -0.262 -0.282 -32.470 1.00 51.72 339 THR A C 1
ATOM 2473 O O . THR A 1 339 ? 0.644 -0.443 -31.661 1.00 51.72 339 THR A O 1
ATOM 2476 N N . ARG A 1 340 ? -1.353 0.457 -32.217 1.00 58.97 340 ARG A N 1
ATOM 2477 C CA . ARG A 1 340 ? -1.598 1.276 -31.025 1.00 58.97 340 ARG A CA 1
ATOM 2478 C C . ARG A 1 340 ? -2.652 0.711 -30.081 1.00 58.97 340 ARG A C 1
ATOM 2480 O O . ARG A 1 340 ? -2.656 1.143 -28.948 1.00 58.97 340 ARG A O 1
ATOM 2487 N N . PHE A 1 341 ? -3.523 -0.175 -30.572 1.00 67.44 341 PHE A N 1
ATOM 2488 C CA . PHE A 1 341 ? -4.555 -0.821 -29.764 1.00 67.44 341 PHE A CA 1
ATOM 2489 C C . PHE A 1 341 ? -4.585 -2.315 -30.064 1.00 67.44 341 PHE A C 1
ATOM 2491 O O . PHE A 1 341 ? -4.672 -2.694 -31.245 1.00 67.44 341 PHE A O 1
ATOM 2498 N N . SER A 1 342 ? -4.493 -3.157 -29.040 1.00 67.75 342 SER A N 1
ATOM 2499 C CA . SER A 1 342 ? -4.351 -4.603 -29.199 1.00 67.75 342 SER A CA 1
ATOM 2500 C C . SER A 1 342 ? -5.380 -5.366 -28.378 1.00 67.75 342 SER A C 1
ATOM 2502 O O . SER A 1 342 ? -5.169 -5.587 -27.214 1.00 67.75 342 SER A O 1
ATOM 2504 N N . VAL A 1 343 ? -6.362 -6.004 -29.018 1.00 69.94 343 VAL A N 1
ATOM 2505 C CA . VAL A 1 343 ? -7.336 -6.904 -28.339 1.00 69.94 343 VAL A CA 1
ATOM 2506 C C . VAL A 1 343 ? -6.740 -8.195 -27.738 1.00 69.94 343 VAL A C 1
ATOM 2508 O O . VAL A 1 343 ? -7.445 -9.156 -27.444 1.00 69.94 343 VAL A O 1
ATOM 2511 N N . THR A 1 344 ? -5.416 -8.296 -27.715 1.00 74.75 344 THR A N 1
ATOM 2512 C CA . THR A 1 344 ? -4.646 -9.414 -27.163 1.00 74.75 344 THR A CA 1
ATOM 2513 C C . THR A 1 344 ? -3.505 -8.910 -26.286 1.00 74.75 344 THR A C 1
ATOM 2515 O O . THR A 1 344 ? -2.537 -9.643 -26.091 1.00 74.75 344 THR A O 1
ATOM 2518 N N . ASP A 1 345 ? -3.545 -7.648 -25.862 1.00 79.69 345 ASP A N 1
ATOM 2519 C CA . ASP A 1 345 ? -2.701 -7.173 -24.772 1.00 79.69 345 ASP A CA 1
ATOM 2520 C C . ASP A 1 345 ? -3.107 -7.844 -23.447 1.00 79.69 345 ASP A C 1
ATOM 2522 O O . ASP A 1 345 ? -4.017 -8.677 -23.403 1.00 79.69 345 ASP A O 1
ATOM 2526 N N . GLY A 1 346 ? -2.338 -7.626 -22.391 1.00 87.12 346 GLY A N 1
ATOM 2527 C CA . GLY A 1 346 ? -2.561 -8.274 -21.109 1.00 87.12 346 GLY A CA 1
ATOM 2528 C C . GLY A 1 346 ? -2.023 -9.713 -20.964 1.00 87.12 346 GLY A C 1
ATOM 2529 O O . GLY A 1 346 ? -1.442 -10.332 -21.878 1.00 87.12 346 GLY A O 1
ATOM 2530 N N . PRO A 1 347 ? -2.190 -10.293 -19.761 1.00 89.50 347 PRO A N 1
ATOM 2531 C CA . PRO A 1 347 ? -1.672 -11.611 -19.420 1.00 89.50 347 PRO A CA 1
ATOM 2532 C C . PRO A 1 347 ? -2.192 -12.728 -20.337 1.00 89.50 347 PRO A C 1
ATOM 2534 O O . PRO A 1 347 ? -3.384 -12.864 -20.610 1.00 89.50 347 PRO A O 1
ATOM 2537 N N . ASN A 1 348 ? -1.289 -13.614 -20.772 1.00 85.69 348 ASN A N 1
ATOM 2538 C CA . ASN A 1 348 ? -1.580 -14.746 -21.670 1.00 85.69 348 ASN A CA 1
ATOM 2539 C C . ASN A 1 348 ? -2.092 -14.348 -23.071 1.00 85.69 348 ASN A C 1
ATOM 2541 O O . ASN A 1 348 ? -2.560 -15.215 -23.825 1.00 85.69 348 ASN A O 1
ATOM 2545 N N . GLY A 1 349 ? -2.005 -13.062 -23.422 1.00 81.12 349 GLY A N 1
ATOM 2546 C CA . GLY A 1 349 ? -2.456 -12.509 -24.693 1.00 81.12 349 GLY A CA 1
ATOM 2547 C C . GLY A 1 349 ? -3.949 -12.714 -24.946 1.00 81.12 349 GLY A C 1
ATOM 2548 O O . GLY A 1 349 ? -4.335 -13.105 -26.052 1.00 81.12 349 GLY A O 1
ATOM 2549 N N . GLN A 1 350 ? -4.770 -12.573 -23.901 1.00 81.25 350 GLN A N 1
ATOM 2550 C CA . GLN A 1 350 ? -6.225 -12.763 -23.959 1.00 81.25 350 GLN A CA 1
ATOM 2551 C C . GLN A 1 350 ? -7.023 -11.456 -23.812 1.00 81.25 350 GLN A C 1
ATOM 2553 O O . GLN A 1 350 ? -8.242 -11.544 -23.684 1.00 81.25 350 GLN A O 1
ATOM 2558 N N . GLY A 1 351 ? -6.366 -10.295 -23.865 1.00 78.12 351 GLY A N 1
ATOM 2559 C CA . GLY A 1 351 ? -6.983 -8.990 -23.636 1.00 78.12 351 GLY A CA 1
ATOM 2560 C C . GLY A 1 351 ? -6.928 -8.582 -22.164 1.00 78.12 351 GLY A C 1
ATOM 2561 O O . GLY A 1 351 ? -6.718 -9.420 -21.278 1.00 78.12 351 GLY A O 1
ATOM 2562 N N . GLU A 1 352 ? -7.151 -7.295 -21.928 1.00 82.38 352 GLU A N 1
ATOM 2563 C CA . GLU A 1 352 ? -7.167 -6.681 -20.603 1.00 82.38 352 GLU A CA 1
ATOM 2564 C C . GLU A 1 352 ? -8.583 -6.483 -20.052 1.00 82.38 352 GLU A C 1
ATOM 2566 O O . GLU A 1 352 ? -9.553 -6.148 -20.743 1.00 82.38 352 GLU A O 1
ATOM 2571 N N . PHE A 1 353 ? -8.708 -6.665 -18.743 1.00 87.25 353 PHE A N 1
ATOM 2572 C CA . PHE A 1 353 ? -9.903 -6.382 -17.978 1.00 87.25 353 PHE A CA 1
ATOM 2573 C C . PHE A 1 353 ? -10.020 -4.889 -17.726 1.00 87.25 353 PHE A C 1
ATOM 2575 O O . PHE A 1 353 ? -11.089 -4.340 -17.970 1.00 87.25 353 PHE A O 1
ATOM 2582 N N . TYR A 1 354 ? -8.963 -4.230 -17.241 1.00 87.06 354 TYR A N 1
ATOM 2583 C CA . TYR A 1 354 ? -8.934 -2.782 -17.003 1.00 87.06 354 TYR A CA 1
ATOM 2584 C C . TYR A 1 354 ? -8.465 -2.022 -18.243 1.00 87.06 354 TYR A C 1
ATOM 2586 O O . TYR A 1 354 ? -7.471 -1.311 -18.228 1.00 87.06 354 TYR A O 1
ATOM 2594 N N . TYR A 1 355 ? -9.244 -2.153 -19.308 1.00 77.19 355 TYR A N 1
ATOM 2595 C CA . TYR A 1 355 ? -8.978 -1.536 -20.599 1.00 77.19 355 TYR A CA 1
ATOM 2596 C C . TYR A 1 355 ? -9.343 -0.035 -20.627 1.00 77.19 355 TYR A C 1
ATOM 2598 O O . TYR A 1 355 ? -10.254 0.441 -19.932 1.00 77.19 355 TYR A O 1
ATOM 2606 N N . ASN A 1 356 ? -8.704 0.713 -21.529 1.00 76.88 356 ASN A N 1
ATOM 2607 C CA . ASN A 1 356 ? -8.749 2.181 -21.665 1.00 76.88 356 ASN A CA 1
ATOM 2608 C C . ASN A 1 356 ? -7.871 2.977 -20.682 1.00 76.88 356 ASN A C 1
ATOM 2610 O O . ASN A 1 356 ? -8.252 4.071 -20.237 1.00 76.88 356 ASN A O 1
ATOM 2614 N N . ASP A 1 357 ? -6.686 2.476 -20.380 1.00 78.69 357 ASP A N 1
ATOM 2615 C CA . ASP A 1 357 ? -5.621 3.210 -19.702 1.00 78.69 357 ASP A CA 1
ATOM 2616 C C . ASP A 1 357 ? -4.774 4.027 -20.694 1.00 78.69 357 ASP A C 1
ATOM 2618 O O . ASP A 1 357 ? -3.547 3.969 -20.773 1.00 78.69 357 ASP A O 1
ATOM 2622 N N . TYR A 1 358 ? -5.469 4.844 -21.480 1.00 77.56 358 TYR A N 1
ATOM 2623 C CA . TYR A 1 358 ? -4.857 5.721 -22.464 1.00 77.56 358 TYR A CA 1
ATOM 2624 C C . TYR A 1 358 ? -5.187 7.189 -22.212 1.00 77.56 358 TYR A C 1
ATOM 2626 O O . TYR A 1 358 ? -6.140 7.558 -21.514 1.00 77.56 358 TYR A O 1
ATOM 2634 N N . SER A 1 359 ? -4.393 8.061 -22.825 1.00 74.88 359 SER A N 1
ATOM 2635 C CA . SER A 1 359 ? -4.541 9.499 -22.686 1.00 74.88 359 SER A CA 1
ATOM 2636 C C . SER A 1 359 ? -5.834 9.999 -23.320 1.00 74.88 359 SER A C 1
ATOM 2638 O O . SER A 1 359 ? -6.232 9.615 -24.418 1.00 74.88 359 SER A O 1
ATOM 2640 N N . SER A 1 360 ? -6.478 10.962 -22.663 1.00 66.69 360 SER A N 1
ATOM 2641 C CA . SER A 1 360 ? -7.733 11.559 -23.156 1.00 66.69 360 SER A CA 1
ATOM 2642 C C . SER A 1 360 ? -7.591 12.348 -24.476 1.00 66.69 360 SER A C 1
ATOM 2644 O O . SER A 1 360 ? -8.576 12.873 -25.007 1.00 66.69 360 SER A O 1
ATOM 2646 N N . GLN A 1 361 ? -6.372 12.459 -25.011 1.00 64.62 361 GLN A N 1
ATOM 2647 C CA . GLN A 1 361 ? -6.052 13.189 -26.228 1.00 64.62 361 GLN A CA 1
ATOM 2648 C C . GLN A 1 361 ? -5.848 12.265 -27.422 1.00 64.62 361 GLN A C 1
ATOM 2650 O O . GLN A 1 361 ? -5.004 11.373 -27.412 1.00 64.62 361 GLN A O 1
ATOM 2655 N N . TYR A 1 362 ? -6.547 12.593 -28.507 1.00 67.38 362 TYR A N 1
ATOM 2656 C CA . TYR A 1 362 ? -6.400 11.922 -29.789 1.00 67.38 362 TYR A CA 1
ATOM 2657 C C . TYR A 1 362 ? -5.441 12.698 -30.701 1.00 67.38 362 TYR A C 1
ATOM 2659 O O . TYR A 1 362 ? -5.465 13.932 -30.767 1.00 67.38 362 TYR A O 1
ATOM 2667 N N . ASP A 1 363 ? -4.576 11.986 -31.413 1.00 61.50 363 ASP A N 1
ATOM 2668 C CA . ASP A 1 363 ? -3.688 12.563 -32.413 1.00 61.50 363 ASP A CA 1
ATOM 2669 C C . ASP A 1 363 ? -4.430 12.924 -33.717 1.00 61.50 363 ASP A C 1
ATOM 2671 O O . ASP A 1 363 ? -5.640 12.742 -33.872 1.00 61.50 363 ASP A O 1
ATOM 2675 N N . SER A 1 364 ? -3.698 13.454 -34.702 1.00 56.81 364 SER A N 1
ATOM 2676 C CA . SER A 1 364 ? -4.272 13.808 -36.009 1.00 56.81 364 SER A CA 1
ATOM 2677 C C . SER A 1 364 ? -4.775 12.609 -36.825 1.00 56.81 364 SER A C 1
ATOM 2679 O O . SER A 1 364 ? -5.389 12.814 -37.874 1.00 56.81 364 SER A O 1
ATOM 2681 N N . LEU A 1 365 ? -4.482 11.383 -36.384 1.00 56.69 365 LEU A N 1
ATOM 2682 C CA . LEU A 1 365 ? -4.922 10.125 -36.983 1.00 56.69 365 LEU A CA 1
ATOM 2683 C C . LEU A 1 365 ? -6.129 9.528 -36.242 1.00 56.69 365 LEU A C 1
ATOM 2685 O O . LEU A 1 365 ? -6.683 8.538 -36.712 1.00 56.69 365 LEU A O 1
ATOM 2689 N N . GLY A 1 366 ? -6.587 10.174 -35.164 1.00 58.34 366 GLY A N 1
ATOM 2690 C CA . GLY A 1 366 ? -7.803 9.820 -34.442 1.00 58.34 366 GLY A CA 1
ATOM 2691 C C . GLY A 1 366 ? -7.624 8.750 -33.369 1.00 58.34 366 GLY A C 1
ATOM 2692 O O . GLY A 1 366 ? -8.642 8.266 -32.896 1.00 58.34 366 GLY A O 1
ATOM 2693 N N . GLY A 1 367 ? -6.386 8.408 -32.978 1.00 61.91 367 GLY A N 1
ATOM 2694 C CA . GLY A 1 367 ? -6.083 7.464 -31.887 1.00 61.91 367 GLY A CA 1
ATOM 2695 C C . GLY A 1 367 ? -5.431 8.150 -30.680 1.00 61.91 367 GLY A C 1
ATOM 2696 O O . GLY A 1 367 ? -4.903 9.254 -30.829 1.00 61.91 367 GLY A O 1
ATOM 2697 N N . ALA A 1 368 ? -5.468 7.521 -29.501 1.00 68.75 368 ALA A N 1
ATOM 2698 C CA . ALA A 1 368 ? -4.820 8.051 -28.297 1.00 68.75 368 ALA A CA 1
ATOM 2699 C C . ALA A 1 368 ? -3.298 8.210 -28.491 1.00 68.75 368 ALA A C 1
ATOM 2701 O O . ALA A 1 368 ? -2.680 7.469 -29.261 1.00 68.75 368 ALA A O 1
ATOM 2702 N N . ARG A 1 369 ? -2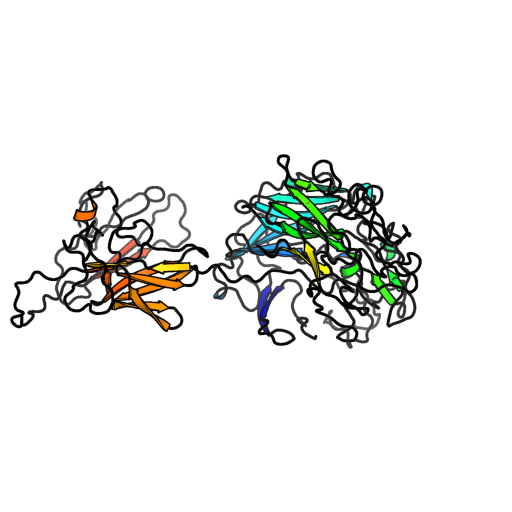.699 9.208 -27.825 1.00 70.94 369 ARG A N 1
ATOM 2703 C CA . ARG A 1 369 ? -1.251 9.492 -27.920 1.00 70.94 369 ARG A CA 1
ATOM 2704 C C . ARG A 1 369 ? -0.392 8.661 -26.970 1.00 70.94 369 ARG A C 1
ATOM 2706 O O . ARG A 1 369 ? 0.722 8.317 -27.318 1.00 70.94 369 ARG A O 1
ATOM 2713 N N . HIS A 1 370 ? -0.887 8.356 -25.783 1.00 80.75 370 HIS A N 1
ATOM 2714 C CA . HIS A 1 370 ? -0.176 7.529 -24.810 1.00 80.75 370 HIS A CA 1
ATOM 2715 C C . HIS A 1 370 ? -1.154 6.458 -24.363 1.00 80.75 370 HIS A C 1
ATOM 2717 O O . HIS A 1 370 ? -2.327 6.773 -24.166 1.00 80.75 370 HIS A O 1
ATOM 2723 N N . VAL A 1 371 ? -0.684 5.230 -24.263 1.00 79.56 371 VAL A N 1
ATOM 2724 C CA . VAL A 1 371 ? -1.428 4.054 -23.796 1.00 79.56 371 VAL A CA 1
ATOM 2725 C C . VAL A 1 371 ? -0.631 3.450 -22.643 1.00 79.56 371 VAL A C 1
ATOM 2727 O O . VAL A 1 371 ? 0.524 3.847 -22.470 1.00 79.56 371 VAL A O 1
ATOM 2730 N N . GLU A 1 372 ? -1.207 2.555 -21.841 1.00 83.38 372 GLU A N 1
ATOM 2731 C CA . GLU A 1 372 ? -0.511 1.959 -20.686 1.00 83.38 372 GLU A CA 1
ATOM 2732 C C . GLU A 1 372 ? -0.071 3.023 -19.661 1.00 83.38 372 GLU A C 1
ATOM 2734 O O . GLU A 1 372 ? 1.011 2.982 -19.062 1.00 83.38 372 GLU A O 1
ATOM 2739 N N . ASN A 1 373 ? -0.894 4.066 -19.515 1.00 85.38 373 ASN A N 1
ATOM 2740 C CA . ASN A 1 373 ? -0.534 5.293 -18.807 1.00 85.38 373 ASN A CA 1
ATOM 2741 C C . ASN A 1 373 ? -0.798 5.239 -17.295 1.00 85.38 373 ASN A C 1
ATOM 2743 O O . ASN A 1 373 ? -0.663 6.261 -16.605 1.00 85.38 373 ASN A O 1
ATOM 2747 N N . ASN A 1 374 ? -1.174 4.066 -16.784 1.00 89.62 374 ASN A N 1
ATOM 2748 C CA . ASN A 1 374 ? -1.310 3.805 -15.362 1.00 89.62 374 ASN A CA 1
ATOM 2749 C C . ASN A 1 374 ? 0.067 3.895 -14.675 1.00 89.62 374 ASN A C 1
ATOM 2751 O O . ASN A 1 374 ? 1.112 3.600 -15.253 1.00 89.62 374 ASN A O 1
ATOM 2755 N N . LEU A 1 375 ? 0.078 4.328 -13.417 1.00 91.12 375 LEU A N 1
ATOM 2756 C CA . LEU A 1 375 ? 1.290 4.571 -12.630 1.00 91.12 375 LEU A CA 1
ATOM 2757 C C . LEU A 1 375 ? 1.407 3.624 -11.418 1.00 91.12 375 LEU A C 1
ATOM 2759 O O . LEU A 1 375 ? 2.360 3.717 -10.655 1.00 91.12 375 LEU A O 1
ATOM 2763 N N . GLY A 1 376 ? 0.484 2.672 -11.254 1.00 92.75 376 GLY A N 1
ATOM 2764 C CA . GLY A 1 376 ? 0.669 1.506 -10.384 1.00 92.75 376 GLY A CA 1
ATOM 2765 C C . GLY A 1 376 ? 0.172 1.614 -8.939 1.00 92.75 376 GLY A C 1
ATOM 2766 O O . GLY A 1 376 ? 0.320 0.640 -8.201 1.00 92.75 376 GLY A O 1
ATOM 2767 N N . SER A 1 377 ? -0.433 2.729 -8.524 1.00 92.81 377 SER A N 1
ATOM 2768 C CA . SER A 1 377 ? -1.208 2.776 -7.272 1.00 92.81 377 SER A CA 1
ATOM 2769 C C . SER A 1 377 ? -2.670 2.452 -7.556 1.00 92.81 377 SER A C 1
ATOM 2771 O O . SER A 1 377 ? -3.208 2.920 -8.563 1.00 92.81 377 SER A O 1
ATOM 2773 N N . VAL A 1 378 ? -3.295 1.656 -6.687 1.00 95.12 378 VAL A N 1
ATOM 2774 C CA . VAL A 1 378 ? -4.685 1.206 -6.817 1.00 95.12 378 VAL A CA 1
ATOM 2775 C C . VAL A 1 378 ? -5.387 1.274 -5.465 1.00 95.12 378 VAL A C 1
ATOM 2777 O O . VAL A 1 378 ? -4.862 0.782 -4.477 1.00 95.12 378 VAL A O 1
ATOM 2780 N N . THR A 1 379 ? -6.603 1.816 -5.420 1.00 93.06 379 THR A N 1
ATOM 2781 C CA . THR A 1 379 ? -7.444 1.744 -4.215 1.00 93.06 379 THR A CA 1
ATOM 2782 C C . THR A 1 379 ? -8.918 1.589 -4.574 1.00 93.06 379 THR A C 1
ATOM 2784 O O . THR A 1 379 ? -9.399 2.153 -5.561 1.00 93.06 379 THR A O 1
ATOM 2787 N N . VAL A 1 380 ? -9.654 0.787 -3.804 1.00 91.44 380 VAL A N 1
ATOM 2788 C CA . VAL A 1 380 ? -11.079 0.511 -4.038 1.00 91.44 380 VAL A CA 1
ATOM 2789 C C . VAL A 1 380 ? -11.905 1.269 -3.024 1.00 91.44 380 VAL A C 1
ATOM 2791 O O . VAL A 1 380 ? -11.784 1.026 -1.830 1.00 91.44 380 VAL A O 1
ATOM 2794 N N . LEU A 1 381 ? -12.819 2.118 -3.499 1.00 84.69 381 LEU A N 1
ATOM 2795 C CA . LEU A 1 381 ? -13.774 2.791 -2.623 1.00 84.69 381 LEU A CA 1
ATOM 2796 C C . LEU A 1 381 ? -14.884 1.810 -2.211 1.00 84.69 381 LEU A C 1
ATOM 2798 O O . LEU A 1 381 ? -15.698 1.436 -3.068 1.00 84.69 381 LEU A O 1
ATOM 2802 N N . PRO A 1 382 ? -14.981 1.407 -0.928 1.00 82.69 382 PRO A N 1
ATOM 2803 C CA . PRO A 1 382 ? -15.975 0.425 -0.509 1.00 82.69 382 PRO A CA 1
ATOM 2804 C C . PRO A 1 382 ? -17.405 0.910 -0.776 1.00 82.69 382 PRO A C 1
ATOM 2806 O O . PRO A 1 382 ? -17.750 2.065 -0.524 1.00 82.69 382 PRO A O 1
ATOM 2809 N N . GLY A 1 383 ? -18.256 0.033 -1.307 1.00 83.31 383 GLY A N 1
ATOM 2810 C CA . GLY A 1 383 ? -19.647 0.336 -1.655 1.00 83.31 383 GLY A CA 1
ATOM 2811 C C . GLY A 1 383 ? -19.833 1.017 -3.016 1.00 83.31 383 GLY A C 1
ATOM 2812 O O . GLY A 1 383 ? -20.974 1.203 -3.448 1.00 83.31 383 GLY A O 1
ATOM 2813 N N . SER A 1 384 ? -18.751 1.408 -3.700 1.00 84.56 384 SER A N 1
ATOM 2814 C CA . SER A 1 384 ? -18.830 2.116 -4.985 1.00 84.56 384 SER A CA 1
ATOM 2815 C C . SER A 1 384 ? -18.789 1.195 -6.205 1.00 84.56 384 SER A C 1
ATOM 2817 O O . SER A 1 384 ? -19.304 1.577 -7.252 1.00 84.56 384 SER A O 1
ATOM 2819 N N . ASN A 1 385 ? -18.230 -0.016 -6.075 1.00 86.81 385 ASN A N 1
ATOM 2820 C CA . ASN A 1 385 ? -17.772 -0.852 -7.197 1.00 86.81 385 ASN A CA 1
ATOM 2821 C C . ASN A 1 385 ? -16.753 -0.165 -8.125 1.00 86.81 385 ASN A C 1
ATOM 2823 O O . ASN A 1 385 ? -16.659 -0.514 -9.298 1.00 86.81 385 ASN A O 1
ATOM 2827 N N . GLN A 1 386 ? -15.971 0.785 -7.614 1.00 87.62 386 GLN A N 1
ATOM 2828 C CA . GLN A 1 386 ? -14.968 1.502 -8.395 1.00 87.62 386 GLN A CA 1
ATOM 2829 C C . GLN A 1 386 ? -13.573 1.346 -7.796 1.00 87.62 386 GLN A C 1
ATOM 2831 O O . GLN A 1 386 ? -13.403 1.354 -6.575 1.00 87.62 386 GLN A O 1
ATOM 2836 N N . VAL A 1 387 ? -12.586 1.224 -8.680 1.00 90.75 387 VAL A N 1
ATOM 2837 C CA . VAL A 1 387 ? -11.164 1.312 -8.358 1.00 90.75 387 VAL A CA 1
ATOM 2838 C C . VAL A 1 387 ? -10.598 2.604 -8.933 1.00 90.75 387 VAL A C 1
ATOM 2840 O O . VAL A 1 387 ? -10.894 2.977 -10.072 1.00 90.75 387 VAL A O 1
ATOM 2843 N N . LEU A 1 388 ? -9.814 3.290 -8.113 1.00 90.88 388 LEU A N 1
ATOM 2844 C CA . LEU A 1 388 ? -9.045 4.470 -8.463 1.00 90.88 388 LEU A CA 1
ATOM 2845 C C . LEU A 1 388 ? -7.605 4.053 -8.751 1.00 90.88 388 LEU A C 1
ATOM 2847 O O . LEU A 1 388 ? -7.029 3.300 -7.971 1.00 90.88 388 LEU A O 1
ATOM 2851 N N . VAL A 1 389 ? -7.035 4.556 -9.843 1.00 91.31 389 VAL A N 1
ATOM 2852 C CA . VAL A 1 389 ? -5.673 4.224 -10.282 1.00 91.31 389 VAL A CA 1
ATOM 2853 C C . VAL A 1 389 ? -4.917 5.500 -10.629 1.00 91.31 389 VAL A C 1
ATOM 2855 O O . VAL A 1 389 ? -5.476 6.367 -11.302 1.00 91.31 389 VAL A O 1
ATOM 2858 N N . THR A 1 390 ? -3.663 5.654 -10.198 1.00 90.44 390 THR A N 1
ATOM 2859 C CA . THR A 1 390 ? -2.818 6.775 -10.654 1.00 90.44 390 THR A CA 1
ATOM 2860 C C . THR A 1 390 ? -2.519 6.674 -12.149 1.00 90.44 390 THR A C 1
ATOM 2862 O O . THR A 1 390 ? -2.292 5.589 -12.669 1.00 90.44 390 THR A O 1
ATOM 2865 N N . GLY A 1 391 ? -2.470 7.810 -12.846 1.00 88.56 391 GLY A N 1
ATOM 2866 C CA . GLY A 1 391 ? -2.135 7.861 -14.269 1.00 88.56 391 GLY A CA 1
ATOM 2867 C C . GLY A 1 391 ? -1.580 9.213 -14.714 1.00 88.56 391 GLY A C 1
ATOM 2868 O O . GLY A 1 391 ? -1.615 10.198 -13.964 1.00 88.56 391 GLY A O 1
ATOM 2869 N N . TYR A 1 392 ? -1.101 9.285 -15.957 1.00 85.56 392 TYR A N 1
ATOM 2870 C CA . TYR A 1 392 ? -0.673 10.534 -16.598 1.00 85.56 392 TYR A CA 1
ATOM 2871 C C . TYR A 1 392 ? -1.439 10.829 -17.894 1.00 85.56 392 TYR A C 1
ATOM 2873 O O . TYR A 1 392 ? -1.926 9.934 -18.568 1.00 85.56 392 TYR A O 1
ATOM 2881 N N . ASP A 1 393 ? -1.561 12.107 -18.262 1.00 82.38 393 ASP A N 1
ATOM 2882 C CA . ASP A 1 393 ? -2.454 12.579 -19.343 1.00 82.38 393 ASP A CA 1
ATOM 2883 C C . ASP A 1 393 ? -3.909 12.122 -19.196 1.00 82.38 393 ASP A C 1
ATOM 2885 O O . ASP A 1 393 ? -4.638 11.903 -20.173 1.00 82.38 393 ASP A O 1
ATOM 2889 N N . VAL A 1 394 ? -4.344 12.025 -17.941 1.00 80.25 394 VAL A N 1
ATOM 2890 C CA . VAL A 1 394 ? -5.679 11.555 -17.578 1.00 80.25 394 VAL A CA 1
ATOM 2891 C C . VAL A 1 394 ? -6.764 12.551 -18.004 1.00 80.25 394 VAL A C 1
ATOM 2893 O O . VAL A 1 394 ? -7.907 12.158 -18.184 1.00 80.25 394 VAL A O 1
ATOM 2896 N N . ILE A 1 395 ? -6.424 13.831 -18.220 1.00 75.31 395 ILE A N 1
ATOM 2897 C CA . ILE A 1 395 ? -7.321 14.852 -18.790 1.00 75.31 395 ILE A CA 1
ATOM 2898 C C . ILE A 1 395 ? -6.692 15.586 -19.989 1.00 75.31 395 ILE A C 1
ATOM 2900 O O . ILE A 1 395 ? -5.514 15.408 -20.294 1.00 75.31 395 ILE A O 1
ATOM 2904 N N . ILE A 1 396 ? -7.482 16.431 -20.669 1.00 72.69 396 ILE A N 1
ATOM 2905 C CA . ILE A 1 396 ? -7.050 17.187 -21.857 1.00 72.69 396 ILE A CA 1
ATOM 2906 C C . ILE A 1 396 ? -5.877 18.121 -21.513 1.00 72.69 396 ILE A C 1
ATOM 2908 O O . ILE A 1 396 ? -6.007 18.994 -20.655 1.00 72.69 396 ILE A O 1
ATOM 2912 N N . GLY A 1 397 ? -4.783 17.993 -22.264 1.00 70.12 397 GLY A N 1
ATOM 2913 C CA . GLY A 1 397 ? -3.512 18.696 -22.064 1.00 70.12 397 GLY A CA 1
ATOM 2914 C C . GLY A 1 397 ? -2.376 17.688 -21.880 1.00 70.12 397 GLY A C 1
ATOM 2915 O O . GLY A 1 397 ? -2.622 16.592 -21.390 1.00 70.12 397 GLY A O 1
ATOM 2916 N N . ASP A 1 398 ? -1.161 18.013 -22.320 1.00 71.88 398 ASP A N 1
ATOM 2917 C CA . ASP A 1 398 ? 0.002 17.148 -22.084 1.00 71.88 398 ASP A CA 1
ATOM 2918 C C . ASP A 1 398 ? 0.588 17.449 -20.688 1.00 71.88 398 ASP A C 1
ATOM 2920 O O . ASP A 1 398 ? 0.257 18.455 -20.055 1.00 71.88 398 ASP A O 1
ATOM 2924 N N . PHE A 1 399 ? 1.473 16.579 -20.198 1.00 76.50 399 PHE A N 1
ATOM 2925 C CA . PHE A 1 399 ? 2.258 16.802 -18.969 1.00 76.50 399 PHE A CA 1
ATOM 2926 C C . PHE A 1 399 ? 1.446 16.960 -17.676 1.00 76.50 399 PHE A C 1
ATOM 2928 O O . PHE A 1 399 ? 1.836 17.714 -16.783 1.00 76.50 399 PHE A O 1
ATOM 2935 N N . ASN A 1 400 ? 0.338 16.224 -17.550 1.00 77.50 400 ASN A N 1
ATOM 2936 C CA . ASN A 1 400 ? -0.425 16.146 -16.307 1.00 77.50 400 ASN A CA 1
ATOM 2937 C C . ASN A 1 400 ? -0.405 14.760 -15.669 1.00 77.50 400 ASN A C 1
ATOM 2939 O O . ASN A 1 400 ? -0.244 13.761 -16.365 1.00 77.50 400 ASN A O 1
ATOM 2943 N N . GLN A 1 401 ? -0.613 14.728 -14.352 1.00 81.81 401 GLN A N 1
ATOM 2944 C CA . GLN A 1 401 ? -0.866 13.507 -13.593 1.00 81.81 401 GLN A CA 1
ATOM 2945 C C . GLN A 1 401 ? -2.150 13.626 -12.787 1.00 81.81 401 GLN A C 1
ATOM 2947 O O . GLN A 1 401 ? -2.561 14.716 -12.360 1.00 81.81 401 GLN A O 1
ATOM 2952 N N . GLY A 1 402 ? -2.771 12.481 -12.570 1.00 83.25 402 GLY A N 1
ATOM 2953 C CA . GLY A 1 402 ? -4.030 12.381 -11.870 1.00 83.25 402 GLY A CA 1
ATOM 2954 C C . GLY A 1 402 ? -4.455 10.935 -11.729 1.00 83.25 402 GLY A C 1
ATOM 2955 O O . GLY A 1 402 ? -3.616 10.063 -11.512 1.00 83.25 402 GLY A O 1
ATOM 2956 N N . PHE A 1 403 ? -5.756 10.695 -11.857 1.00 85.00 403 PHE A N 1
ATOM 2957 C CA . PHE A 1 403 ? -6.317 9.378 -11.603 1.00 85.00 403 PHE A CA 1
ATOM 2958 C C . PHE A 1 403 ? -7.356 8.940 -12.635 1.00 85.00 403 PHE A C 1
ATOM 2960 O O . PHE A 1 403 ? -8.162 9.754 -13.100 1.00 85.00 403 PHE A O 1
ATOM 2967 N N . HIS A 1 404 ? -7.364 7.642 -12.928 1.00 83.81 404 HIS A N 1
ATOM 2968 C CA . HIS A 1 404 ? -8.395 6.925 -13.670 1.00 83.81 404 HIS A CA 1
ATOM 2969 C C . HIS A 1 404 ? -9.364 6.236 -12.707 1.00 83.81 404 HIS A C 1
ATOM 2971 O O . HIS A 1 404 ? -8.961 5.761 -11.650 1.00 83.81 404 HIS A O 1
ATOM 2977 N N . TRP A 1 405 ? -10.637 6.158 -13.094 1.00 86.44 405 TRP A N 1
ATOM 2978 C CA . TRP A 1 405 ? -11.646 5.378 -12.378 1.00 86.44 405 TRP A CA 1
ATOM 2979 C C . TRP A 1 405 ? -12.121 4.241 -13.269 1.00 86.44 405 TRP A C 1
ATOM 2981 O O . TRP A 1 405 ? -12.607 4.495 -14.374 1.00 86.44 405 TRP A O 1
ATOM 2991 N N . TYR A 1 406 ? -12.053 3.018 -12.758 1.00 86.75 406 TYR A N 1
ATOM 2992 C CA . TYR A 1 406 ? -12.577 1.839 -13.435 1.00 86.75 406 TYR A CA 1
ATOM 2993 C C . TYR A 1 406 ? -13.653 1.173 -12.586 1.00 86.75 406 TYR A C 1
ATOM 2995 O O . TYR A 1 406 ? -13.586 1.158 -11.358 1.00 86.75 406 TYR A O 1
ATOM 3003 N N . GLU A 1 407 ? -14.660 0.602 -13.237 1.00 87.38 407 GLU A N 1
ATOM 3004 C CA . GLU A 1 407 ? -15.630 -0.262 -12.566 1.00 87.38 407 GLU A CA 1
ATOM 3005 C C . GLU A 1 407 ? -14.975 -1.610 -12.242 1.00 87.38 407 GLU A C 1
ATOM 3007 O O . GLU A 1 407 ? -14.458 -2.286 -13.126 1.00 87.38 407 GLU A O 1
ATOM 3012 N N . THR A 1 408 ? -15.029 -2.063 -10.993 1.00 89.00 408 THR A N 1
ATOM 3013 C CA . THR A 1 408 ? -14.331 -3.288 -10.563 1.00 89.00 408 THR A CA 1
ATOM 3014 C C . THR A 1 408 ? -14.907 -4.568 -11.164 1.00 89.00 408 THR A C 1
ATOM 3016 O O . THR A 1 408 ? -14.234 -5.589 -11.170 1.00 89.00 408 THR A O 1
ATOM 3019 N N . ARG A 1 409 ? -16.145 -4.529 -11.676 1.00 84.44 409 ARG A N 1
ATOM 3020 C CA . ARG A 1 409 ? -16.852 -5.702 -12.228 1.00 84.44 409 ARG A CA 1
ATOM 3021 C C . ARG A 1 409 ? -16.737 -5.853 -13.736 1.00 84.44 409 ARG A C 1
ATOM 3023 O O . ARG A 1 409 ? -16.900 -6.954 -14.253 1.00 84.44 409 ARG A O 1
ATOM 3030 N N . THR A 1 410 ? -16.558 -4.743 -14.438 1.00 81.38 410 THR A N 1
ATOM 3031 C CA . THR A 1 410 ? -16.516 -4.704 -15.905 1.00 81.38 410 THR A CA 1
ATOM 3032 C C . THR A 1 410 ? -15.202 -4.152 -16.424 1.00 81.38 410 THR A C 1
ATOM 3034 O O . THR A 1 410 ? -15.020 -4.116 -17.633 1.00 81.38 410 THR A O 1
ATOM 3037 N N . GLY A 1 411 ? -14.343 -3.620 -15.555 1.00 82.06 411 GLY A N 1
ATOM 3038 C CA . GLY A 1 411 ? -13.085 -2.962 -15.900 1.00 82.06 411 GLY A CA 1
ATOM 3039 C C . GLY A 1 411 ? -13.218 -1.745 -16.820 1.00 82.06 411 GLY A C 1
ATOM 3040 O O . GLY A 1 411 ? -12.258 -1.030 -17.062 1.00 82.06 411 GLY A O 1
ATOM 3041 N N . THR A 1 412 ? -14.439 -1.435 -17.262 1.00 79.69 412 THR A N 1
ATOM 3042 C CA . THR A 1 412 ? -14.777 -0.260 -18.051 1.00 79.69 412 THR A CA 1
ATOM 3043 C C . THR A 1 412 ? -14.404 0.995 -17.280 1.00 79.69 412 THR A C 1
ATOM 3045 O O . THR A 1 412 ? -14.870 1.181 -16.152 1.00 79.69 412 THR A O 1
ATOM 3048 N N . ASN A 1 413 ? -13.694 1.907 -17.930 1.00 73.75 413 ASN A N 1
ATOM 3049 C CA . ASN A 1 413 ? -13.685 3.310 -17.547 1.00 73.75 413 ASN A CA 1
ATOM 3050 C C . ASN A 1 413 ? -15.003 3.940 -18.039 1.00 73.75 413 ASN A C 1
ATOM 3052 O O . ASN A 1 413 ? -15.184 4.117 -19.247 1.00 73.75 413 ASN A O 1
ATOM 3056 N N . PRO A 1 414 ? -15.984 4.238 -17.166 1.00 58.09 414 PRO A N 1
ATOM 3057 C CA . PRO A 1 414 ? -17.341 4.542 -17.606 1.00 58.09 414 PRO A CA 1
ATOM 3058 C C . PRO A 1 414 ? -17.468 5.846 -18.408 1.00 58.09 414 PRO A C 1
ATOM 3060 O O . PRO A 1 414 ? -18.560 6.095 -18.917 1.00 58.09 414 PRO A O 1
ATOM 3063 N N . GLY A 1 415 ? -16.416 6.678 -18.520 1.00 52.53 415 GLY A N 1
ATOM 3064 C CA . GLY A 1 415 ? -16.266 7.813 -19.456 1.00 52.53 415 GLY A CA 1
ATOM 3065 C C . GLY A 1 415 ? -17.310 8.947 -19.391 1.00 52.53 415 GLY A C 1
ATOM 3066 O O . GLY A 1 415 ? -17.082 10.043 -19.893 1.00 52.53 415 GLY A O 1
ATOM 3067 N N . ALA A 1 416 ? -18.462 8.731 -18.756 1.00 41.97 416 ALA A N 1
ATOM 3068 C CA . ALA A 1 416 ? -19.644 9.589 -18.763 1.00 41.97 416 ALA A CA 1
ATOM 3069 C C . ALA A 1 416 ? -19.962 10.182 -17.378 1.00 41.97 416 ALA A C 1
ATOM 3071 O O . ALA A 1 416 ? -20.989 10.841 -17.199 1.00 41.97 416 ALA A O 1
ATOM 3072 N N . ARG A 1 417 ? -19.080 9.991 -16.391 1.00 42.59 417 ARG A N 1
ATOM 3073 C CA . ARG A 1 417 ? -19.129 10.685 -15.099 1.00 42.59 417 ARG A CA 1
ATOM 3074 C C . ARG A 1 417 ? -17.756 11.282 -14.789 1.00 42.59 417 ARG A C 1
ATOM 3076 O O . ARG A 1 417 ? -16.871 10.552 -14.393 1.00 42.59 417 ARG A O 1
ATOM 3083 N N . VAL A 1 418 ? -17.599 12.584 -15.041 1.00 43.28 418 VAL A N 1
ATOM 3084 C CA . VAL A 1 418 ? -17.030 13.659 -14.182 1.00 43.28 418 VAL A CA 1
ATOM 3085 C C . VAL A 1 418 ? -15.766 13.407 -13.300 1.00 43.28 418 VAL A C 1
ATOM 3087 O O . VAL A 1 418 ? -15.334 14.350 -12.651 1.00 43.28 418 VAL A O 1
ATOM 3090 N N . SER A 1 419 ? -15.115 12.241 -13.256 1.00 54.41 419 SER A N 1
ATOM 3091 C CA . SER A 1 419 ? -14.289 11.857 -12.089 1.00 54.41 419 SER A CA 1
ATOM 3092 C C . SER A 1 419 ? -12.762 11.807 -12.275 1.00 54.41 419 SER A C 1
ATOM 3094 O O . SER A 1 419 ? -12.066 11.539 -11.303 1.00 54.41 419 SER A O 1
ATOM 3096 N N . GLN A 1 420 ? -12.190 12.090 -13.450 1.00 66.94 420 GLN A N 1
ATOM 3097 C CA . GLN A 1 420 ? -10.725 12.207 -13.571 1.00 66.94 420 GLN A CA 1
ATOM 3098 C C . GLN A 1 420 ? -10.255 13.504 -12.901 1.00 66.94 420 GLN A C 1
ATOM 3100 O O . GLN A 1 420 ? -10.682 14.600 -13.273 1.00 66.94 420 GLN A O 1
ATOM 3105 N N . TYR A 1 421 ? -9.408 13.376 -11.882 1.00 67.62 421 TYR A N 1
ATOM 3106 C CA . TYR A 1 421 ? -8.906 14.502 -11.100 1.00 67.62 421 TYR A CA 1
ATOM 3107 C C . TYR A 1 421 ? -7.426 14.711 -11.383 1.00 67.62 421 TYR A C 1
ATOM 3109 O O . TYR A 1 421 ? -6.654 13.759 -11.371 1.00 67.62 421 TYR A O 1
ATOM 3117 N N . GLN A 1 422 ? -7.041 15.960 -11.627 1.00 73.44 422 GLN A N 1
ATOM 3118 C CA . GLN A 1 422 ? -5.668 16.349 -11.912 1.00 73.44 422 GLN A CA 1
ATOM 3119 C C . GLN A 1 422 ? -5.029 16.959 -10.667 1.00 73.44 422 GLN A C 1
ATOM 3121 O O . GLN A 1 422 ? -5.540 17.931 -10.109 1.00 73.44 422 GLN A O 1
ATOM 3126 N N . LEU A 1 423 ? -3.874 16.427 -10.279 1.00 68.81 423 LEU A N 1
ATOM 3127 C CA . LEU A 1 423 ? -3.077 16.959 -9.173 1.00 68.81 423 LEU A CA 1
ATOM 3128 C C . LEU A 1 423 ? -1.950 17.888 -9.647 1.00 68.81 423 LEU A C 1
ATOM 3130 O O . LEU A 1 423 ? -1.546 18.785 -8.904 1.00 68.81 423 LEU A O 1
ATOM 3134 N N . SER A 1 424 ? -1.466 17.720 -10.883 1.00 67.25 424 SER A N 1
ATOM 3135 C CA . SER A 1 424 ? -0.366 18.510 -11.455 1.00 67.25 424 SER A CA 1
ATOM 3136 C C . SER A 1 424 ? -0.651 18.976 -12.889 1.00 67.25 424 SER A C 1
ATOM 3138 O O . SER A 1 424 ? -1.184 18.222 -13.701 1.00 67.25 424 SER A O 1
ATOM 3140 N N . VAL A 1 425 ? -0.296 20.231 -13.200 1.00 65.31 425 VAL A N 1
ATOM 3141 C CA . VAL A 1 425 ? -0.437 20.886 -14.521 1.00 65.31 425 VAL A CA 1
ATOM 3142 C C . VAL A 1 425 ? 0.930 21.311 -15.064 1.00 65.31 425 VAL A C 1
ATOM 3144 O O . VAL A 1 425 ? 1.825 21.659 -14.289 1.00 65.31 425 VAL A O 1
ATOM 3147 N N . GLU A 1 426 ? 1.061 21.368 -16.390 1.00 62.25 426 GLU A N 1
ATOM 3148 C CA . GLU A 1 426 ? 2.235 21.907 -17.088 1.00 62.25 426 GLU A CA 1
ATOM 3149 C C . GLU A 1 426 ? 2.613 23.320 -16.582 1.00 62.25 426 GLU A C 1
ATOM 3151 O O . GLU A 1 426 ? 1.750 24.185 -16.396 1.00 62.25 426 GLU A O 1
ATOM 3156 N N . GLY A 1 427 ? 3.908 23.565 -16.337 1.00 56.59 427 GLY A N 1
ATOM 3157 C CA . GLY A 1 427 ? 4.433 24.851 -15.858 1.00 56.59 427 GLY A CA 1
ATOM 3158 C C . GLY A 1 427 ? 4.416 25.043 -14.334 1.00 56.59 427 GLY A C 1
ATOM 3159 O O . GLY A 1 427 ? 4.934 26.047 -13.836 1.00 56.59 427 GLY A O 1
ATOM 3160 N N . ALA A 1 428 ? 3.867 24.095 -13.567 1.00 52.12 428 ALA A N 1
ATOM 3161 C CA . ALA A 1 428 ? 3.987 24.056 -12.111 1.00 52.12 428 ALA A CA 1
ATOM 3162 C C . ALA A 1 428 ? 5.094 23.072 -11.688 1.00 52.12 428 ALA A C 1
ATOM 3164 O O . ALA A 1 428 ? 4.805 21.921 -11.396 1.00 52.12 428 ALA A O 1
ATOM 3165 N N . ASN A 1 429 ? 6.346 23.540 -11.586 1.00 53.97 429 ASN A N 1
ATOM 3166 C CA . ASN A 1 429 ? 7.512 22.741 -11.159 1.00 53.97 429 ASN A CA 1
ATOM 3167 C C . ASN A 1 429 ? 7.695 21.447 -11.991 1.00 53.97 429 ASN A C 1
ATOM 3169 O O . ASN A 1 429 ? 7.548 20.347 -11.470 1.00 53.97 429 ASN A O 1
ATOM 3173 N N . ASP A 1 430 ? 8.034 21.632 -13.272 1.00 59.09 430 ASP A N 1
ATOM 3174 C CA . ASP A 1 430 ? 8.089 20.709 -14.430 1.00 59.09 430 ASP A CA 1
ATOM 3175 C C . ASP A 1 430 ? 8.835 19.352 -14.317 1.00 59.09 430 ASP A C 1
ATOM 3177 O O . ASP A 1 430 ? 9.126 18.745 -15.347 1.00 59.09 430 ASP A O 1
ATOM 3181 N N . VAL A 1 431 ? 9.157 18.852 -13.125 1.00 58.00 431 VAL A N 1
ATOM 3182 C CA . VAL A 1 431 ? 10.080 17.715 -12.953 1.00 58.00 431 VAL A CA 1
ATOM 3183 C C . VAL A 1 431 ? 9.423 16.337 -12.871 1.00 58.00 431 VAL A C 1
ATOM 3185 O O . VAL A 1 431 ? 10.152 15.374 -13.038 1.00 58.00 431 VAL A O 1
ATOM 3188 N N . ASN A 1 432 ? 8.100 16.239 -12.662 1.00 67.12 432 ASN A N 1
ATOM 3189 C CA . ASN A 1 432 ? 7.397 14.956 -12.486 1.00 67.12 432 ASN A CA 1
ATOM 3190 C C . ASN A 1 432 ? 6.092 14.884 -13.294 1.00 67.12 432 ASN A C 1
ATOM 3192 O O . ASN A 1 432 ? 5.001 14.980 -12.732 1.00 67.12 432 ASN A O 1
ATOM 3196 N N . THR A 1 433 ? 6.179 14.839 -14.623 1.00 73.06 433 THR A N 1
ATOM 3197 C CA . THR A 1 433 ? 4.984 15.008 -15.487 1.00 73.06 433 THR A CA 1
ATOM 3198 C C . THR A 1 433 ? 4.596 13.750 -16.251 1.00 73.06 433 THR A C 1
ATOM 3200 O O . THR A 1 433 ? 3.404 13.491 -16.422 1.00 73.06 433 THR A O 1
ATOM 3203 N N . LYS A 1 434 ? 5.586 12.960 -16.670 1.00 78.81 434 LYS A N 1
ATOM 3204 C CA . LYS A 1 434 ? 5.418 11.681 -17.382 1.00 78.81 434 LYS A CA 1
ATOM 3205 C C . LYS A 1 434 ? 6.096 10.514 -16.669 1.00 78.81 434 LYS A C 1
ATOM 3207 O O . LYS A 1 434 ? 5.779 9.371 -16.973 1.00 78.81 434 LYS A O 1
ATOM 3212 N N . GLY A 1 435 ? 6.992 10.802 -15.721 1.00 81.69 435 GLY A N 1
ATOM 3213 C CA . GLY A 1 435 ? 7.484 9.813 -14.770 1.00 81.69 435 GLY A CA 1
ATOM 3214 C C . GLY A 1 435 ? 6.554 9.643 -13.568 1.00 81.69 435 GLY A C 1
ATOM 3215 O O . GLY A 1 435 ? 5.395 10.061 -13.579 1.00 81.69 435 GLY A O 1
ATOM 3216 N N . MET A 1 436 ? 7.058 9.032 -12.502 1.00 80.94 436 MET A N 1
ATOM 3217 C CA . MET A 1 436 ? 6.293 8.753 -11.283 1.00 80.94 436 MET A CA 1
ATOM 3218 C C . MET A 1 436 ? 6.275 9.969 -10.348 1.00 80.94 436 MET A C 1
ATOM 3220 O O . MET A 1 436 ? 7.170 10.149 -9.523 1.00 80.94 436 MET A O 1
ATOM 3224 N N . GLY A 1 437 ? 5.251 10.818 -10.473 1.00 74.31 437 GLY A N 1
ATOM 3225 C CA . GLY A 1 437 ? 5.075 12.005 -9.628 1.00 74.31 437 GLY A CA 1
ATOM 3226 C C . GLY A 1 437 ? 4.050 11.844 -8.509 1.00 74.31 437 GLY A C 1
ATOM 3227 O O . GLY A 1 437 ? 4.176 12.495 -7.470 1.00 74.31 437 GLY A O 1
ATOM 3228 N N . LEU A 1 438 ? 3.050 10.988 -8.718 1.00 79.44 438 LEU A N 1
ATOM 3229 C CA . LEU A 1 438 ? 2.072 10.592 -7.713 1.00 79.44 438 LEU A CA 1
ATOM 3230 C C . LEU A 1 438 ? 2.541 9.306 -7.032 1.00 79.44 438 LEU A C 1
ATOM 3232 O O . LEU A 1 438 ? 2.911 8.346 -7.704 1.00 79.44 438 LEU A O 1
ATOM 3236 N N . GLY A 1 439 ? 2.566 9.333 -5.699 1.00 81.56 439 GLY A N 1
ATOM 3237 C CA . GLY A 1 439 ? 2.814 8.150 -4.880 1.00 81.56 439 GLY A CA 1
ATOM 3238 C C . GLY A 1 439 ? 1.569 7.275 -4.772 1.00 81.56 439 GLY A C 1
ATOM 3239 O O . GLY A 1 439 ? 0.680 7.335 -5.623 1.00 81.56 439 GLY A O 1
ATOM 3240 N N . ASP A 1 440 ? 1.516 6.487 -3.705 1.00 86.69 440 ASP A N 1
ATOM 3241 C CA . ASP A 1 440 ? 0.359 5.650 -3.417 1.00 86.69 440 ASP A CA 1
ATOM 3242 C C . ASP A 1 440 ? -0.880 6.460 -2.968 1.00 86.69 440 ASP A C 1
ATOM 3244 O O . ASP A 1 440 ? -0.761 7.623 -2.558 1.00 86.69 440 ASP A O 1
ATOM 3248 N N . ILE A 1 441 ? -2.072 5.873 -3.103 1.00 87.06 441 ILE A N 1
ATOM 3249 C CA . ILE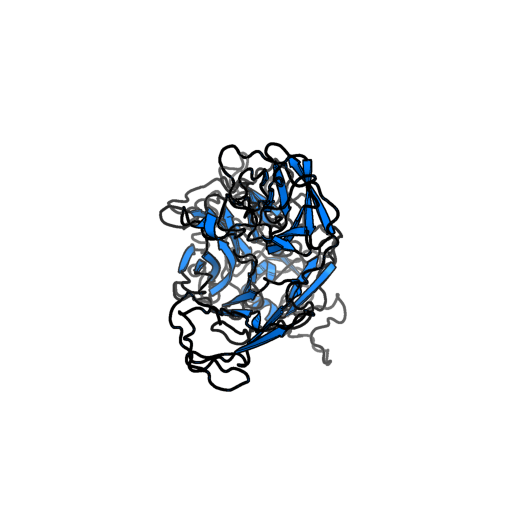 A 1 441 ? -3.366 6.474 -2.780 1.00 87.06 441 ILE A CA 1
ATOM 3250 C C . ILE A 1 441 ? -4.035 5.644 -1.693 1.00 87.06 441 ILE A C 1
ATOM 3252 O O . ILE A 1 441 ? -4.418 4.507 -1.938 1.00 87.06 441 ILE A O 1
ATOM 3256 N N . GLU A 1 442 ? -4.344 6.290 -0.572 1.00 84.38 442 GLU A N 1
ATOM 3257 C CA . GLU A 1 442 ? -5.160 5.695 0.483 1.00 84.38 442 GLU A CA 1
ATOM 3258 C C . GLU A 1 442 ? -6.486 6.446 0.660 1.00 84.38 442 GLU A C 1
ATOM 3260 O O . GLU A 1 442 ? -6.581 7.665 0.455 1.00 84.38 442 GLU A O 1
ATOM 3265 N N . LEU A 1 443 ? -7.533 5.719 1.046 1.00 79.00 443 LEU A N 1
ATOM 3266 C CA . LEU A 1 443 ? -8.850 6.268 1.314 1.00 79.00 443 LEU A CA 1
ATOM 3267 C C . LEU A 1 443 ? -8.997 6.624 2.787 1.00 79.00 443 LEU A C 1
ATOM 3269 O O . LEU A 1 443 ? -9.119 5.783 3.669 1.00 79.00 443 LEU A O 1
ATOM 3273 N N . LEU A 1 444 ? -9.139 7.918 3.048 1.00 74.25 444 LEU A N 1
ATOM 3274 C CA . LEU A 1 444 ? -9.550 8.393 4.362 1.00 74.25 444 LEU A CA 1
ATOM 3275 C C . LEU A 1 444 ? -11.069 8.257 4.499 1.00 74.25 444 LEU A C 1
ATOM 3277 O O . LEU A 1 444 ? -11.832 9.129 4.073 1.00 74.25 444 LEU A O 1
ATOM 3281 N N . VAL A 1 445 ? -11.514 7.153 5.092 1.00 67.88 445 VAL A N 1
ATOM 3282 C CA . VAL A 1 445 ? -12.901 6.970 5.534 1.00 67.88 445 VAL A CA 1
ATOM 3283 C C . VAL A 1 445 ? -13.023 7.308 7.016 1.00 67.88 445 VAL A C 1
ATOM 3285 O O . VAL A 1 445 ? -12.172 6.957 7.826 1.00 67.88 445 VAL A O 1
ATOM 3288 N N . ALA A 1 446 ? -14.084 8.028 7.383 1.00 68.06 446 ALA A N 1
ATOM 3289 C CA . ALA A 1 446 ? -14.390 8.243 8.791 1.00 68.06 446 ALA A CA 1
ATOM 3290 C C . ALA A 1 446 ? -14.715 6.895 9.447 1.00 68.06 446 ALA A C 1
ATOM 3292 O O . ALA A 1 446 ? -15.436 6.088 8.851 1.00 68.06 446 ALA A O 1
ATOM 3293 N N . ALA A 1 447 ? -14.224 6.681 10.670 1.00 67.62 447 ALA A N 1
ATOM 3294 C CA . ALA A 1 447 ? -14.581 5.511 11.459 1.00 67.62 447 ALA A CA 1
ATOM 3295 C C . ALA A 1 447 ? -16.110 5.368 11.533 1.00 67.62 447 ALA A C 1
ATOM 3297 O O . ALA A 1 447 ? -16.843 6.358 11.646 1.00 67.62 447 ALA A O 1
ATOM 3298 N N . ALA A 1 448 ? -16.604 4.131 11.445 1.00 72.81 448 ALA A N 1
ATOM 3299 C CA . ALA A 1 448 ? -18.028 3.872 11.594 1.00 72.81 448 ALA A CA 1
ATOM 3300 C C . ALA A 1 448 ? -18.497 4.362 12.980 1.00 72.81 448 ALA A C 1
ATOM 3302 O O . ALA A 1 448 ? -17.896 3.984 13.991 1.00 72.81 448 ALA A O 1
ATOM 3303 N N . PRO A 1 449 ? -19.556 5.191 13.050 1.00 79.75 449 PRO A N 1
ATOM 3304 C CA . PRO A 1 449 ? -20.016 5.742 14.316 1.00 79.75 449 PRO A CA 1
ATOM 3305 C C . PRO A 1 449 ? -20.515 4.623 15.232 1.00 79.75 449 PRO A C 1
ATOM 3307 O O . PRO A 1 449 ? -21.117 3.656 14.762 1.00 79.75 449 PRO A O 1
ATOM 3310 N N . ILE A 1 450 ? -20.304 4.785 16.536 1.00 90.56 450 ILE A N 1
ATOM 3311 C CA . ILE A 1 450 ? -20.836 3.886 17.560 1.00 90.56 450 ILE A CA 1
ATOM 3312 C C . ILE A 1 450 ? -22.056 4.544 18.206 1.00 90.56 450 ILE A C 1
ATOM 3314 O O . ILE A 1 450 ? -22.036 5.729 18.530 1.00 90.56 450 ILE A O 1
ATOM 3318 N N . GLU A 1 451 ? -23.124 3.779 18.413 1.00 93.88 451 GLU A N 1
ATOM 3319 C CA . GLU A 1 451 ? -24.288 4.180 19.205 1.00 93.88 451 GLU A CA 1
ATOM 3320 C C . GLU A 1 451 ? -24.243 3.510 20.586 1.00 93.88 451 GLU A C 1
ATOM 3322 O O . GLU A 1 451 ? -24.126 2.287 20.689 1.00 93.88 451 GLU A O 1
ATOM 3327 N N . ILE A 1 452 ? -24.326 4.312 21.653 1.00 93.31 452 ILE A N 1
ATOM 3328 C CA . ILE A 1 452 ? -24.414 3.832 23.040 1.00 93.31 452 ILE A CA 1
ATOM 3329 C C . ILE A 1 452 ? -25.660 4.363 23.746 1.00 93.31 452 ILE A C 1
ATOM 3331 O O . ILE A 1 452 ? -26.105 5.482 23.483 1.00 93.31 452 ILE A O 1
ATOM 3335 N N . GLY A 1 453 ? -26.196 3.591 24.685 1.00 92.88 453 GLY A N 1
ATOM 3336 C CA . GLY A 1 453 ? -27.360 3.954 25.497 1.00 92.88 453 GLY A CA 1
ATOM 3337 C C . GLY A 1 453 ? -28.289 2.761 25.658 1.00 92.88 453 GLY A C 1
ATOM 3338 O O . GLY A 1 453 ? -27.826 1.637 25.514 1.00 92.88 453 GLY A O 1
ATOM 3339 N N . ASN A 1 454 ? -29.566 3.025 25.936 1.00 92.50 454 ASN A N 1
ATOM 3340 C CA . ASN A 1 454 ? -30.717 2.143 25.720 1.00 92.50 454 ASN A CA 1
ATOM 3341 C C . ASN A 1 454 ? -31.912 2.709 26.490 1.00 92.50 454 ASN A C 1
ATOM 3343 O O . ASN A 1 454 ? -32.634 3.508 25.900 1.00 92.50 454 ASN A O 1
ATOM 3347 N N . ARG A 1 455 ? -32.121 2.374 27.770 1.00 93.62 455 ARG A N 1
ATOM 3348 C CA . ARG A 1 455 ? -33.396 2.588 28.471 1.00 93.62 455 ARG A CA 1
ATOM 3349 C C . ARG A 1 455 ? -33.243 3.085 29.913 1.00 93.62 455 ARG A C 1
ATOM 3351 O O . ARG A 1 455 ? -32.407 2.645 30.693 1.00 93.62 455 ARG A O 1
ATOM 3358 N N . VAL A 1 456 ? -34.131 3.999 30.295 1.00 95.38 456 VAL A N 1
ATOM 3359 C CA . VAL A 1 456 ? -34.366 4.428 31.680 1.00 95.38 456 VAL A CA 1
ATOM 3360 C C . VAL A 1 456 ? -35.772 3.991 32.071 1.00 95.38 456 VAL A C 1
ATOM 3362 O O . VAL A 1 456 ? -36.721 4.350 31.373 1.00 95.38 456 VAL A O 1
ATOM 3365 N N . TRP A 1 457 ? -35.951 3.241 33.160 1.00 94.56 457 TRP A N 1
ATOM 3366 C CA . TRP A 1 457 ? -37.260 2.657 33.490 1.00 94.56 457 TRP A CA 1
ATOM 3367 C C . TRP A 1 457 ? -37.668 2.786 34.960 1.00 94.56 457 TRP A C 1
ATOM 3369 O O . TRP A 1 457 ? -36.845 3.042 35.838 1.00 94.56 457 TRP A O 1
ATOM 3379 N N . ASP A 1 458 ? -38.977 2.656 35.191 1.00 94.12 458 ASP A N 1
ATOM 3380 C CA . ASP A 1 458 ? -39.609 2.584 36.507 1.00 94.12 458 ASP A CA 1
ATOM 3381 C C . ASP A 1 458 ? -39.571 1.131 36.984 1.00 94.12 458 ASP A C 1
ATOM 3383 O O . ASP A 1 458 ? -40.399 0.305 36.590 1.00 94.12 458 ASP A O 1
ATOM 3387 N N . ASP A 1 459 ? -38.572 0.825 37.797 1.00 90.50 459 ASP A N 1
ATOM 3388 C CA . ASP A 1 459 ? -38.413 -0.453 38.469 1.00 90.50 459 ASP A CA 1
ATOM 3389 C C . ASP A 1 459 ? -39.424 -0.537 39.618 1.00 90.50 459 ASP A C 1
ATOM 3391 O O . ASP A 1 459 ? -39.174 -0.155 40.767 1.00 90.50 459 ASP A O 1
ATOM 3395 N N . LEU A 1 460 ? -40.617 -1.016 39.271 1.00 87.75 460 LEU A N 1
ATOM 3396 C CA . LEU A 1 460 ? -41.781 -1.050 40.151 1.00 87.75 460 LEU A CA 1
ATOM 3397 C C . LEU A 1 460 ? -41.559 -1.921 41.386 1.00 87.75 460 LEU A C 1
ATOM 3399 O O . LEU A 1 460 ? -42.264 -1.763 42.390 1.00 87.75 460 LEU A O 1
ATOM 3403 N N . ASN A 1 461 ? -40.643 -2.881 41.291 1.00 84.19 461 ASN A N 1
ATOM 3404 C CA . ASN A 1 461 ? -40.426 -3.880 42.320 1.00 84.19 461 ASN A CA 1
ATOM 3405 C C . ASN A 1 461 ? -39.078 -3.714 43.054 1.00 84.19 461 ASN A C 1
ATOM 3407 O O . ASN A 1 461 ? -38.901 -4.291 44.131 1.00 84.19 461 ASN A O 1
ATOM 3411 N N . GLY A 1 462 ? -38.199 -2.844 42.552 1.00 82.88 462 GLY A N 1
ATOM 3412 C CA . GLY A 1 462 ? -36.936 -2.457 43.173 1.00 82.88 462 GLY A CA 1
ATOM 3413 C C . GLY A 1 462 ? -35.839 -3.517 43.057 1.00 82.88 462 GLY A C 1
ATOM 3414 O O . GLY A 1 462 ? -34.954 -3.543 43.917 1.00 82.88 462 GLY A O 1
ATOM 3415 N N . ASN A 1 463 ? -35.918 -4.437 42.088 1.00 76.06 463 ASN A N 1
ATOM 3416 C CA . ASN A 1 463 ? -34.940 -5.520 41.927 1.00 76.06 463 ASN A CA 1
ATOM 3417 C C . ASN A 1 463 ? -33.775 -5.176 40.988 1.00 76.06 463 ASN A C 1
ATOM 3419 O O . ASN A 1 463 ? -32.793 -5.919 40.978 1.00 76.06 463 ASN A O 1
ATOM 3423 N N . GLY A 1 464 ? -33.857 -4.068 40.250 1.00 80.19 464 GLY A N 1
ATOM 3424 C CA . GLY A 1 464 ? -32.835 -3.616 39.308 1.00 80.19 464 GLY A CA 1
ATOM 3425 C C . GLY A 1 464 ? -32.821 -4.397 37.998 1.00 80.19 464 GLY A C 1
ATOM 3426 O O . GLY A 1 464 ? -31.840 -4.312 37.272 1.00 80.19 464 GLY A O 1
ATOM 3427 N N . ILE A 1 465 ? -33.879 -5.156 37.702 1.00 82.69 465 ILE A N 1
ATOM 3428 C CA . ILE A 1 465 ? -34.032 -5.968 36.493 1.00 82.69 465 ILE A CA 1
ATOM 3429 C C . ILE A 1 465 ? -35.245 -5.451 35.724 1.00 82.69 465 ILE A C 1
ATOM 3431 O O . ILE A 1 465 ? -36.317 -5.294 36.288 1.00 82.69 465 ILE A O 1
ATOM 3435 N N . GLN A 1 466 ? -35.105 -5.253 34.417 1.00 85.62 466 GLN A N 1
ATOM 3436 C CA . GLN A 1 466 ? -36.202 -4.855 33.540 1.00 85.62 466 GLN A CA 1
ATOM 3437 C C . GLN A 1 466 ? -37.230 -5.982 33.406 1.00 85.62 466 GLN A C 1
ATOM 3439 O O . GLN A 1 466 ? -37.068 -6.895 32.581 1.00 85.62 466 GLN A O 1
ATOM 3444 N N . ASP A 1 467 ? -38.305 -5.927 34.189 1.00 85.31 467 ASP A N 1
ATOM 3445 C CA . ASP A 1 467 ? -39.353 -6.945 34.197 1.00 85.31 467 ASP A CA 1
ATOM 3446 C C . ASP A 1 467 ? -40.520 -6.632 33.241 1.00 85.31 467 ASP A C 1
ATOM 3448 O O . ASP A 1 467 ? -40.846 -5.472 32.963 1.00 85.31 467 ASP A O 1
ATOM 3452 N N . PRO A 1 468 ? -41.213 -7.665 32.712 1.00 86.25 468 PRO A N 1
ATOM 3453 C CA . PRO A 1 468 ? -42.397 -7.449 31.890 1.00 86.25 468 PRO A CA 1
ATOM 3454 C C . PRO A 1 468 ? -43.461 -6.616 32.618 1.00 86.25 468 PRO A C 1
ATOM 3456 O O . PRO A 1 468 ? -44.024 -7.043 33.625 1.00 86.25 468 PRO A O 1
ATOM 3459 N N . GLY A 1 469 ? -43.803 -5.463 32.042 1.00 88.00 469 GLY A N 1
ATOM 3460 C CA . GLY A 1 469 ? -44.817 -4.550 32.578 1.00 88.00 469 GLY A CA 1
ATOM 3461 C C . GLY A 1 469 ? -44.255 -3.344 33.331 1.00 88.00 469 GLY A C 1
ATOM 3462 O O . GLY A 1 469 ? -45.039 -2.468 33.694 1.00 88.00 469 GLY A O 1
ATOM 3463 N N . GLU A 1 470 ? -42.938 -3.263 33.512 1.00 93.25 470 GLU A N 1
ATOM 3464 C CA . GLU A 1 470 ? -42.269 -2.072 34.032 1.00 93.25 470 GLU A CA 1
ATOM 3465 C C . GLU A 1 470 ? -42.136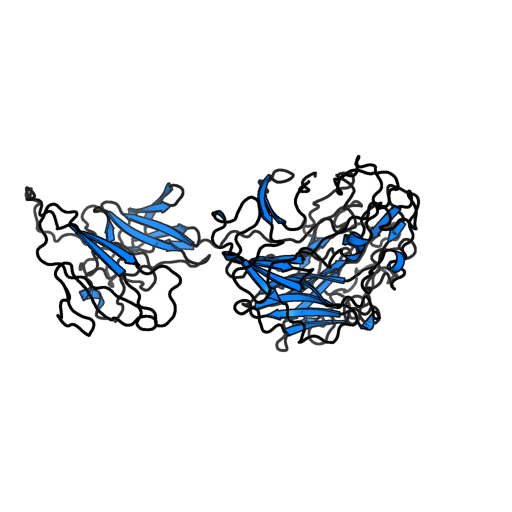 -1.003 32.935 1.00 93.25 470 GLU A C 1
ATOM 3467 O O . GLU A 1 470 ? -41.555 -1.279 31.875 1.00 93.25 470 GLU A O 1
ATOM 3472 N N . PRO A 1 471 ? -42.722 0.195 33.126 1.00 94.81 471 PRO A N 1
ATOM 3473 C CA . PRO A 1 471 ? -42.748 1.224 32.096 1.00 94.81 471 PRO A CA 1
ATOM 3474 C C . PRO A 1 471 ? -41.433 2.003 32.035 1.00 94.81 471 PRO A C 1
ATOM 3476 O O . PRO A 1 471 ? -40.784 2.243 33.049 1.00 94.81 471 PRO A O 1
ATOM 3479 N N . GLY A 1 472 ? -41.079 2.490 30.850 1.00 95.06 472 GLY A N 1
ATOM 3480 C CA . GLY A 1 472 ? -39.992 3.442 30.690 1.00 95.06 472 GLY A CA 1
ATOM 3481 C C . GLY A 1 472 ? -40.293 4.825 31.270 1.00 95.06 472 GLY A C 1
ATOM 3482 O O . GLY A 1 472 ? -41.431 5.307 31.252 1.00 95.06 472 GLY A O 1
ATOM 3483 N N . LEU A 1 473 ? -39.247 5.514 31.721 1.00 96.06 473 LEU A N 1
ATOM 3484 C CA . LEU A 1 473 ? -39.309 6.885 32.216 1.00 96.06 473 LEU A CA 1
ATOM 3485 C C . LEU A 1 473 ? -38.927 7.865 31.112 1.00 96.06 473 LEU A C 1
ATOM 3487 O O . LEU A 1 473 ? -37.752 8.094 30.844 1.00 96.06 473 LEU A O 1
ATOM 3491 N N . ASN A 1 474 ? -39.931 8.483 30.495 1.00 95.00 474 ASN A N 1
ATOM 3492 C CA . ASN A 1 474 ? -39.756 9.533 29.489 1.00 95.00 474 ASN A CA 1
ATOM 3493 C C . ASN A 1 474 ? -39.532 10.921 30.110 1.00 95.00 474 ASN A C 1
ATOM 3495 O O . ASN A 1 474 ? -40.052 11.231 31.182 1.00 95.00 474 ASN A O 1
ATOM 3499 N N . GLY A 1 475 ? -38.840 11.800 29.383 1.00 93.62 475 GLY A N 1
ATOM 3500 C CA . GLY A 1 475 ? -38.585 13.180 29.807 1.00 93.62 475 GLY A CA 1
ATOM 3501 C C . GLY A 1 475 ? -37.423 13.333 30.793 1.00 93.62 475 GLY A C 1
ATOM 3502 O O . GLY A 1 475 ? -37.220 14.426 31.320 1.00 93.62 475 GLY A O 1
ATOM 3503 N N . VAL A 1 476 ? -36.660 12.266 31.036 1.00 95.69 476 VAL A N 1
ATOM 3504 C CA . VAL A 1 476 ? -35.452 12.273 31.864 1.00 95.69 476 VAL A CA 1
ATOM 3505 C C . VAL A 1 476 ? -34.281 12.770 31.019 1.00 95.69 476 VAL A C 1
ATOM 3507 O O . VAL A 1 476 ? -34.010 12.231 29.949 1.00 95.69 476 VAL A O 1
ATOM 3510 N N . THR A 1 477 ? -33.588 13.812 31.480 1.00 96.44 477 THR A N 1
ATOM 3511 C CA . THR A 1 477 ? -32.348 14.272 30.842 1.00 96.44 477 THR A CA 1
ATOM 3512 C C . THR A 1 477 ? -31.202 13.332 31.198 1.00 96.44 477 THR A C 1
ATOM 3514 O O . THR A 1 477 ? -30.871 13.179 32.374 1.00 96.44 477 THR A O 1
ATOM 3517 N N . VAL A 1 478 ? -30.573 12.766 30.172 1.00 97.25 478 VAL A N 1
ATOM 3518 C CA . VAL A 1 478 ? -29.356 11.957 30.276 1.00 97.25 478 VAL A CA 1
ATOM 3519 C C . VAL A 1 478 ? -28.194 12.776 29.729 1.00 97.25 478 VAL A C 1
ATOM 3521 O O . VAL A 1 478 ? -28.318 13.389 28.669 1.00 97.25 478 VAL A O 1
ATOM 3524 N N . THR A 1 479 ? -27.080 12.823 30.453 1.00 97.12 479 THR A N 1
ATOM 3525 C CA . THR A 1 479 ? -25.894 13.618 30.105 1.00 97.12 479 THR A CA 1
ATOM 3526 C C . THR A 1 479 ? -24.715 12.696 29.829 1.00 97.12 479 THR A C 1
ATOM 3528 O O . THR A 1 479 ? -24.426 11.825 30.638 1.00 97.12 479 THR A O 1
ATOM 3531 N N . LEU A 1 480 ? -24.027 12.909 28.713 1.00 95.81 480 LEU A N 1
ATOM 3532 C CA . LEU A 1 480 ? -22.790 12.240 28.333 1.00 95.81 480 LEU A CA 1
ATOM 3533 C C . LEU A 1 480 ? -21.628 13.221 28.503 1.00 95.81 480 LEU A C 1
ATOM 3535 O O . LEU A 1 480 ? -21.580 14.248 27.826 1.00 95.81 480 LEU A O 1
ATOM 3539 N N . GLU A 1 481 ? -20.676 12.917 29.374 1.00 91.75 481 GLU A N 1
ATOM 3540 C CA . GLU A 1 481 ? -19.402 13.631 29.419 1.00 91.75 481 GLU A CA 1
ATOM 3541 C C . GLU A 1 481 ? -18.470 13.068 28.344 1.00 91.75 481 GLU A C 1
ATOM 3543 O O . GLU A 1 481 ? -18.233 11.862 28.281 1.00 91.75 481 GLU A O 1
ATOM 3548 N N . THR A 1 482 ? -17.946 13.950 27.494 1.00 77.50 482 THR A N 1
ATOM 3549 C CA . THR A 1 482 ? -16.996 13.617 26.426 1.00 77.50 482 THR A CA 1
ATOM 3550 C C . THR A 1 482 ? -15.657 14.321 26.671 1.00 77.50 482 THR A C 1
ATOM 3552 O O . THR A 1 482 ? -15.616 15.323 27.397 1.00 77.50 482 THR A O 1
ATOM 3555 N N . PRO A 1 483 ? -14.570 13.906 25.993 1.00 64.19 483 PRO A N 1
ATOM 3556 C CA . PRO A 1 483 ? -13.288 14.614 26.045 1.00 64.19 483 PRO A CA 1
ATOM 3557 C C . PRO A 1 483 ? -13.355 16.098 25.636 1.00 64.19 483 PRO A C 1
ATOM 3559 O O . PRO A 1 483 ? -12.479 16.879 26.000 1.00 64.19 483 PRO A O 1
ATOM 3562 N N . THR A 1 484 ? -14.388 16.504 24.887 1.00 72.56 484 THR A N 1
ATOM 3563 C CA . THR A 1 484 ? -14.545 17.869 24.350 1.00 72.56 484 THR A CA 1
ATOM 3564 C C . THR A 1 484 ? -15.602 18.702 25.089 1.00 72.56 484 THR A C 1
ATOM 3566 O O . THR A 1 484 ? -15.772 19.887 24.794 1.00 72.56 484 THR A O 1
ATOM 3569 N N . GLY A 1 485 ? -16.295 18.117 26.073 1.00 79.75 485 GLY A N 1
ATOM 3570 C CA . GLY A 1 485 ? -17.385 18.748 26.824 1.00 79.75 485 GLY A CA 1
ATOM 3571 C C . GLY A 1 485 ? -18.574 17.810 27.052 1.00 79.75 485 GLY A C 1
ATOM 3572 O O . GLY A 1 485 ? -18.525 16.634 26.709 1.00 79.75 485 GLY A O 1
ATOM 3573 N N . ALA A 1 486 ? -19.658 18.316 27.642 1.00 88.31 486 ALA A N 1
ATOM 3574 C CA . ALA A 1 486 ? -20.859 17.521 27.908 1.00 88.31 486 ALA A CA 1
ATOM 3575 C C . ALA A 1 486 ? -21.887 17.627 26.767 1.00 88.31 486 ALA A C 1
ATOM 3577 O O . ALA A 1 486 ? -22.165 18.722 26.275 1.00 88.31 486 ALA A O 1
ATOM 3578 N N . ASN A 1 487 ? -22.487 16.497 26.399 1.00 92.31 487 ASN A N 1
ATOM 3579 C CA . ASN A 1 487 ? -23.659 16.396 25.533 1.00 92.31 487 ASN A CA 1
ATOM 3580 C C . ASN A 1 487 ? -24.858 15.868 26.345 1.00 92.31 487 ASN A C 1
ATOM 3582 O O . ASN A 1 487 ? -24.677 15.283 27.409 1.00 92.31 487 ASN A O 1
ATOM 3586 N N . SER A 1 488 ? -26.092 16.061 25.882 1.00 94.31 488 SER A N 1
ATOM 3587 C CA . SER A 1 488 ? -27.278 15.554 26.584 1.00 94.31 488 SER A CA 1
ATOM 3588 C C . SER A 1 488 ? -28.402 15.170 25.634 1.00 94.31 488 SER A C 1
ATOM 3590 O O . SER A 1 488 ? -28.620 15.842 24.628 1.00 94.31 488 SER A O 1
ATOM 3592 N N . THR A 1 489 ? -29.174 14.160 26.017 1.00 96.56 489 THR A N 1
ATOM 3593 C CA . THR A 1 489 ? -30.414 13.751 25.352 1.00 96.56 489 THR A CA 1
ATOM 3594 C C . THR A 1 489 ? -31.549 13.636 26.373 1.00 96.56 489 THR A C 1
ATOM 3596 O O . THR A 1 489 ? -31.336 13.768 27.581 1.00 96.56 489 THR A O 1
ATOM 3599 N N . VAL A 1 490 ? -32.777 13.439 25.899 1.00 96.19 490 VAL A N 1
ATOM 3600 C CA . VAL A 1 490 ? -33.964 13.276 26.748 1.00 96.19 490 VAL A CA 1
ATOM 3601 C C . VAL A 1 490 ? -34.656 11.975 26.389 1.00 96.19 490 VAL A C 1
ATOM 3603 O O . VAL A 1 490 ? -34.957 11.739 25.218 1.00 96.19 490 VAL A O 1
ATOM 3606 N N . THR A 1 491 ? -34.937 11.157 27.400 1.00 97.19 491 THR A N 1
ATOM 3607 C CA . THR A 1 491 ? -35.577 9.859 27.205 1.00 97.19 491 THR A CA 1
ATOM 3608 C C . THR A 1 491 ? -36.951 9.994 26.555 1.00 97.19 491 THR A C 1
ATOM 3610 O O . THR A 1 491 ? -37.735 10.898 26.877 1.00 97.19 491 THR A O 1
ATOM 3613 N N . SER A 1 492 ? -37.271 9.090 25.632 1.00 94.00 492 SER A N 1
ATOM 3614 C CA . SER A 1 492 ? -38.551 9.103 24.921 1.00 94.00 492 SER A CA 1
ATOM 3615 C C . SER A 1 492 ? -39.021 7.706 24.506 1.00 94.00 492 SER A C 1
ATOM 3617 O O . SER A 1 492 ? -38.280 6.729 24.586 1.00 94.00 492 SER A O 1
ATOM 3619 N N . GLY A 1 493 ? -40.280 7.598 24.069 1.00 93.81 493 GLY A N 1
ATOM 3620 C CA . GLY A 1 493 ? -40.878 6.312 23.709 1.00 93.81 493 GLY A CA 1
ATOM 3621 C C . GLY A 1 493 ? -41.174 5.474 24.949 1.00 93.81 493 GLY A C 1
ATOM 3622 O O . GLY A 1 493 ? -42.170 5.726 25.625 1.00 93.81 493 GLY A O 1
ATOM 3623 N N . ASP A 1 494 ? -40.315 4.504 25.238 1.00 94.25 494 ASP A N 1
ATOM 3624 C CA . ASP A 1 494 ? -40.375 3.662 26.436 1.00 94.25 494 ASP A CA 1
ATOM 3625 C C . ASP A 1 494 ? -39.130 3.868 27.310 1.00 94.25 494 ASP A C 1
ATOM 3627 O O . ASP A 1 494 ? -38.510 2.917 27.775 1.00 94.25 494 ASP A O 1
ATOM 3631 N N . GLY A 1 495 ? -38.776 5.138 27.540 1.00 95.88 495 GLY A N 1
ATOM 3632 C CA . GLY A 1 495 ? -37.619 5.521 28.346 1.00 95.88 495 GLY A CA 1
ATOM 3633 C C . GLY A 1 495 ? -36.295 5.515 27.585 1.00 95.88 495 GLY A C 1
ATOM 3634 O O . GLY A 1 495 ? -35.241 5.556 28.212 1.00 95.88 495 GLY A O 1
ATOM 3635 N N . ASN A 1 496 ? -36.326 5.485 26.252 1.00 97.31 496 ASN A N 1
ATOM 3636 C CA . ASN A 1 496 ? -35.133 5.224 25.460 1.00 97.31 496 ASN A CA 1
ATOM 3637 C C . ASN A 1 496 ? -34.250 6.460 25.275 1.00 97.31 496 ASN A C 1
ATOM 3639 O O . ASN A 1 496 ? -34.767 7.562 25.059 1.00 97.31 496 ASN A O 1
ATOM 3643 N N . TYR A 1 497 ? -32.933 6.264 25.277 1.00 97.06 497 TYR A N 1
ATOM 3644 C CA . TYR A 1 497 ? -31.919 7.285 25.032 1.00 97.06 497 TYR A CA 1
ATOM 3645 C C . TYR A 1 497 ? -30.712 6.700 24.289 1.00 97.06 497 TYR A C 1
ATOM 3647 O O . TYR A 1 497 ? -30.339 5.556 24.530 1.00 97.06 497 TYR A O 1
ATOM 3655 N N . TYR A 1 498 ? -30.087 7.505 23.426 1.00 96.25 498 TYR A N 1
ATOM 3656 C CA . TYR A 1 498 ? -28.914 7.101 22.648 1.00 96.25 498 TYR A CA 1
ATOM 3657 C C . TYR A 1 498 ? -27.963 8.281 22.424 1.00 96.25 498 TYR A C 1
ATOM 3659 O O . TYR A 1 498 ? -28.402 9.436 22.341 1.00 96.25 498 TYR A O 1
ATOM 3667 N N . PHE A 1 499 ? -26.675 7.976 22.295 1.00 95.12 499 PHE A N 1
ATOM 3668 C CA . PHE A 1 499 ? -25.614 8.895 21.902 1.00 95.12 499 PHE A CA 1
ATOM 3669 C C . PHE A 1 499 ? -24.776 8.287 20.779 1.00 95.12 499 PHE A C 1
ATOM 3671 O O . PHE A 1 499 ? -24.380 7.129 20.868 1.00 95.12 499 PHE A O 1
ATOM 3678 N N . ALA A 1 500 ? -24.456 9.097 19.769 1.00 92.31 500 ALA A N 1
ATOM 3679 C CA . ALA A 1 500 ? -23.391 8.781 18.825 1.00 92.31 500 ALA A CA 1
ATOM 3680 C C . ALA A 1 500 ? -22.040 9.158 19.447 1.00 92.31 500 ALA A C 1
ATOM 3682 O O . ALA A 1 500 ? -21.890 10.273 19.962 1.00 92.31 500 ALA A O 1
ATOM 3683 N N . VAL A 1 501 ? -21.089 8.232 19.412 1.00 89.88 501 VAL A N 1
ATOM 3684 C CA . VAL A 1 501 ? -19.785 8.332 20.067 1.00 89.88 501 VAL A CA 1
ATOM 3685 C C . VAL A 1 501 ? -18.663 7.770 19.193 1.00 89.88 501 VAL A C 1
ATOM 3687 O O . VAL A 1 501 ? -18.909 7.044 18.229 1.00 89.88 501 VAL A O 1
ATOM 3690 N N . GLU A 1 502 ? -17.432 8.144 19.533 1.00 86.06 502 GLU A N 1
ATOM 3691 C CA . GLU A 1 502 ? -16.211 7.737 18.839 1.00 86.06 502 GLU A CA 1
ATOM 3692 C C . GLU A 1 502 ? -15.703 6.388 19.371 1.00 86.06 502 GLU A C 1
ATOM 3694 O O . GLU A 1 502 ? -15.883 6.113 20.561 1.00 86.06 502 GLU A O 1
ATOM 3699 N N . PRO A 1 503 ? -15.042 5.564 18.537 1.00 82.06 503 PRO A N 1
ATOM 3700 C CA . PRO A 1 503 ? -14.389 4.328 18.967 1.00 82.06 503 PRO A CA 1
ATOM 3701 C C . PRO A 1 503 ? -13.273 4.579 19.988 1.00 82.06 503 PRO A C 1
ATOM 3703 O O . PRO A 1 503 ? -12.747 5.688 20.116 1.00 82.06 503 PRO A O 1
ATOM 3706 N N . TYR A 1 504 ? -12.942 3.532 20.753 1.00 80.88 504 TYR A N 1
ATOM 3707 C CA . TYR A 1 504 ? -11.861 3.517 21.756 1.00 80.88 504 TYR A CA 1
ATOM 3708 C C . TYR A 1 504 ? -11.848 4.686 22.763 1.00 80.88 504 TYR A C 1
ATOM 3710 O O . TYR A 1 504 ? -10.805 5.031 23.324 1.00 80.88 504 TYR A O 1
ATOM 3718 N N . THR A 1 505 ? -12.998 5.312 23.013 1.00 82.62 505 THR A N 1
ATOM 3719 C CA . THR A 1 505 ? -13.106 6.523 23.820 1.00 82.62 505 THR A CA 1
ATOM 3720 C C . THR A 1 505 ? -13.825 6.222 25.140 1.00 82.62 505 THR A C 1
ATOM 3722 O O . THR A 1 505 ? -14.880 5.582 25.142 1.00 82.62 505 THR A O 1
ATOM 3725 N N . PRO A 1 506 ? -13.280 6.663 26.292 1.00 87.62 506 PRO A N 1
ATOM 3726 C CA . PRO A 1 506 ? -13.961 6.544 27.572 1.00 87.62 506 PRO A CA 1
ATOM 3727 C C . PRO A 1 506 ? -15.048 7.616 27.714 1.00 87.62 506 PRO A C 1
ATOM 3729 O O . PRO A 1 506 ? -14.806 8.806 27.497 1.00 87.62 506 PRO A O 1
ATOM 3732 N N . TYR A 1 507 ? -16.226 7.193 28.157 1.00 91.06 507 TYR A N 1
ATOM 3733 C CA . TYR A 1 507 ? -17.396 8.032 28.372 1.00 91.06 507 TYR A CA 1
ATOM 3734 C C . TYR A 1 507 ? -17.998 7.837 29.760 1.00 91.06 507 TYR A C 1
ATOM 3736 O O . TYR A 1 507 ? -18.002 6.736 30.318 1.00 91.06 507 TYR A O 1
ATOM 3744 N N . THR A 1 508 ? -18.583 8.918 30.275 1.00 92.94 508 THR A N 1
ATOM 3745 C CA . THR A 1 508 ? -19.374 8.910 31.508 1.00 92.94 508 THR A CA 1
ATOM 3746 C C . THR A 1 508 ? -20.797 9.349 31.189 1.00 92.94 508 THR A C 1
ATOM 3748 O O . THR A 1 508 ? -21.009 10.455 30.693 1.00 92.94 508 THR A O 1
ATOM 3751 N N . ILE A 1 509 ? -21.782 8.506 31.492 1.00 94.62 509 ILE A N 1
ATOM 3752 C CA . ILE A 1 509 ? -23.206 8.808 31.334 1.00 94.62 509 ILE A CA 1
ATOM 3753 C C . ILE A 1 509 ? -23.793 9.070 32.714 1.00 94.62 509 ILE A C 1
ATOM 3755 O O . ILE A 1 509 ? -23.636 8.256 33.620 1.00 94.62 509 ILE A O 1
ATOM 3759 N N . THR A 1 510 ? -24.485 10.192 32.883 1.00 94.38 510 THR A N 1
ATOM 3760 C CA . THR A 1 510 ? -25.109 10.572 34.150 1.00 94.38 510 THR A CA 1
ATOM 3761 C C . THR A 1 510 ? -26.565 10.965 33.982 1.00 94.38 510 THR A C 1
ATOM 3763 O O . THR A 1 510 ? -26.979 11.531 32.967 1.00 94.38 510 THR A O 1
ATOM 3766 N N . ILE A 1 511 ? -27.346 10.706 35.027 1.00 93.62 511 ILE A N 1
ATOM 3767 C CA . ILE A 1 511 ? -28.709 11.212 35.161 1.00 93.62 511 ILE A CA 1
ATOM 3768 C C . ILE A 1 511 ? -28.777 12.054 36.430 1.00 93.62 511 ILE A C 1
ATOM 3770 O O . ILE A 1 511 ? -28.309 11.653 37.493 1.00 93.62 511 ILE A O 1
ATOM 3774 N N . GLY A 1 512 ? -29.351 13.252 36.315 1.00 85.62 512 GLY A N 1
ATOM 3775 C CA . GLY A 1 512 ? -29.604 14.116 37.466 1.00 85.62 512 GLY A CA 1
ATOM 3776 C C . GLY A 1 512 ? -30.696 13.563 38.390 1.00 85.62 512 GLY A C 1
ATOM 3777 O O . GLY A 1 512 ? -31.102 12.407 38.326 1.00 85.62 512 GLY A O 1
ATOM 3778 N N . THR A 1 513 ? -31.231 14.401 39.274 1.00 83.88 513 THR A N 1
ATOM 3779 C CA . THR A 1 513 ? -32.351 13.979 40.125 1.00 83.88 513 THR A CA 1
ATOM 3780 C C . THR A 1 513 ? -33.618 13.743 39.295 1.00 83.88 513 THR A C 1
ATOM 3782 O O . THR A 1 513 ? -34.134 14.674 38.677 1.00 83.88 513 THR A O 1
ATOM 3785 N N . VAL A 1 514 ? -34.164 12.526 39.350 1.00 86.44 514 VAL A N 1
ATOM 3786 C CA . VAL A 1 514 ? -35.490 12.194 38.808 1.00 86.44 514 VAL A CA 1
ATOM 3787 C C . VAL A 1 514 ? -36.532 12.405 39.910 1.00 86.44 514 VAL A C 1
ATOM 3789 O O . VAL A 1 514 ? -36.496 11.766 40.961 1.00 86.44 514 VAL A O 1
ATOM 3792 N N . ALA A 1 515 ? -37.442 13.362 39.719 1.00 81.88 515 ALA A N 1
ATOM 3793 C CA . ALA A 1 515 ? -38.376 13.773 40.766 1.00 81.88 515 ALA A CA 1
ATOM 3794 C C . ALA A 1 515 ? -39.312 12.626 41.185 1.00 81.88 515 ALA A C 1
ATOM 3796 O O . ALA A 1 515 ? -40.067 12.111 40.367 1.00 81.88 515 ALA A O 1
ATOM 3797 N N . GLY A 1 516 ? -39.302 12.275 42.475 1.00 81.19 516 GLY A N 1
ATOM 3798 C CA . GLY A 1 516 ? -40.128 11.191 43.019 1.00 81.19 516 GLY A CA 1
ATOM 3799 C C . GLY A 1 516 ? -39.516 9.796 42.884 1.00 81.19 516 GLY A C 1
ATOM 3800 O O . GLY A 1 516 ? -40.178 8.831 43.246 1.00 81.19 516 GLY A O 1
ATOM 3801 N N . TYR A 1 517 ? -38.269 9.696 42.423 1.00 85.81 517 TYR A N 1
ATOM 3802 C CA . TYR A 1 517 ? -37.566 8.437 42.212 1.00 85.81 517 TYR A CA 1
ATOM 3803 C C . TYR A 1 517 ? -36.215 8.409 42.940 1.00 85.81 517 TYR A C 1
ATOM 3805 O O . TYR A 1 517 ? -35.618 9.443 43.259 1.00 85.81 517 TYR A O 1
ATOM 3813 N N . GLN A 1 518 ? -35.734 7.202 43.218 1.00 85.38 518 GLN A N 1
ATOM 3814 C CA . GLN A 1 518 ? -34.368 6.904 43.647 1.00 85.38 518 GLN A CA 1
ATOM 3815 C C . GLN A 1 518 ? -33.774 5.913 42.646 1.00 85.38 518 GLN A C 1
ATOM 3817 O O . GLN A 1 518 ? -34.514 5.097 42.101 1.00 85.38 518 GLN A O 1
ATOM 3822 N N . LEU A 1 519 ? -32.464 5.985 42.392 1.00 85.12 519 LEU A N 1
ATOM 3823 C CA . LEU A 1 519 ? -31.803 4.968 41.574 1.00 85.12 519 LEU A CA 1
ATOM 3824 C C . LEU A 1 519 ? -31.989 3.610 42.250 1.00 85.12 519 LEU A C 1
ATOM 3826 O O . LEU A 1 519 ? -31.682 3.478 43.441 1.00 85.12 519 LEU A O 1
ATOM 3830 N N . THR A 1 520 ? -32.467 2.619 41.506 1.00 78.19 520 THR A N 1
ATOM 3831 C CA . THR A 1 520 ? -32.368 1.247 41.973 1.00 78.19 520 THR A CA 1
ATOM 3832 C C . THR A 1 520 ? -30.906 0.844 41.882 1.00 78.19 520 THR A C 1
ATOM 3834 O O . THR A 1 520 ? -30.324 0.780 40.806 1.00 78.19 520 THR A O 1
ATOM 3837 N N . VAL A 1 521 ? -30.298 0.585 43.033 1.00 65.50 521 VAL A N 1
ATOM 3838 C CA . VAL A 1 521 ? -28.969 -0.020 43.080 1.00 65.50 521 VAL A CA 1
ATOM 3839 C C . VAL A 1 521 ? -29.156 -1.533 42.938 1.00 65.50 521 VAL A C 1
ATOM 3841 O O . VAL A 1 521 ? -29.972 -2.084 43.684 1.00 65.50 521 VAL A O 1
ATOM 3844 N N . PRO A 1 522 ? -28.429 -2.213 42.032 1.00 57.78 522 PRO A N 1
ATOM 3845 C CA . PRO A 1 522 ? -28.582 -3.645 41.807 1.00 57.78 522 PRO A CA 1
ATOM 3846 C C . PRO A 1 522 ? -28.507 -4.435 43.114 1.00 57.78 522 PRO A C 1
ATOM 3848 O O . PRO A 1 522 ? -27.533 -4.350 43.869 1.00 57.78 522 PRO A O 1
ATOM 3851 N N . ASN A 1 523 ? -29.535 -5.235 43.393 1.00 51.06 523 ASN A N 1
ATOM 3852 C CA . ASN A 1 523 ? -29.448 -6.235 44.445 1.00 51.06 523 ASN A CA 1
ATOM 3853 C C . ASN A 1 523 ? -28.713 -7.450 43.874 1.00 51.06 523 ASN A C 1
ATOM 3855 O O . ASN A 1 523 ? -29.310 -8.256 43.165 1.00 51.06 523 ASN A O 1
ATOM 3859 N N . ALA A 1 524 ? -27.434 -7.611 44.217 1.00 49.41 524 ALA A N 1
ATOM 3860 C CA . ALA A 1 524 ? -26.611 -8.727 43.746 1.00 49.41 524 ALA A CA 1
ATOM 3861 C C . ALA A 1 524 ? -27.235 -10.120 44.001 1.00 49.41 524 ALA A C 1
ATOM 3863 O O . ALA A 1 524 ? -26.939 -11.061 43.274 1.00 49.41 524 ALA A O 1
ATOM 3864 N N . ALA A 1 525 ? -28.127 -10.257 44.994 1.00 44.12 525 ALA A N 1
ATOM 3865 C CA . ALA A 1 525 ? -28.846 -11.502 45.275 1.00 44.12 525 ALA A CA 1
ATOM 3866 C C . ALA A 1 525 ? -30.071 -11.746 44.365 1.00 44.12 525 ALA A C 1
ATOM 3868 O O . ALA A 1 525 ? -30.525 -12.879 44.263 1.00 44.12 525 ALA A O 1
ATOM 3869 N N . ALA A 1 526 ? -30.621 -10.720 43.703 1.00 43.56 526 ALA A N 1
ATOM 3870 C CA . ALA A 1 526 ? -31.728 -10.865 42.746 1.00 43.56 526 ALA A CA 1
ATOM 3871 C C . ALA A 1 526 ? -31.258 -11.345 41.355 1.00 43.56 526 ALA A C 1
ATOM 3873 O O . ALA A 1 526 ? -32.050 -11.885 40.585 1.00 43.56 526 ALA A O 1
ATOM 3874 N N . LEU A 1 527 ? -29.959 -11.207 41.067 1.00 48.12 527 LEU A N 1
ATOM 3875 C CA . LEU A 1 527 ? -29.302 -11.621 39.821 1.00 48.12 527 LEU A CA 1
ATOM 3876 C C . LEU A 1 527 ? -29.048 -13.148 39.737 1.00 48.12 527 LEU A C 1
ATOM 3878 O O . LEU A 1 527 ? -28.632 -13.661 38.698 1.00 48.12 527 LEU A O 1
ATOM 3882 N N . ASP A 1 528 ? -29.317 -13.911 40.808 1.00 46.56 528 ASP A N 1
ATOM 3883 C CA . ASP A 1 528 ? -28.963 -15.339 40.911 1.00 46.56 528 ASP A CA 1
ATOM 3884 C C . ASP A 1 528 ? -29.927 -16.309 40.196 1.00 46.56 528 ASP A C 1
ATOM 3886 O O . ASP A 1 528 ? -29.574 -17.461 39.931 1.00 46.56 528 ASP A O 1
ATOM 3890 N N . ALA A 1 529 ? -31.130 -15.858 39.824 1.00 45.34 529 ALA A N 1
ATOM 3891 C CA . ALA A 1 529 ? -32.199 -16.764 39.396 1.00 45.34 529 ALA A CA 1
ATOM 3892 C C . ALA A 1 529 ? -32.039 -17.296 37.956 1.00 45.34 529 ALA A C 1
ATOM 3894 O O . ALA A 1 529 ? -32.802 -18.167 37.531 1.00 45.34 529 ALA A O 1
ATOM 3895 N N . SER A 1 530 ? -31.068 -16.783 37.188 1.00 48.16 530 SER A N 1
ATOM 3896 C CA . SER A 1 530 ? -30.900 -17.105 35.760 1.00 48.16 530 SER A CA 1
ATOM 3897 C C . SER A 1 530 ? -29.459 -17.324 35.283 1.00 48.16 530 SER A C 1
ATOM 3899 O O . SER A 1 530 ? -29.264 -17.586 34.097 1.00 48.16 530 SER A O 1
ATOM 3901 N N . ASN A 1 531 ? -28.456 -17.287 36.170 1.00 45.47 531 ASN A N 1
ATOM 3902 C CA . ASN A 1 531 ? -27.035 -17.316 35.783 1.00 45.47 531 ASN A CA 1
ATOM 3903 C C . ASN A 1 531 ? -26.589 -16.099 34.923 1.00 45.47 531 ASN A C 1
ATOM 3905 O O . ASN A 1 531 ? -25.598 -16.189 34.203 1.00 45.47 531 ASN A O 1
ATOM 3909 N N . LEU A 1 532 ? -27.296 -14.962 35.005 1.00 47.72 532 LEU A N 1
ATOM 3910 C CA . LEU A 1 532 ? -26.888 -13.662 34.448 1.00 47.72 532 LEU A CA 1
ATOM 3911 C C . LEU A 1 532 ? -26.219 -12.844 35.565 1.00 47.72 532 LEU A C 1
ATOM 3913 O O . LEU A 1 532 ? -26.859 -12.051 36.243 1.00 47.72 532 LEU A O 1
ATOM 3917 N N . THR A 1 533 ? -24.949 -13.131 35.844 1.00 42.09 533 THR A N 1
ATOM 3918 C CA . THR A 1 533 ? -24.261 -12.690 37.072 1.00 42.09 533 THR A CA 1
ATOM 3919 C C . THR A 1 533 ? -23.356 -11.472 36.887 1.00 42.09 533 THR A C 1
ATOM 3921 O O . THR A 1 533 ? -22.287 -11.421 37.495 1.00 42.09 533 THR A O 1
ATOM 3924 N N . SER A 1 534 ? -23.703 -10.496 36.055 1.00 51.22 534 SER A N 1
ATOM 3925 C CA . SER A 1 534 ? -22.829 -9.335 35.888 1.00 51.22 534 SER A CA 1
ATOM 3926 C C . SER A 1 534 ? -23.638 -8.062 35.718 1.00 51.22 534 SER A C 1
ATOM 3928 O O . SER A 1 534 ? -24.261 -7.935 34.685 1.00 51.22 534 SER A O 1
ATOM 3930 N N . ASN A 1 535 ? -23.549 -7.141 36.684 1.00 51.69 535 ASN A N 1
ATOM 3931 C CA . ASN A 1 535 ? -23.874 -5.714 36.529 1.00 51.69 535 ASN A CA 1
ATOM 3932 C C . ASN A 1 535 ? -22.807 -5.053 35.646 1.00 51.69 535 ASN A C 1
ATOM 3934 O O . ASN A 1 535 ? -21.996 -4.247 36.116 1.00 51.69 535 ASN A O 1
ATOM 3938 N N . HIS A 1 536 ? -22.645 -5.574 34.436 1.00 55.53 536 HIS A N 1
ATOM 3939 C CA . HIS A 1 536 ? -21.501 -5.293 33.594 1.00 55.53 536 HIS A CA 1
ATOM 3940 C C . HIS A 1 536 ? -22.024 -4.842 32.248 1.00 55.53 536 HIS A C 1
ATOM 3942 O O . HIS A 1 536 ? -22.463 -5.668 31.450 1.00 55.53 536 HIS A O 1
ATOM 3948 N N . ALA A 1 537 ? -21.818 -3.548 32.007 1.00 54.19 537 ALA A N 1
ATOM 3949 C CA . ALA A 1 537 ? -22.162 -2.720 30.851 1.00 54.19 537 ALA A CA 1
ATOM 3950 C C . ALA A 1 537 ? -21.902 -3.294 29.447 1.00 54.19 537 ALA A C 1
ATOM 3952 O O . ALA A 1 537 ? -22.089 -2.591 28.463 1.00 54.19 537 ALA A O 1
ATOM 3953 N N . ILE A 1 538 ? -21.399 -4.521 29.319 1.00 54.34 538 ILE A N 1
ATOM 3954 C CA . ILE A 1 538 ? -20.999 -5.167 28.066 1.00 54.34 538 ILE A CA 1
ATOM 3955 C C . ILE A 1 538 ? -21.628 -6.567 27.905 1.00 54.34 538 ILE A C 1
ATOM 3957 O O . ILE A 1 538 ? -21.664 -7.084 26.792 1.00 54.34 538 ILE A O 1
ATOM 3961 N N . SER A 1 539 ? -22.098 -7.222 28.977 1.00 55.72 539 SER A N 1
ATOM 3962 C CA . SER A 1 539 ? -22.468 -8.652 28.938 1.00 55.72 539 SER A CA 1
ATOM 3963 C C . SER A 1 539 ? -23.910 -8.980 29.311 1.00 55.72 539 SER A C 1
ATOM 3965 O O . SER A 1 539 ? -24.306 -10.139 29.158 1.00 55.72 539 SER A O 1
ATOM 3967 N N . ASP A 1 540 ? -24.707 -8.006 29.742 1.00 62.91 540 ASP A N 1
ATOM 3968 C CA . ASP A 1 540 ? -26.136 -8.197 29.972 1.00 62.91 540 ASP A CA 1
ATOM 3969 C C . ASP A 1 540 ? -27.000 -7.210 29.158 1.00 62.91 540 ASP A C 1
ATOM 3971 O O . ASP A 1 540 ? -26.499 -6.402 28.381 1.00 62.91 540 ASP A O 1
ATOM 3975 N N . THR A 1 541 ? -28.318 -7.410 29.197 1.00 66.06 541 THR A N 1
ATOM 3976 C CA . THR A 1 541 ? -29.297 -6.680 28.361 1.00 66.06 541 THR A CA 1
ATOM 3977 C C . THR A 1 541 ? -30.510 -6.203 29.157 1.00 66.06 541 THR A C 1
ATOM 3979 O O . THR A 1 541 ? -31.524 -5.828 28.563 1.00 66.06 541 THR A O 1
ATOM 3982 N N . ARG A 1 542 ? -30.501 -6.382 30.484 1.00 73.75 542 ARG A N 1
ATOM 3983 C CA . ARG A 1 542 ? -31.736 -6.318 31.279 1.00 73.75 542 ARG A CA 1
ATOM 3984 C C . ARG A 1 542 ? -31.549 -5.825 32.704 1.00 73.75 542 ARG A C 1
ATOM 3986 O O . ARG A 1 542 ? -32.572 -5.756 33.386 1.00 73.75 542 ARG A O 1
ATOM 3993 N N . ASP A 1 543 ? -30.345 -5.537 33.179 1.00 76.25 543 ASP A N 1
ATOM 3994 C CA . ASP A 1 543 ? -30.183 -4.940 34.502 1.00 76.25 543 ASP A CA 1
ATOM 3995 C C . ASP A 1 543 ? -29.953 -3.419 34.429 1.00 76.25 543 ASP A C 1
ATOM 3997 O O . ASP A 1 543 ? -30.303 -2.783 33.433 1.00 76.25 543 ASP A O 1
ATOM 4001 N N . SER A 1 544 ? -29.570 -2.809 35.551 1.00 83.44 544 SER A N 1
ATOM 4002 C CA . SER A 1 544 ? -29.283 -1.378 35.661 1.00 83.44 544 SER A CA 1
ATOM 4003 C C . SER A 1 544 ? -27.798 -1.202 35.939 1.00 83.44 544 SER A C 1
ATOM 4005 O O . SER A 1 544 ? -27.394 -1.355 37.090 1.00 83.44 544 SER A O 1
ATOM 4007 N N . ASP A 1 545 ? -27.022 -0.735 34.965 1.00 81.38 545 ASP A N 1
ATOM 4008 C CA . ASP A 1 545 ? -25.561 -0.603 35.094 1.00 81.38 545 ASP A CA 1
ATOM 4009 C C . ASP A 1 545 ? -25.111 0.524 36.030 1.00 81.38 545 ASP A C 1
ATOM 4011 O O . ASP A 1 545 ? -23.945 0.620 36.432 1.00 81.38 545 ASP A O 1
ATOM 4015 N N . ALA A 1 546 ? -26.017 1.457 36.316 1.00 83.88 546 ALA A N 1
ATOM 4016 C CA . ALA A 1 546 ? -25.680 2.701 36.981 1.00 83.88 546 ALA A CA 1
ATOM 4017 C C . ALA A 1 546 ? -25.297 2.521 38.458 1.00 83.88 546 ALA A C 1
ATOM 4019 O O . ALA A 1 546 ? -25.992 1.888 39.255 1.00 83.88 546 ALA A O 1
ATOM 4020 N N . LEU A 1 547 ? -24.227 3.209 38.861 1.00 82.38 547 LEU A N 1
ATOM 4021 C CA . LEU A 1 547 ? -23.777 3.327 40.247 1.00 82.38 547 LEU A CA 1
ATOM 4022 C C . LEU A 1 547 ? -23.911 4.770 40.742 1.00 82.38 547 LEU A C 1
ATOM 4024 O O . LEU A 1 547 ? -23.837 5.727 39.972 1.00 82.38 547 LEU A O 1
ATOM 4028 N N . LEU A 1 548 ? -24.071 4.957 42.054 1.00 80.38 548 LEU A N 1
ATOM 4029 C CA . LEU A 1 548 ? -24.042 6.294 42.652 1.00 80.38 548 LEU A CA 1
ATOM 4030 C C . LEU A 1 548 ? -22.596 6.758 42.860 1.00 80.38 548 LEU A C 1
ATOM 4032 O O . LEU A 1 548 ? -21.933 6.345 43.811 1.00 80.38 548 LEU A O 1
ATOM 4036 N N . VAL A 1 549 ? -22.139 7.696 42.032 1.00 80.56 549 VAL A N 1
ATOM 4037 C CA . VAL A 1 549 ? -20.872 8.417 42.223 1.00 80.56 549 VAL A CA 1
ATOM 4038 C C . VAL A 1 549 ? -21.201 9.811 42.745 1.00 80.56 549 VAL A C 1
ATOM 4040 O O . VAL A 1 549 ? -21.873 10.589 42.078 1.00 80.56 549 VAL A O 1
ATOM 4043 N N . ASN A 1 550 ? -20.789 10.134 43.976 1.00 82.12 550 ASN A N 1
ATOM 4044 C CA . ASN A 1 550 ? -21.134 11.403 44.640 1.00 82.12 550 ASN A CA 1
ATOM 4045 C C . ASN A 1 550 ? -22.647 11.714 44.636 1.00 82.12 550 ASN A C 1
ATOM 4047 O O . ASN A 1 550 ? -23.055 12.864 44.476 1.00 82.12 550 ASN A O 1
ATOM 4051 N N . ASN A 1 551 ? -23.475 10.680 44.834 1.00 80.19 551 ASN A N 1
ATOM 4052 C CA . ASN A 1 551 ? -24.941 10.760 44.813 1.00 80.19 551 ASN A CA 1
ATOM 4053 C C . ASN A 1 551 ? -25.545 11.120 43.436 1.00 80.19 551 ASN A C 1
ATOM 4055 O O . ASN A 1 551 ? -26.681 11.593 43.366 1.00 80.19 551 ASN A O 1
ATOM 4059 N N . VAL A 1 552 ? -24.798 10.882 42.354 1.00 83.62 552 VAL A N 1
ATOM 4060 C CA . VAL A 1 552 ? -25.253 11.008 40.965 1.00 83.62 552 VAL A CA 1
ATOM 4061 C C . VAL A 1 552 ? -25.228 9.622 40.308 1.00 83.62 552 VAL A C 1
ATOM 4063 O O . VAL A 1 552 ? -24.169 8.988 40.291 1.00 83.62 552 VAL A O 1
ATOM 4066 N N . PRO A 1 553 ? -26.365 9.126 39.786 1.00 89.56 553 PRO A N 1
ATOM 4067 C CA . PRO A 1 553 ? -26.405 7.949 38.922 1.00 89.56 553 PRO A CA 1
ATOM 4068 C C . PRO A 1 553 ? -25.433 8.072 37.751 1.00 89.56 553 PRO A C 1
ATOM 4070 O O . PRO A 1 553 ? -25.538 9.017 36.971 1.00 89.56 553 PRO A O 1
ATOM 4073 N N . THR A 1 554 ? -24.490 7.138 37.656 1.00 87.88 554 THR A N 1
ATOM 4074 C CA . THR A 1 554 ? -23.345 7.211 36.746 1.00 87.88 554 THR A CA 1
ATOM 4075 C C . THR A 1 554 ? -23.031 5.841 36.148 1.00 87.88 554 THR A C 1
ATOM 4077 O O . THR A 1 554 ? -22.894 4.869 36.887 1.00 87.88 554 THR A O 1
ATOM 4080 N N . ILE A 1 555 ? -22.853 5.790 34.828 1.00 88.94 555 ILE A N 1
ATOM 4081 C CA . ILE A 1 555 ? -22.290 4.658 34.082 1.00 88.94 555 ILE A CA 1
ATOM 4082 C C . ILE A 1 555 ? -20.970 5.124 33.468 1.00 88.94 555 ILE A C 1
ATOM 4084 O O . ILE A 1 555 ? -20.913 6.201 32.875 1.00 88.94 555 ILE A O 1
ATOM 4088 N N . THR A 1 556 ? -19.915 4.323 33.591 1.00 88.19 556 THR A N 1
ATOM 4089 C CA . THR A 1 556 ? -18.642 4.544 32.890 1.00 88.19 556 THR A CA 1
ATOM 4090 C C . THR A 1 556 ? -18.436 3.443 31.863 1.00 88.19 556 THR A C 1
ATOM 4092 O O . THR A 1 556 ? -18.477 2.268 32.227 1.00 88.19 556 THR A O 1
ATOM 4095 N N . TYR A 1 557 ? -18.190 3.808 30.608 1.00 87.06 557 TYR A N 1
ATOM 4096 C CA . TYR A 1 557 ? -18.037 2.858 29.510 1.00 87.06 557 TYR A CA 1
ATOM 4097 C C . TYR A 1 557 ? -16.943 3.312 28.542 1.00 87.06 557 TYR A C 1
ATOM 4099 O O . TYR A 1 557 ? -16.877 4.489 28.197 1.00 87.06 557 TYR A O 1
ATOM 4107 N N . THR A 1 558 ? -16.104 2.379 28.092 1.00 86.94 558 THR A N 1
ATOM 4108 C CA . THR A 1 558 ? -15.134 2.608 27.014 1.00 86.94 558 THR A CA 1
ATOM 4109 C C . THR A 1 558 ? -15.614 1.854 25.787 1.00 86.94 558 THR A C 1
ATOM 4111 O O . THR A 1 558 ? -15.806 0.640 25.848 1.00 86.94 558 THR A O 1
ATOM 4114 N N . THR A 1 559 ? -15.826 2.573 24.690 1.00 85.25 559 THR A N 1
ATOM 4115 C CA . THR A 1 559 ? -16.251 1.989 23.413 1.00 85.25 559 THR A CA 1
ATOM 4116 C C . THR A 1 559 ? -15.167 1.091 22.810 1.00 85.25 559 THR A C 1
ATOM 4118 O O . THR A 1 559 ? -13.978 1.327 23.026 1.00 85.25 559 THR A O 1
ATOM 4121 N N . GLY A 1 560 ? -15.581 0.089 22.032 1.00 78.69 560 GLY A N 1
ATOM 4122 C CA . GLY A 1 560 ? -14.686 -0.794 21.275 1.00 78.69 560 GLY A CA 1
ATOM 4123 C C . GLY A 1 560 ? -14.441 -0.320 19.839 1.00 78.69 560 GLY A C 1
ATOM 4124 O O . GLY A 1 560 ? -14.337 0.887 19.595 1.00 78.69 560 GLY A O 1
ATOM 4125 N N . ASP A 1 561 ? -14.355 -1.280 18.918 1.00 77.44 561 ASP A N 1
ATOM 4126 C CA . ASP A 1 561 ? -14.051 -1.061 17.499 1.00 77.44 561 ASP A CA 1
ATOM 4127 C C . ASP A 1 561 ? -15.149 -0.230 16.803 1.00 77.44 561 ASP A C 1
ATOM 4129 O O . ASP A 1 561 ? -16.314 -0.255 17.227 1.00 77.44 561 ASP A O 1
ATOM 4133 N N . PRO A 1 562 ? -14.830 0.479 15.702 1.00 77.81 562 PRO A N 1
ATOM 4134 C CA . PRO A 1 562 ? -15.820 1.210 14.916 1.00 77.81 562 PRO A CA 1
ATOM 4135 C C . PRO A 1 562 ? -17.082 0.383 14.604 1.00 77.81 562 PRO A C 1
ATOM 4137 O O . PRO A 1 562 ? -17.016 -0.773 14.187 1.00 77.81 562 PRO A O 1
ATOM 4140 N N . GLY A 1 563 ? -18.259 0.983 14.805 1.00 80.56 563 GLY A N 1
ATOM 4141 C CA . GLY A 1 563 ? -19.558 0.329 14.598 1.00 80.56 563 GLY A CA 1
ATOM 4142 C C . GLY A 1 563 ? -19.989 -0.687 15.671 1.00 80.56 563 GLY A C 1
ATOM 4143 O O . GLY A 1 563 ? -21.086 -1.243 15.555 1.00 80.56 563 GLY A O 1
ATOM 4144 N N . GLN A 1 564 ? -19.195 -0.930 16.724 1.00 85.31 564 GLN A N 1
ATOM 4145 C CA . GLN A 1 564 ? -19.600 -1.760 17.869 1.00 85.31 564 GLN A CA 1
ATOM 4146 C C . GLN A 1 564 ? -20.582 -1.023 18.788 1.00 85.31 564 GLN A C 1
ATOM 4148 O O . GLN A 1 564 ? -20.232 -0.562 19.874 1.00 85.31 564 GLN A O 1
ATOM 4153 N N . ASN A 1 565 ? -21.838 -0.923 18.350 1.00 89.31 565 ASN A N 1
ATOM 4154 C CA . ASN A 1 565 ? -22.914 -0.342 19.151 1.00 89.31 565 ASN A CA 1
ATOM 4155 C C . ASN A 1 565 ? -23.108 -1.105 20.466 1.00 89.31 565 ASN A C 1
ATOM 4157 O O . ASN A 1 565 ? -23.111 -2.338 20.484 1.00 89.31 565 ASN A O 1
ATOM 4161 N N . ASN A 1 566 ? -23.356 -0.367 21.547 1.00 87.06 566 ASN A N 1
ATOM 4162 C CA . ASN A 1 566 ? -23.668 -0.940 22.848 1.00 87.06 566 ASN A CA 1
ATOM 4163 C C . ASN A 1 566 ? -25.008 -0.417 23.370 1.00 87.06 566 ASN A C 1
ATOM 4165 O O . ASN A 1 566 ? -25.109 0.700 23.879 1.00 87.06 566 ASN A O 1
ATOM 4169 N N . HIS A 1 567 ? -26.029 -1.266 23.262 1.00 90.19 567 HIS A N 1
ATOM 4170 C CA . HIS A 1 567 ? -27.385 -0.984 23.728 1.00 90.19 567 HIS A CA 1
ATOM 4171 C C . HIS A 1 567 ? -27.715 -1.684 25.056 1.00 90.19 567 HIS A C 1
ATOM 4173 O O . HIS A 1 567 ? -28.862 -2.063 25.271 1.00 90.19 567 HIS A O 1
ATOM 4179 N N . GLY A 1 568 ? -26.711 -1.927 25.898 1.00 85.31 568 GLY A N 1
ATOM 4180 C CA . GLY A 1 568 ? -26.893 -2.492 27.235 1.00 85.31 568 GLY A CA 1
ATOM 4181 C C . GLY A 1 568 ? -26.918 -1.453 28.352 1.00 85.31 568 GLY A C 1
ATOM 4182 O O . GLY A 1 568 ? -27.184 -1.835 29.472 1.00 85.31 568 GLY A O 1
ATOM 4183 N N . LEU A 1 569 ? -26.640 -0.171 28.072 1.00 88.94 569 LEU A N 1
ATOM 4184 C CA . LEU A 1 569 ? -26.406 0.838 29.112 1.00 88.94 569 LEU A CA 1
ATOM 4185 C C . LEU A 1 569 ? -27.729 1.382 29.665 1.00 88.94 569 LEU A C 1
ATOM 4187 O O . LEU A 1 569 ? -28.325 2.296 29.086 1.00 88.94 569 LEU A O 1
ATOM 4191 N N . ASP A 1 570 ? -28.171 0.867 30.802 1.00 89.75 570 ASP A N 1
ATOM 4192 C CA . ASP A 1 570 ? -29.525 1.044 31.315 1.00 89.75 570 ASP A CA 1
ATOM 4193 C C . ASP A 1 570 ? -29.568 1.640 32.740 1.00 89.75 570 ASP A C 1
ATOM 4195 O O . ASP A 1 570 ? -28.670 1.463 33.565 1.00 89.75 570 ASP A O 1
ATOM 4199 N N . PHE A 1 571 ? -30.636 2.392 33.051 1.00 91.56 571 PHE A N 1
ATOM 4200 C CA . PHE A 1 571 ? -30.858 2.991 34.380 1.00 91.56 571 PHE A CA 1
ATOM 4201 C C . PHE A 1 571 ? -32.224 2.608 34.965 1.00 91.56 571 PHE A C 1
ATOM 4203 O O . PHE A 1 571 ? -33.266 3.074 34.491 1.00 91.56 571 PHE A O 1
ATOM 4210 N N . GLY A 1 572 ? -32.219 1.846 36.059 1.00 90.62 572 GLY A N 1
ATOM 4211 C CA . GLY A 1 572 ? -33.426 1.489 36.808 1.00 90.62 572 GLY A CA 1
ATOM 4212 C C . GLY A 1 572 ? -33.711 2.478 37.934 1.00 90.62 572 GLY A C 1
ATOM 4213 O O . GLY A 1 572 ? -32.822 2.814 38.715 1.00 90.62 572 GLY A O 1
ATOM 4214 N N . PHE A 1 573 ? -34.948 2.955 38.052 1.00 91.75 573 PHE A N 1
ATOM 4215 C CA . PHE A 1 573 ? -35.363 3.859 39.124 1.00 91.75 573 PHE A CA 1
ATOM 4216 C C . PHE A 1 573 ? -36.615 3.354 39.829 1.00 91.75 573 PHE A C 1
ATOM 4218 O O . PHE A 1 573 ? -37.609 3.053 39.184 1.00 91.75 573 PHE A O 1
ATOM 4225 N N . VAL A 1 574 ? -36.618 3.391 41.159 1.00 89.81 574 VAL A N 1
ATOM 4226 C CA . VAL A 1 574 ? -37.749 2.964 41.988 1.00 89.81 574 VAL A CA 1
ATOM 4227 C C . VAL A 1 574 ? -38.404 4.154 42.690 1.00 89.81 574 VAL A C 1
ATOM 4229 O O . VAL A 1 574 ? -37.731 5.060 43.202 1.00 89.81 574 VAL A O 1
ATOM 4232 N N . GLN A 1 575 ? -39.738 4.161 42.753 1.00 84.50 575 GLN A N 1
ATOM 4233 C CA . GLN A 1 575 ? -40.467 5.099 43.606 1.00 84.50 575 GLN A CA 1
ATOM 4234 C C . GLN A 1 575 ? -40.386 4.661 45.079 1.00 84.50 575 GLN A C 1
ATOM 4236 O O . GLN A 1 575 ? -40.726 3.523 45.411 1.00 84.50 575 GLN A O 1
ATOM 4241 N N . PRO A 1 576 ? -40.016 5.551 46.015 1.00 71.19 576 PRO A N 1
ATOM 4242 C CA . PRO A 1 576 ? -40.077 5.233 47.433 1.00 71.19 576 PRO A CA 1
ATOM 4243 C C . PRO A 1 576 ? -41.535 4.989 47.856 1.00 71.19 576 PRO A C 1
ATOM 4245 O O . PRO A 1 576 ? -42.436 5.759 47.516 1.00 71.19 576 PRO A O 1
ATOM 4248 N N . ALA A 1 577 ? -41.775 3.912 48.611 1.00 60.59 577 ALA A N 1
ATOM 4249 C CA . ALA A 1 577 ? -43.118 3.476 48.991 1.00 60.59 577 ALA A CA 1
ATOM 4250 C C . ALA A 1 577 ? -43.958 4.614 49.611 1.00 60.59 577 ALA A C 1
ATOM 4252 O O . ALA A 1 577 ? -43.525 5.307 50.539 1.00 60.59 577 ALA A O 1
ATOM 4253 N N . SER A 1 578 ? -45.192 4.787 49.122 1.00 46.44 578 SER A N 1
ATOM 4254 C CA . SER A 1 578 ? -46.111 5.841 49.563 1.00 46.44 578 SER A CA 1
ATOM 4255 C C . SER A 1 578 ? -46.493 5.663 51.041 1.00 46.44 578 SER A C 1
ATOM 4257 O O . SER A 1 578 ? -47.415 4.916 51.374 1.00 46.44 578 SER A O 1
ATOM 4259 N N . GLY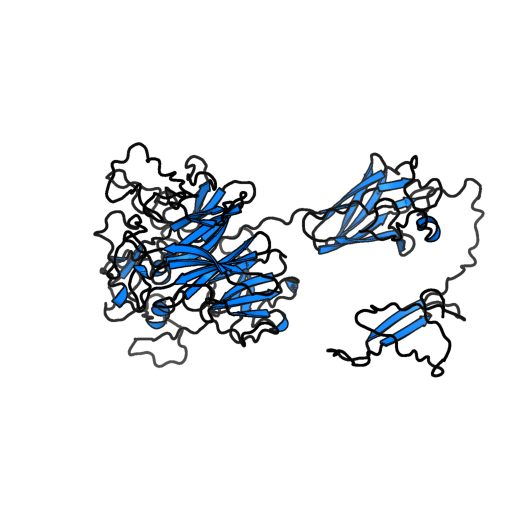 A 1 579 ? -45.778 6.333 51.946 1.00 46.22 579 GLY A N 1
ATOM 4260 C CA . GLY A 1 579 ? -46.048 6.235 53.383 1.00 46.22 579 GLY A CA 1
ATOM 4261 C C . GLY A 1 579 ? -45.049 6.898 54.331 1.00 46.22 579 GLY A C 1
ATOM 4262 O O . GLY A 1 579 ? -45.374 7.047 55.508 1.00 46.22 579 GLY A O 1
ATOM 4263 N N . GLN A 1 580 ? -43.879 7.350 53.874 1.00 38.66 580 GLN A N 1
ATOM 4264 C CA . GLN A 1 580 ? -42.978 8.138 54.719 1.00 38.66 580 GLN A CA 1
ATOM 4265 C C . GLN A 1 580 ? -43.135 9.633 54.447 1.00 38.66 580 GLN A C 1
ATOM 4267 O O . GLN A 1 580 ? -42.615 10.184 53.484 1.00 38.66 580 GLN A O 1
ATOM 4272 N N . VAL A 1 581 ? -43.868 10.295 55.344 1.00 37.31 581 VAL A N 1
ATOM 4273 C CA . VAL A 1 581 ? -43.743 11.737 55.554 1.00 37.31 581 VAL A CA 1
ATOM 4274 C C . VAL A 1 581 ? -42.308 12.008 55.996 1.00 37.31 581 VAL A C 1
ATOM 4276 O O . VAL A 1 581 ? -41.870 11.482 57.020 1.00 37.31 581 VAL A O 1
ATOM 4279 N N . ASP A 1 582 ? -41.609 12.842 55.235 1.00 43.97 582 ASP A N 1
ATOM 4280 C CA . ASP A 1 582 ? -40.311 13.404 55.592 1.00 43.97 582 ASP A CA 1
ATOM 4281 C C . ASP A 1 582 ? -40.486 14.354 56.791 1.00 43.97 582 ASP A C 1
ATOM 4283 O O . ASP A 1 582 ? -40.694 15.563 56.663 1.00 43.97 582 ASP A O 1
ATOM 4287 N N . ILE A 1 583 ? -40.502 13.783 57.998 1.00 41.28 583 ILE A N 1
ATOM 4288 C CA . ILE A 1 583 ? -40.240 14.550 59.211 1.00 41.28 583 ILE A CA 1
ATOM 4289 C C . ILE A 1 583 ? -38.732 14.698 59.261 1.00 41.28 583 ILE A C 1
ATOM 4291 O O . ILE A 1 583 ? -38.060 13.794 59.743 1.00 41.28 583 ILE A O 1
ATOM 4295 N N . LEU A 1 584 ? -38.255 15.837 58.755 1.00 45.09 584 LEU A N 1
ATOM 4296 C CA . LEU A 1 584 ? -36.973 16.478 59.039 1.00 45.09 584 LEU A CA 1
ATOM 4297 C C . LEU A 1 584 ? -36.077 15.645 59.977 1.00 45.09 584 LEU A C 1
ATOM 4299 O O . LEU A 1 584 ? -35.985 15.912 61.180 1.00 45.09 584 LEU A O 1
ATOM 4303 N N . ASN A 1 585 ? -35.431 14.614 59.430 1.00 37.09 585 ASN A N 1
ATOM 4304 C CA . ASN A 1 585 ? -34.391 13.908 60.152 1.00 37.09 585 ASN A CA 1
ATOM 4305 C C . ASN A 1 585 ? -33.228 14.891 60.221 1.00 37.09 585 ASN A C 1
ATOM 4307 O O . ASN A 1 585 ? -32.529 15.130 59.238 1.00 37.09 585 ASN A O 1
ATOM 4311 N N . ILE A 1 586 ? -33.021 15.478 61.401 1.00 40.62 586 ILE A N 1
ATOM 4312 C CA . ILE A 1 586 ? -31.684 15.897 61.803 1.00 40.62 586 ILE A CA 1
ATOM 4313 C C . ILE A 1 586 ? -30.834 14.642 61.637 1.00 40.62 586 ILE A C 1
ATOM 4315 O O . ILE A 1 586 ? -30.886 13.732 62.464 1.00 40.62 586 ILE A O 1
ATOM 4319 N N . ALA A 1 587 ? -30.124 14.564 60.514 1.00 37.62 587 ALA A N 1
ATOM 4320 C CA . ALA A 1 587 ? -29.136 13.544 60.281 1.00 37.62 587 ALA A CA 1
ATOM 4321 C C . ALA A 1 587 ? -28.107 13.695 61.402 1.00 37.62 587 ALA A C 1
ATOM 4323 O O . ALA A 1 587 ? -27.242 14.571 61.374 1.00 37.62 587 ALA A O 1
ATOM 4324 N N . ALA A 1 588 ? -28.181 12.819 62.402 1.00 42.72 588 ALA A N 1
ATOM 4325 C CA . ALA A 1 588 ? -26.948 12.258 62.904 1.00 42.72 588 ALA A CA 1
ATOM 4326 C C . ALA A 1 588 ? -26.322 11.597 61.675 1.00 42.72 588 ALA A C 1
ATOM 4328 O O . ALA A 1 588 ? -26.750 10.519 61.269 1.00 42.72 588 ALA A O 1
ATOM 4329 N N . ALA A 1 589 ? -25.432 12.329 61.001 1.00 42.16 589 ALA A N 1
ATOM 4330 C CA . ALA A 1 589 ? -24.691 11.817 59.870 1.00 42.16 589 ALA A CA 1
ATOM 4331 C C . ALA A 1 589 ? -23.969 10.566 60.365 1.00 42.16 589 ALA A C 1
ATOM 4333 O O . ALA A 1 589 ? -22.987 10.653 61.104 1.00 42.16 589 ALA A O 1
ATOM 4334 N N . VAL A 1 590 ? -24.499 9.397 60.010 1.00 48.12 590 VAL A N 1
ATOM 4335 C CA . VAL A 1 590 ? -23.721 8.171 60.035 1.00 48.12 590 VAL A CA 1
ATOM 4336 C C . VAL A 1 590 ? -22.719 8.378 58.916 1.00 48.12 590 VAL A C 1
ATOM 4338 O O . VAL A 1 590 ? -23.029 8.155 57.753 1.00 48.12 590 VAL A O 1
ATOM 4341 N N . VAL A 1 591 ? -21.567 8.952 59.255 1.00 54.25 591 VAL A N 1
ATOM 4342 C CA . VAL A 1 591 ? -20.441 9.052 58.333 1.00 54.25 591 VAL A CA 1
ATOM 4343 C C . VAL A 1 591 ? -20.021 7.606 58.080 1.00 54.25 591 VAL A C 1
ATOM 4345 O O . VAL A 1 591 ? -19.581 6.961 59.027 1.00 54.25 591 VAL A O 1
ATOM 4348 N N . PRO A 1 592 ? -20.215 7.029 56.886 1.00 59.72 592 PRO A N 1
ATOM 4349 C CA . PRO A 1 592 ? -19.728 5.680 56.644 1.00 59.72 592 PRO A CA 1
ATOM 4350 C C . PRO A 1 592 ? -18.196 5.676 56.785 1.00 59.72 592 PRO A C 1
ATOM 4352 O O . PRO A 1 592 ? -17.550 6.692 56.498 1.00 59.72 592 PRO A O 1
ATOM 4355 N N . PRO A 1 593 ? -17.582 4.576 57.252 1.00 66.19 593 PRO A N 1
ATOM 4356 C CA . PRO A 1 593 ? -16.136 4.449 57.169 1.00 66.19 593 PRO A CA 1
ATOM 4357 C C . PRO A 1 593 ? -15.726 4.588 55.698 1.00 66.19 593 PRO A C 1
ATOM 4359 O O . PRO A 1 593 ? -16.323 3.977 54.817 1.00 66.19 593 PRO A O 1
ATOM 4362 N N . SER A 1 594 ? -14.728 5.427 55.440 1.00 79.44 594 SER A N 1
ATOM 4363 C CA . SER A 1 594 ? -14.174 5.636 54.106 1.00 79.44 594 SER A CA 1
ATOM 4364 C C . SER A 1 594 ? -12.785 5.027 54.080 1.00 79.44 594 SER A C 1
ATOM 4366 O O . SER A 1 594 ? -11.980 5.274 54.981 1.00 79.44 594 SER A O 1
ATOM 4368 N N . ILE A 1 595 ? -12.506 4.226 53.060 1.00 79.88 595 ILE A N 1
ATOM 4369 C CA . ILE A 1 595 ? -11.212 3.582 52.862 1.00 79.88 595 ILE A CA 1
ATOM 4370 C C . ILE A 1 595 ? -10.678 3.923 51.479 1.00 79.88 595 ILE A C 1
ATOM 4372 O O . ILE A 1 595 ? -11.433 4.028 50.519 1.00 79.88 595 ILE A O 1
ATOM 4376 N N . ALA A 1 596 ? -9.367 4.089 51.384 1.00 80.12 596 ALA A N 1
ATOM 4377 C CA . ALA A 1 596 ? -8.644 4.035 50.126 1.00 80.12 596 ALA A CA 1
ATOM 4378 C C . ALA A 1 596 ? -7.792 2.767 50.138 1.00 80.12 596 ALA A C 1
ATOM 4380 O O . ALA A 1 596 ? -7.092 2.504 51.120 1.00 80.12 596 ALA A O 1
ATOM 4381 N N . ILE A 1 597 ? -7.871 1.989 49.063 1.00 81.25 597 ILE A N 1
ATOM 4382 C CA . ILE A 1 597 ? -7.076 0.778 48.875 1.00 81.25 597 ILE A CA 1
ATOM 4383 C C . ILE A 1 597 ? -6.122 1.043 47.720 1.00 81.25 597 ILE A C 1
ATOM 4385 O O . ILE A 1 597 ? -6.538 1.467 46.646 1.00 81.25 597 ILE A O 1
ATOM 4389 N N . GLU A 1 598 ? -4.841 0.794 47.946 1.00 83.88 598 GLU A N 1
ATOM 4390 C CA . GLU A 1 598 ? -3.813 0.896 46.923 1.00 83.88 598 GLU A CA 1
ATOM 4391 C C . GLU A 1 598 ? -3.040 -0.420 46.865 1.00 83.88 598 GLU A C 1
ATOM 4393 O O . GLU A 1 598 ? -2.424 -0.822 47.852 1.00 83.88 598 GLU A O 1
ATOM 4398 N N . LYS A 1 599 ? -3.054 -1.085 45.707 1.00 82.75 599 LYS A N 1
ATOM 4399 C CA . LYS A 1 599 ? -2.228 -2.266 45.442 1.00 82.75 599 LYS A CA 1
ATOM 4400 C C . LYS A 1 599 ? -1.017 -1.839 44.623 1.00 82.75 599 LYS A C 1
ATOM 4402 O O . LYS A 1 599 ? -1.161 -1.288 43.536 1.00 82.75 599 LYS A O 1
ATOM 4407 N N . ARG A 1 600 ? 0.181 -2.092 45.141 1.00 80.00 600 ARG A N 1
ATOM 4408 C CA . ARG A 1 600 ? 1.446 -1.821 44.452 1.00 80.00 600 ARG A CA 1
ATOM 4409 C C . ARG A 1 600 ? 2.196 -3.114 44.222 1.00 80.00 600 ARG A C 1
ATOM 4411 O O . ARG A 1 600 ? 2.415 -3.875 45.159 1.00 80.00 600 ARG A O 1
ATOM 4418 N N . LEU A 1 601 ? 2.624 -3.334 42.986 1.00 81.38 601 LEU A N 1
ATOM 4419 C CA . LEU A 1 601 ? 3.608 -4.359 42.676 1.00 81.38 601 LEU A CA 1
ATOM 4420 C C . LEU A 1 601 ? 4.970 -3.913 43.227 1.00 81.38 601 LEU A C 1
ATOM 4422 O O . LEU A 1 601 ? 5.445 -2.823 42.911 1.00 81.38 601 LEU A O 1
ATOM 4426 N N . ASN A 1 602 ? 5.584 -4.745 44.063 1.00 78.44 602 ASN A N 1
ATOM 4427 C CA . ASN A 1 602 ? 6.913 -4.497 44.622 1.00 78.44 602 ASN A CA 1
ATOM 4428 C C . ASN A 1 602 ? 8.020 -5.125 43.765 1.00 78.44 602 ASN A C 1
ATOM 4430 O O . ASN A 1 602 ? 9.167 -4.681 43.822 1.00 78.44 602 ASN A O 1
ATOM 4434 N N . THR A 1 603 ? 7.699 -6.173 43.000 1.00 77.88 603 THR A N 1
ATOM 4435 C CA . THR A 1 603 ? 8.657 -6.840 42.112 1.00 77.88 603 THR A CA 1
ATOM 4436 C C . THR A 1 603 ? 8.894 -5.985 40.862 1.00 77.88 603 THR A C 1
ATOM 4438 O O . THR A 1 603 ? 7.955 -5.601 40.172 1.00 77.88 603 THR A O 1
ATOM 4441 N N . MET A 1 604 ? 10.154 -5.664 40.568 1.00 73.38 604 MET A N 1
ATOM 4442 C CA . MET A 1 604 ? 10.533 -4.897 39.375 1.00 73.38 604 MET A CA 1
ATOM 4443 C C . MET A 1 604 ? 10.395 -5.761 38.116 1.00 73.38 604 MET A C 1
ATOM 4445 O O . MET A 1 604 ? 10.896 -6.880 38.089 1.00 73.38 604 MET A O 1
ATOM 4449 N N . ALA A 1 605 ? 9.751 -5.234 37.074 1.00 70.00 605 ALA A N 1
ATOM 4450 C CA . ALA A 1 605 ? 9.603 -5.915 35.789 1.00 70.00 605 ALA A CA 1
ATOM 4451 C C . ALA A 1 605 ? 10.920 -5.924 34.970 1.00 70.00 605 ALA A C 1
ATOM 4453 O O . ALA A 1 605 ? 11.707 -4.977 35.093 1.00 70.00 605 ALA A O 1
ATOM 4454 N N . PRO A 1 606 ? 11.146 -6.929 34.094 1.00 68.38 606 PRO A N 1
ATOM 4455 C CA . PRO A 1 606 ? 10.250 -8.049 33.776 1.00 68.38 606 PRO A CA 1
ATOM 4456 C C . PRO A 1 606 ? 10.317 -9.186 34.809 1.00 68.38 606 PRO A C 1
ATOM 4458 O O . PRO A 1 606 ? 11.378 -9.465 35.355 1.00 68.38 606 PRO A O 1
ATOM 4461 N N . ILE A 1 607 ? 9.179 -9.845 35.043 1.00 76.62 607 ILE A N 1
ATOM 4462 C CA . ILE A 1 607 ? 9.040 -11.010 35.931 1.00 76.62 607 ILE A CA 1
ATOM 4463 C C . ILE A 1 607 ? 9.094 -12.274 35.069 1.00 76.62 607 ILE A C 1
ATOM 4465 O O . ILE A 1 607 ? 8.355 -12.371 34.086 1.00 76.62 607 ILE A O 1
ATOM 4469 N N . LEU A 1 608 ? 9.946 -13.237 35.417 1.00 81.94 608 LEU A N 1
ATOM 4470 C CA . LEU A 1 608 ? 10.081 -14.496 34.677 1.00 81.94 608 LEU A CA 1
ATOM 4471 C C . LEU A 1 608 ? 9.240 -15.633 35.297 1.00 81.94 608 LEU A C 1
ATOM 4473 O O . LEU A 1 608 ? 8.997 -15.635 36.506 1.00 81.94 608 LEU A O 1
ATOM 4477 N N . PRO A 1 609 ? 8.817 -16.646 34.508 1.00 81.31 609 PRO A N 1
ATOM 4478 C CA . PRO A 1 609 ? 8.100 -17.804 35.042 1.00 81.31 609 PRO A CA 1
ATOM 4479 C C . PRO A 1 609 ? 8.885 -18.524 36.148 1.00 81.31 609 PRO A C 1
ATOM 4481 O O . PRO A 1 609 ? 10.017 -18.960 35.938 1.00 81.31 609 PRO A O 1
ATOM 4484 N N . GLY A 1 610 ? 8.254 -18.679 37.315 1.00 79.94 610 GLY A N 1
ATOM 4485 C CA . GLY A 1 610 ? 8.845 -19.297 38.507 1.00 79.94 610 GLY A CA 1
ATOM 4486 C C . GLY A 1 610 ? 9.448 -18.313 39.517 1.00 79.94 610 GLY A C 1
ATOM 4487 O O . GLY A 1 610 ? 9.893 -18.759 40.573 1.00 79.94 610 GLY A O 1
ATOM 4488 N N . GLU A 1 611 ? 9.459 -17.008 39.230 1.00 80.75 611 GLU A N 1
ATOM 4489 C CA . GLU A 1 611 ? 9.861 -15.977 40.194 1.00 80.75 611 GLU A CA 1
ATOM 4490 C C . GLU A 1 611 ? 8.709 -15.574 41.130 1.00 80.75 611 GLU A C 1
ATOM 4492 O O . GLU A 1 611 ? 7.539 -15.569 40.747 1.00 80.75 611 GLU A O 1
ATOM 4497 N N . GLU A 1 612 ? 9.048 -15.213 42.371 1.00 82.62 612 GLU A N 1
ATOM 4498 C CA . GLU A 1 612 ? 8.077 -14.716 43.350 1.00 82.62 612 GLU A CA 1
ATOM 4499 C C . GLU A 1 612 ? 7.635 -13.283 43.023 1.00 82.62 612 GLU A C 1
ATOM 4501 O O . GLU A 1 612 ? 8.443 -12.355 42.883 1.00 82.62 612 GLU A O 1
ATOM 4506 N N . VAL A 1 613 ? 6.319 -13.084 42.968 1.00 79.19 613 VAL A N 1
ATOM 4507 C CA . VAL A 1 613 ? 5.705 -11.778 42.730 1.00 79.19 613 VAL A CA 1
ATOM 4508 C C . VAL A 1 613 ? 5.138 -11.236 44.032 1.00 79.19 613 VAL A C 1
ATOM 4510 O O . VAL A 1 613 ? 4.205 -11.796 44.599 1.00 79.19 613 VAL A O 1
ATOM 4513 N N . ASN A 1 614 ? 5.690 -10.118 44.495 1.00 82.25 614 ASN A N 1
ATOM 4514 C CA . ASN A 1 614 ? 5.308 -9.500 45.754 1.00 82.25 614 ASN A CA 1
ATOM 4515 C C . ASN A 1 614 ? 4.463 -8.253 45.505 1.00 82.25 614 ASN A C 1
ATOM 4517 O O . ASN A 1 614 ? 4.874 -7.359 44.763 1.00 82.25 614 ASN A O 1
ATOM 4521 N N . PHE A 1 615 ? 3.331 -8.145 46.198 1.00 79.62 615 PHE A N 1
ATOM 4522 C CA . PHE A 1 615 ? 2.479 -6.958 46.189 1.00 79.62 615 PHE A CA 1
ATOM 4523 C C . PHE A 1 615 ? 2.337 -6.395 47.600 1.00 79.62 615 PHE A C 1
ATOM 4525 O O . PHE A 1 615 ? 2.268 -7.139 48.574 1.00 79.62 615 PHE A O 1
ATOM 4532 N N . THR A 1 616 ? 2.258 -5.072 47.707 1.00 79.75 616 THR A N 1
ATOM 4533 C CA . THR A 1 616 ? 1.808 -4.395 48.924 1.00 79.75 616 THR A CA 1
ATOM 4534 C C . THR A 1 616 ? 0.386 -3.908 48.704 1.00 79.75 616 THR A C 1
ATOM 4536 O O . THR A 1 616 ? 0.146 -3.150 47.764 1.00 79.75 616 THR A O 1
ATOM 4539 N N . ILE A 1 617 ? -0.543 -4.296 49.578 1.00 79.56 617 ILE A N 1
ATOM 4540 C CA . ILE A 1 617 ? -1.883 -3.706 49.638 1.00 79.56 617 ILE A CA 1
ATOM 4541 C C . ILE A 1 617 ? -1.914 -2.746 50.827 1.00 79.56 617 ILE A C 1
ATOM 4543 O O . ILE A 1 617 ? -1.892 -3.163 51.983 1.00 79.56 617 ILE A O 1
ATOM 4547 N N . ASN A 1 618 ? -1.953 -1.449 50.538 1.00 78.62 618 ASN A N 1
ATOM 4548 C CA . ASN A 1 618 ? -2.108 -0.406 51.540 1.00 78.62 618 ASN A CA 1
ATOM 4549 C C . ASN A 1 618 ? -3.589 -0.072 51.694 1.00 78.62 618 ASN A C 1
ATOM 4551 O O . ASN A 1 618 ? -4.211 0.465 50.778 1.00 78.62 618 ASN A O 1
ATOM 4555 N N . ILE A 1 619 ? -4.137 -0.340 52.876 1.00 77.56 619 ILE A N 1
ATOM 4556 C CA . ILE A 1 619 ? -5.480 0.095 53.259 1.00 77.56 619 ILE A CA 1
ATOM 4557 C C . ILE A 1 619 ? -5.336 1.327 54.145 1.00 77.56 619 ILE A C 1
ATOM 4559 O O . ILE A 1 619 ? -4.792 1.260 55.248 1.00 77.56 619 ILE A O 1
ATOM 4563 N N . THR A 1 620 ? -5.854 2.458 53.678 1.00 79.94 620 THR A N 1
ATOM 4564 C CA . THR A 1 620 ? -5.874 3.707 54.439 1.00 79.94 620 THR A CA 1
ATOM 4565 C C . THR A 1 620 ? -7.303 4.034 54.832 1.00 79.94 620 THR A C 1
ATOM 4567 O O . THR A 1 620 ? -8.156 4.212 53.968 1.00 79.94 620 THR A O 1
ATOM 4570 N N . ASN A 1 621 ? -7.572 4.164 56.131 1.00 80.38 621 ASN A N 1
ATOM 4571 C CA . ASN A 1 621 ? -8.820 4.761 56.596 1.00 80.38 621 ASN A CA 1
ATOM 4572 C C . ASN A 1 621 ? -8.788 6.265 56.298 1.00 80.38 621 ASN A C 1
ATOM 4574 O O . ASN A 1 621 ? -8.065 7.019 56.949 1.00 80.38 621 ASN A O 1
ATOM 4578 N N . THR A 1 622 ? -9.534 6.685 55.284 1.00 81.00 622 THR A N 1
ATOM 4579 C CA . THR A 1 622 ? -9.660 8.086 54.865 1.00 81.00 622 THR A CA 1
ATOM 4580 C C . THR A 1 622 ? -10.840 8.785 55.542 1.00 81.00 622 THR A C 1
ATOM 4582 O O . THR A 1 622 ? -11.012 9.994 55.391 1.00 81.00 622 THR A O 1
ATOM 4585 N N . GLY A 1 623 ? -11.645 8.040 56.307 1.00 76.94 623 GLY A N 1
ATOM 4586 C CA . GLY A 1 623 ? -12.774 8.547 57.075 1.00 76.94 623 GLY A CA 1
ATOM 4587 C C . GLY A 1 623 ? -12.410 9.011 58.487 1.00 76.94 623 GLY A C 1
ATOM 4588 O O . GLY A 1 623 ? -11.300 8.837 58.985 1.00 76.94 623 GLY A O 1
ATOM 4589 N N . SER A 1 624 ? -13.395 9.593 59.170 1.00 72.44 624 SER A N 1
ATOM 4590 C CA . SER A 1 624 ? -13.277 10.076 60.555 1.00 72.44 624 SER A CA 1
ATOM 4591 C C . SER A 1 624 ? -13.684 9.042 61.617 1.00 72.44 624 SER A C 1
ATOM 4593 O O . SER A 1 624 ? -13.646 9.346 62.810 1.00 72.44 624 SER A O 1
ATOM 4595 N N . ILE A 1 625 ? -14.061 7.824 61.207 1.00 77.06 625 ILE A N 1
ATOM 4596 C CA . ILE A 1 625 ? -14.485 6.725 62.088 1.00 77.06 625 ILE A CA 1
ATOM 4597 C C . ILE A 1 625 ? -13.408 5.643 62.131 1.00 77.06 625 ILE A C 1
ATOM 4599 O O . ILE A 1 625 ? -12.930 5.213 61.087 1.00 77.06 625 ILE A O 1
ATOM 4603 N N . SER A 1 626 ? -13.037 5.165 63.323 1.00 78.56 626 SER A N 1
ATOM 4604 C CA . SER A 1 626 ? -12.102 4.043 63.482 1.00 78.56 626 SER A CA 1
ATOM 4605 C C . SER A 1 626 ? -12.696 2.731 62.958 1.00 78.56 626 SER A C 1
ATOM 4607 O O . SER A 1 626 ? -13.760 2.311 63.404 1.00 78.56 626 SER A O 1
ATOM 4609 N N . ILE A 1 627 ? -11.981 2.068 62.049 1.00 74.12 627 ILE A N 1
ATOM 4610 C CA . ILE A 1 627 ? -12.348 0.759 61.493 1.00 74.12 627 ILE A CA 1
ATOM 4611 C C . ILE A 1 627 ? -11.749 -0.335 62.380 1.00 74.12 627 ILE A C 1
ATOM 4613 O O . ILE A 1 627 ? -10.553 -0.305 62.664 1.00 74.12 627 ILE A O 1
ATOM 4617 N N . THR A 1 628 ? -12.575 -1.281 62.833 1.00 74.00 628 THR A N 1
ATOM 4618 C CA . THR A 1 628 ? -12.153 -2.382 63.720 1.00 74.00 628 THR A CA 1
ATOM 4619 C C . THR A 1 628 ? -11.964 -3.718 63.002 1.00 74.00 628 THR A C 1
ATOM 4621 O O . THR A 1 628 ? -11.226 -4.559 63.503 1.00 74.00 628 THR A O 1
ATOM 4624 N N . SER A 1 629 ? -12.618 -3.917 61.855 1.00 72.25 629 SER A N 1
ATOM 4625 C CA . SER A 1 629 ? -12.493 -5.095 60.985 1.00 72.25 629 SER A CA 1
ATOM 4626 C C . SER A 1 629 ? -12.795 -4.692 59.541 1.00 72.25 629 SER A C 1
ATOM 4628 O O . SER A 1 629 ? -13.706 -3.888 59.323 1.00 72.25 629 SER A O 1
ATOM 4630 N N . LEU A 1 630 ? -12.061 -5.239 58.573 1.00 70.00 630 LEU A N 1
ATOM 4631 C CA . LEU A 1 630 ? -12.276 -4.978 57.153 1.00 70.00 630 LEU A CA 1
ATOM 4632 C C . LEU A 1 630 ? -11.996 -6.250 56.337 1.00 70.00 630 LEU A C 1
ATOM 4634 O O . LEU A 1 630 ? -10.826 -6.618 56.221 1.00 70.00 630 LEU A O 1
ATOM 4638 N N . PRO A 1 631 ? -13.023 -6.856 55.719 1.00 70.19 631 PRO A N 1
ATOM 4639 C CA . PRO A 1 631 ? -12.808 -7.947 54.786 1.00 70.19 631 PRO A CA 1
ATOM 4640 C C . PRO A 1 631 ? -12.165 -7.439 53.500 1.00 70.19 631 PRO A C 1
ATOM 4642 O O . PRO A 1 631 ? -12.640 -6.475 52.900 1.00 70.19 631 PRO A O 1
ATOM 4645 N N . LEU A 1 632 ? -11.094 -8.099 53.067 1.00 68.62 632 LEU A N 1
ATOM 4646 C CA . LEU A 1 632 ? -10.419 -7.831 51.802 1.00 68.62 632 LEU A CA 1
ATOM 4647 C C . LEU A 1 632 ? -10.360 -9.127 50.995 1.00 68.62 632 LEU A C 1
ATOM 4649 O O . LEU A 1 632 ? -9.919 -10.157 51.491 1.00 68.62 632 LEU A O 1
ATOM 4653 N N . THR A 1 633 ? -10.764 -9.057 49.734 1.00 72.31 633 THR A N 1
ATOM 4654 C CA . THR A 1 633 ? -10.610 -10.153 48.778 1.00 72.31 633 THR A CA 1
ATOM 4655 C C . THR A 1 633 ? -9.713 -9.669 47.652 1.00 72.31 633 THR A C 1
ATOM 4657 O O . THR A 1 633 ? -9.998 -8.645 47.036 1.00 72.31 633 THR A O 1
ATOM 4660 N N . ASP A 1 634 ? -8.626 -10.394 47.401 1.00 73.56 634 ASP A N 1
ATOM 4661 C CA . ASP A 1 634 ? -7.739 -10.162 46.264 1.00 73.56 634 ASP A CA 1
ATOM 4662 C C . ASP A 1 634 ? -7.848 -11.351 45.308 1.00 73.56 634 ASP A C 1
ATOM 4664 O O . ASP A 1 634 ? -7.700 -12.500 45.727 1.00 73.56 634 ASP A O 1
ATOM 4668 N N . THR A 1 635 ? -8.140 -11.086 44.035 1.00 75.25 635 THR A N 1
ATOM 4669 C CA . THR A 1 635 ? -8.280 -12.123 43.003 1.00 75.25 635 THR A CA 1
ATOM 4670 C C . THR A 1 635 ? -7.085 -12.075 42.056 1.00 75.25 635 THR A C 1
ATOM 4672 O O . THR A 1 635 ? -6.540 -11.010 41.766 1.00 75.25 635 THR A O 1
ATOM 4675 N N . TYR A 1 636 ? -6.641 -13.242 41.598 1.00 72.69 636 TYR A N 1
ATOM 4676 C CA . TYR A 1 636 ? -5.534 -13.381 40.657 1.00 72.69 636 TYR A CA 1
ATOM 4677 C C . TYR A 1 636 ? -5.794 -14.565 39.722 1.00 72.69 636 TYR A C 1
ATOM 4679 O O . TYR A 1 636 ? -6.508 -15.504 40.077 1.00 72.69 636 TYR A O 1
ATOM 4687 N N . ASP A 1 637 ? -5.232 -14.508 38.515 1.00 77.31 637 ASP A N 1
ATOM 4688 C CA . ASP A 1 637 ? -5.410 -15.561 37.517 1.00 77.31 637 ASP A CA 1
ATOM 4689 C C . ASP A 1 637 ? -4.556 -16.789 37.865 1.00 77.31 637 ASP A C 1
ATOM 4691 O O . ASP A 1 637 ? -3.322 -16.737 37.875 1.00 77.31 637 ASP A O 1
ATOM 4695 N N . LEU A 1 638 ? -5.235 -17.907 38.127 1.00 73.31 638 LEU A N 1
ATOM 4696 C CA . LEU A 1 638 ? -4.632 -19.189 38.494 1.00 73.31 638 LEU A CA 1
ATOM 4697 C C . LEU A 1 638 ? -3.843 -19.847 37.352 1.00 73.31 638 LEU A C 1
ATOM 4699 O O . LEU A 1 638 ? -3.073 -20.773 37.603 1.00 73.31 638 LEU A O 1
ATOM 4703 N N . ASN A 1 639 ? -4.012 -19.385 36.110 1.00 75.62 639 ASN A N 1
ATOM 4704 C CA . ASN A 1 639 ? -3.216 -19.851 34.976 1.00 75.62 639 ASN A CA 1
ATOM 4705 C C . ASN A 1 639 ? -1.782 -19.303 35.011 1.00 75.62 639 ASN A C 1
ATOM 4707 O O . ASN A 1 639 ? -0.881 -19.922 34.444 1.00 75.62 639 ASN A O 1
ATOM 4711 N N . TYR A 1 640 ? -1.568 -18.162 35.676 1.00 71.06 640 TYR A N 1
ATOM 4712 C CA . TYR A 1 640 ? -0.290 -17.444 35.673 1.00 71.06 640 TYR A CA 1
ATOM 4713 C C . TYR A 1 640 ? 0.348 -17.324 37.058 1.00 71.06 640 TYR A C 1
ATOM 4715 O O . TYR A 1 640 ? 1.569 -17.207 37.153 1.00 71.06 640 TYR A O 1
ATOM 4723 N N . LEU A 1 641 ? -0.448 -17.352 38.128 1.00 76.62 641 LEU A N 1
ATOM 4724 C CA . LEU A 1 641 ? 0.015 -17.151 39.497 1.00 76.62 641 LEU A CA 1
ATOM 4725 C C . LEU A 1 641 ? -0.575 -18.211 40.430 1.00 76.62 641 LEU A C 1
ATOM 4727 O O . LEU A 1 641 ? -1.726 -18.619 40.305 1.00 76.62 641 LEU A O 1
ATOM 4731 N N . THR A 1 642 ? 0.207 -18.615 41.423 1.00 79.62 642 THR A N 1
ATOM 4732 C CA . THR A 1 642 ? -0.252 -19.420 42.560 1.00 79.62 642 THR A CA 1
ATOM 4733 C C . THR A 1 642 ? -0.004 -18.635 43.833 1.00 79.62 642 THR A C 1
ATOM 4735 O O . THR A 1 642 ? 1.108 -18.149 44.033 1.00 79.62 642 THR A O 1
ATOM 4738 N N . PHE A 1 643 ? -1.017 -18.513 44.692 1.00 80.00 643 PHE A N 1
ATOM 4739 C CA . PHE A 1 643 ? -0.835 -17.878 45.995 1.00 80.00 643 PHE A CA 1
ATOM 4740 C C . PHE A 1 643 ? 0.188 -18.641 46.829 1.00 80.00 643 PHE A C 1
ATOM 4742 O O . PHE A 1 643 ? 0.116 -19.866 46.943 1.00 80.00 643 PHE A O 1
ATOM 4749 N N . ASP A 1 644 ? 1.108 -17.892 47.424 1.00 76.81 644 ASP A N 1
ATOM 4750 C CA . ASP A 1 644 ? 2.095 -18.417 48.356 1.00 76.81 644 ASP A CA 1
ATOM 4751 C C . ASP A 1 644 ? 1.720 -18.042 49.796 1.00 76.81 644 ASP A C 1
ATOM 4753 O O . ASP A 1 644 ? 1.242 -18.884 50.559 1.00 76.81 644 ASP A O 1
ATOM 4757 N N . THR A 1 645 ? 1.876 -16.768 50.170 1.00 74.31 645 THR A N 1
ATOM 4758 C CA . THR A 1 645 ? 1.647 -16.298 51.542 1.00 74.31 645 THR A CA 1
ATOM 4759 C C . THR A 1 645 ? 1.144 -14.850 51.606 1.00 74.31 645 THR A C 1
ATOM 4761 O O . THR A 1 645 ? 1.310 -14.066 50.673 1.00 74.31 645 THR A O 1
ATOM 4764 N N . VAL A 1 646 ? 0.539 -14.475 52.742 1.00 70.56 646 VAL A N 1
ATOM 4765 C CA . VAL A 1 646 ? 0.233 -13.081 53.112 1.00 70.56 646 VAL A CA 1
ATOM 4766 C C . VAL A 1 646 ? 0.993 -12.720 54.391 1.00 70.56 646 VAL A C 1
ATOM 4768 O O . VAL A 1 646 ? 1.087 -13.531 55.316 1.00 70.56 646 VAL A O 1
ATOM 4771 N N . MET A 1 647 ? 1.519 -11.496 54.465 1.00 65.19 647 MET A N 1
ATOM 4772 C CA . MET A 1 647 ? 2.121 -10.942 55.682 1.00 65.19 647 MET A CA 1
ATOM 4773 C C . MET A 1 647 ? 1.420 -9.642 56.075 1.00 65.19 647 MET A C 1
ATOM 4775 O O . MET A 1 647 ? 1.309 -8.731 55.257 1.00 65.19 647 MET A O 1
ATOM 4779 N N . ASP A 1 648 ? 0.962 -9.550 57.327 1.00 65.06 648 ASP A N 1
ATOM 4780 C CA . ASP A 1 648 ? 0.414 -8.317 57.898 1.00 65.06 648 ASP A CA 1
ATOM 4781 C C . ASP A 1 648 ? 1.466 -7.565 58.743 1.00 65.06 648 ASP A C 1
ATOM 4783 O O . ASP A 1 648 ? 2.603 -8.010 58.926 1.00 65.06 648 ASP A O 1
ATOM 4787 N N . ALA A 1 649 ? 1.098 -6.393 59.269 1.00 57.00 649 ALA A N 1
ATOM 4788 C CA . ALA A 1 649 ? 1.988 -5.550 60.075 1.00 57.00 649 ALA A CA 1
ATOM 4789 C C . ALA A 1 649 ? 2.358 -6.135 61.463 1.00 57.00 649 ALA A C 1
ATOM 4791 O O . ALA A 1 649 ? 3.161 -5.533 62.180 1.00 57.00 649 ALA A O 1
ATOM 4792 N N . LEU A 1 650 ? 1.780 -7.272 61.866 1.00 53.59 650 LEU A N 1
ATOM 4793 C CA . LEU A 1 650 ? 1.982 -7.955 63.151 1.00 53.59 650 LEU A CA 1
ATOM 4794 C C . LEU A 1 650 ? 2.733 -9.297 63.016 1.00 53.59 650 LEU A C 1
ATOM 4796 O O . LEU A 1 650 ? 3.122 -9.870 64.037 1.00 53.59 650 LEU A O 1
ATOM 4800 N N . GLY A 1 651 ? 3.008 -9.761 61.792 1.00 51.66 651 GLY A N 1
ATOM 4801 C CA . GLY A 1 651 ? 3.788 -10.965 61.485 1.00 51.66 651 GLY A CA 1
ATOM 4802 C C . GLY A 1 651 ? 3.017 -11.966 60.612 1.00 51.66 651 GLY A C 1
ATOM 4803 O O . GLY A 1 651 ? 1.896 -11.691 60.196 1.00 51.66 651 GLY A O 1
ATOM 4804 N N . PRO A 1 652 ? 3.594 -13.140 60.295 1.00 51.62 652 PRO A N 1
ATOM 4805 C CA . PRO A 1 652 ? 2.887 -14.158 59.521 1.00 51.62 652 PRO A CA 1
ATOM 4806 C C . PRO A 1 652 ? 1.661 -14.657 60.300 1.00 51.62 652 PRO A C 1
ATOM 4808 O O . PRO A 1 652 ? 1.798 -15.208 61.395 1.00 51.62 652 PRO A O 1
ATOM 4811 N N . ASN A 1 653 ? 0.470 -14.463 59.733 1.00 48.34 653 ASN A N 1
ATOM 4812 C CA . ASN A 1 653 ? -0.800 -14.908 60.296 1.00 48.34 653 ASN A CA 1
ATOM 4813 C C . ASN A 1 653 ? -1.231 -16.224 59.614 1.00 48.34 653 ASN A C 1
ATOM 4815 O O . ASN A 1 653 ? -1.591 -16.203 58.439 1.00 48.34 653 ASN A O 1
ATOM 4819 N N . PRO A 1 654 ? -1.190 -17.384 60.299 1.00 46.00 654 PRO A N 1
ATOM 4820 C CA . PRO A 1 654 ? -1.559 -18.674 59.721 1.00 46.00 654 PRO A CA 1
ATOM 4821 C C . PRO A 1 654 ? -3.073 -18.941 59.828 1.00 46.00 654 PRO A C 1
ATOM 4823 O O . PRO A 1 654 ? -3.484 -20.019 60.263 1.00 46.00 654 PRO A O 1
ATOM 4826 N N . ALA A 1 655 ? -3.908 -17.963 59.470 1.00 40.47 655 ALA A N 1
ATOM 4827 C CA . ALA A 1 655 ? -5.350 -18.151 59.342 1.00 40.47 655 ALA A CA 1
ATOM 4828 C C . ALA A 1 655 ? -5.695 -18.533 57.892 1.00 40.47 655 ALA A C 1
ATOM 4830 O O . ALA A 1 655 ? -5.469 -17.777 56.954 1.00 40.47 655 ALA A O 1
ATOM 4831 N N . THR A 1 656 ? -6.192 -19.759 57.753 1.00 41.00 656 THR A N 1
ATOM 4832 C CA . THR A 1 656 ? -6.799 -20.392 56.572 1.00 41.00 656 THR A CA 1
ATOM 4833 C C . THR A 1 656 ? -7.818 -19.481 55.886 1.00 41.00 656 THR A C 1
ATOM 4835 O O . THR A 1 656 ? -8.610 -18.871 56.588 1.00 41.00 656 THR A O 1
ATOM 4838 N N . GLU A 1 657 ? -7.832 -19.404 54.556 1.00 37.75 657 GLU A N 1
ATOM 4839 C CA . GLU A 1 657 ? -8.899 -19.996 53.730 1.00 37.75 657 GLU A CA 1
ATOM 4840 C C . GLU A 1 657 ? -8.334 -20.370 52.346 1.00 37.75 657 GLU A C 1
ATOM 4842 O O . GLU A 1 657 ? -7.773 -19.549 51.621 1.00 37.75 657 GLU A O 1
ATOM 4847 N N . ALA A 1 658 ? -8.488 -21.645 51.997 1.00 42.47 658 ALA A N 1
ATOM 4848 C CA . ALA A 1 658 ? -8.439 -22.132 50.633 1.00 42.47 658 ALA A CA 1
ATOM 4849 C C . ALA A 1 658 ? -9.902 -22.293 50.204 1.00 42.47 658 ALA A C 1
ATOM 4851 O O . ALA A 1 658 ? -10.645 -22.984 50.893 1.00 42.47 658 ALA A O 1
ATOM 4852 N N . THR A 1 659 ? -10.265 -21.730 49.049 1.00 38.94 659 THR A N 1
ATOM 4853 C CA . THR A 1 659 ? -11.607 -21.661 48.426 1.00 38.94 659 THR A CA 1
ATOM 4854 C C . THR A 1 659 ? -12.420 -20.384 48.684 1.00 38.94 659 THR A C 1
ATOM 4856 O O . THR A 1 659 ? -12.152 -19.595 49.576 1.00 38.94 659 THR A O 1
ATOM 4859 N N . ASN A 1 660 ? -13.289 -20.106 47.716 1.00 45.28 660 ASN A N 1
ATOM 4860 C CA . ASN A 1 660 ? -13.627 -18.796 47.172 1.00 45.28 660 ASN A CA 1
ATOM 4861 C C . ASN A 1 660 ? -14.849 -18.128 47.840 1.00 45.28 660 ASN A C 1
ATOM 4863 O O . ASN A 1 660 ? -15.739 -17.676 47.124 1.00 45.28 660 ASN A O 1
ATOM 4867 N N . ASP A 1 661 ? -14.930 -18.075 49.173 1.00 38.25 661 ASP A N 1
ATOM 4868 C CA . ASP A 1 661 ? -15.981 -17.328 49.891 1.00 38.25 661 ASP A CA 1
ATOM 4869 C C . ASP A 1 661 ? -15.654 -17.028 51.375 1.00 38.25 661 ASP A C 1
ATOM 4871 O O . ASP A 1 661 ? -16.106 -17.712 52.286 1.00 38.25 661 ASP A O 1
ATOM 4875 N N . GLY A 1 662 ? -14.954 -15.927 51.683 1.00 28.78 662 GLY A N 1
ATOM 4876 C CA . GLY A 1 662 ? -14.903 -15.471 53.082 1.00 28.78 662 GLY A CA 1
ATOM 4877 C C . GLY A 1 662 ? -13.864 -14.413 53.438 1.00 28.78 662 GLY A C 1
ATOM 4878 O O . GLY A 1 662 ? -12.673 -14.680 53.462 1.00 28.78 662 GLY A O 1
ATOM 4879 N N . SER A 1 663 ? -14.369 -13.221 53.755 1.00 27.55 663 SER A N 1
ATOM 4880 C CA . SER A 1 663 ? -13.803 -12.120 54.559 1.00 27.55 663 SER A CA 1
ATOM 4881 C C . SER A 1 663 ? -12.484 -12.319 55.336 1.00 27.55 663 SER A C 1
ATOM 4883 O O . SER A 1 663 ? -12.373 -13.256 56.126 1.00 27.55 663 SER A O 1
ATOM 4885 N N . ILE A 1 664 ? -11.606 -11.303 55.258 1.00 36.75 664 ILE A N 1
ATOM 4886 C CA . ILE A 1 664 ? -10.583 -10.956 56.278 1.00 36.75 664 ILE A CA 1
ATOM 4887 C C . ILE A 1 664 ? -11.213 -10.334 57.535 1.00 36.75 664 ILE A C 1
ATOM 4889 O O . ILE A 1 664 ? -12.186 -9.553 57.399 1.00 36.75 664 ILE A O 1
#

Radius of gyration: 33.42 Å; chains: 1; bounding box: 83×49×101 Å

Sequence (664 aa):
VGAGVQNVPADGIYMIDYDGSVGGAYVGGFTLNGVTPAAGNLGAIDTGVVQRETINTAVTAARPFALSTTSEDSFDVDAFNKTGKIGFGDVEIGVDETSLWVVNLNQKSLIHIDVSNPAGLPTSGAINGNLLAHYAIDFSSLPTCTGEYRPWGLNFHAGFGYVGVVCDAASGSHNNLHAHVLRFDPETVTGFTSVVDINLDPATYVREAAQYEPAFATCALGTQQGWNRWANSWADLGVTGNTNPTFGGEAACPQPILSGIAFAENGDMILGFMDRTSLQLDRANLAADTAQGTGTFFSVDSGGDTIHVCNTTGGFVVEGAAGCVIDNDTKLTGDTPTTRFSVTDGPNGQGEFYYNDYSSQYDSLGGARHVENNLGSVTVLPGSNQVLVTGYDVIIGDFNQGFHWYETRTGTNPGARVSQYQLSVEGANDVNTKGMGLGDIELLVAAAPIEIGNRVWDDLNGNGIQDPGEPGLNGVTVTLETPTGANSTVTSGDGNYYFAVEPYTPYTITIGTVAGYQLTVPNAAALDASNLTSNHAISDTRDSDALLVNNVPTITYTTGDPGQNNHGLDFGFVQPASGQVDILNIAAAVVPPSIAIEKRLNTMAPILPGEEVNFTINITNTGSISITSLPLTDTYDLNYLTFDTVMDALGPNPATEATNDGSI